Protein AF-A0A4S4F151-F1 (afdb_monomer)

Sequence (685 aa):
MSNLSEFWFQIWKTPAFVLWKECKLVSLRQLNFARTSGAERRASKWNCMIVLYRAAMARGNLKQSCLRRKNVKSRMWKLKIAEGGSPWLRTLNDHVGRQFWEFDPKLGSPEELSEIEKVRDNFRNNRFQKKHSADLLMRIQFAKENPSRLLLPQVKVKDREDITEDQVMTTLRRAISFHSTLQAHDGHWPGDYGGPMFLMPGLVITLSIVGALNAVLSKEHKREICRYIYNHQARTNIDGGWGLHIEGPSTMFGTVLNYVTLRLLGEGANDGQGAVEKGHKWILDHGGATAITSWGKMWLSVLGVFEWSGNNPLPPEIWLLPYVLPVHPGRMWCHCRMVYLPMSYLYGKRFVGPITPTVLALRKELYAVPYHEIDWNQARNQCAKGEEFKVVLLLQIWVKKLRLRGTMETKMKGKPTEPLIALFASFGCGCGDTLHYFSTVLDPRGESQAPKSTKESGLSHVVTLGYSPSLQICPAKLDGTIPIEDLYYPHPLVQDVLWASLDKVVEPIFLHWPGKKLREKALRFVMEHIHYEDENTRYICIGPVNKVLDDCPGNLDFWYRHISKGAWPFSTADHGWPISDCTAEGLKAVLLLSKQSSDIVGKPLDVMRLYDAVNVILSLQNSDGGFATYELTRSYSWLECKIEEQILVAGIVSDGDDSEEKVRFCASEEESQQNRESEERETRI

Mean predicted aligned error: 16.21 Å

Nearest PDB structures (foldseek):
  8j5z-assembly1_A  TM=8.091E-01  e=2.070E-33  Tripterygium wilfordii
  1w6j-assembly1_A  TM=7.886E-01  e=3.452E-26  Homo sapiens
  1w6k-assembly1_A  TM=7.904E-01  e=8.099E-26  Homo sapiens
  3sqc-assembly2_B  TM=6.040E-01  e=7.018E-11  Alicyclobacillus acidocaldarius
  1gsz-assembly1_A  TM=5.885E-01  e=1.898E-10  Alicyclobacillus acidocaldarius

pLDDT: mean 70.57, std 27.59, range [19.06, 98.56]

InterPro domains:
  IPR008930 Terpenoid cyclases/protein prenyltransferase alpha-alpha toroid [SSF48239] (195-387)
  IPR008930 Terpenoid cyclases/protein prenyltransferase alpha-alpha toroid [SSF48239] (521-641)
  IPR018333 Squalene cyclase [PTHR11764] (76-549)
  IPR032697 Squalene cyclase, N-terminal [PF13249] (174-383)

Structure (mmCIF, N/CA/C/O backbone):
data_AF-A0A4S4F151-F1
#
_entry.id   AF-A0A4S4F151-F1
#
loop_
_atom_site.group_PDB
_atom_site.id
_atom_site.type_symbol
_atom_site.label_atom_id
_atom_site.label_alt_id
_atom_site.label_comp_id
_atom_site.label_asym_id
_atom_site.label_entity_id
_atom_site.label_seq_id
_atom_site.pdbx_PDB_ins_code
_atom_site.Cartn_x
_atom_site.Cartn_y
_atom_site.Cartn_z
_atom_site.occupancy
_atom_site.B_iso_or_equiv
_atom_site.auth_seq_id
_atom_site.auth_comp_id
_atom_site.auth_asym_id
_atom_site.auth_atom_id
_atom_site.pdbx_PDB_model_num
ATOM 1 N N . MET A 1 1 ? 37.734 -20.596 7.135 1.00 30.27 1 MET A N 1
ATOM 2 C CA . MET A 1 1 ? 38.118 -21.968 7.538 1.00 30.27 1 MET A CA 1
ATOM 3 C C . MET A 1 1 ? 37.782 -22.082 9.016 1.00 30.27 1 MET A C 1
ATOM 5 O O . MET A 1 1 ? 38.210 -21.195 9.736 1.00 30.27 1 MET A O 1
ATOM 9 N N . SER A 1 2 ? 36.979 -23.020 9.511 1.00 25.86 2 SER A N 1
ATOM 10 C CA . SER A 1 2 ? 36.245 -24.147 8.896 1.00 25.86 2 SER A CA 1
ATOM 11 C C . SER A 1 2 ? 34.995 -24.466 9.753 1.00 25.86 2 SER A C 1
ATOM 13 O O . SER A 1 2 ? 34.868 -23.921 10.843 1.00 25.86 2 SER A O 1
ATOM 15 N N . ASN A 1 3 ? 34.103 -25.347 9.276 1.00 28.27 3 ASN A N 1
ATOM 16 C CA . ASN A 1 3 ? 32.935 -25.909 9.995 1.00 28.27 3 ASN A CA 1
ATOM 17 C C . ASN A 1 3 ? 31.634 -25.071 10.041 1.00 28.27 3 ASN A C 1
ATOM 19 O O . ASN A 1 3 ? 31.054 -24.859 11.098 1.00 28.27 3 ASN A O 1
ATOM 23 N N . LEU A 1 4 ? 31.104 -24.716 8.863 1.00 26.78 4 LEU A N 1
ATOM 24 C CA . LEU A 1 4 ? 29.660 -24.475 8.646 1.00 26.78 4 LEU A CA 1
ATOM 25 C C . LEU A 1 4 ? 29.163 -25.175 7.358 1.00 26.78 4 LEU A C 1
ATOM 27 O O . LEU A 1 4 ? 28.351 -24.649 6.603 1.00 26.78 4 LEU A O 1
ATOM 31 N N . SER A 1 5 ? 29.688 -26.372 7.076 1.00 26.27 5 SER A N 1
ATOM 32 C CA . SER A 1 5 ? 29.473 -27.108 5.817 1.00 26.27 5 SER A CA 1
ATOM 33 C C . SER A 1 5 ? 28.800 -28.477 5.988 1.00 26.27 5 SER A C 1
ATOM 35 O O . SER A 1 5 ? 28.910 -29.314 5.099 1.00 26.27 5 SER A O 1
ATOM 37 N N . GLU A 1 6 ? 28.109 -28.722 7.107 1.00 28.31 6 GLU A N 1
ATOM 38 C CA . GLU A 1 6 ? 27.608 -30.064 7.462 1.00 28.31 6 GLU A CA 1
ATOM 39 C C . GLU A 1 6 ? 26.119 -30.118 7.863 1.00 28.31 6 GLU A C 1
ATOM 41 O O . GLU A 1 6 ? 25.694 -30.983 8.621 1.00 28.31 6 GLU A O 1
ATOM 46 N N . PHE A 1 7 ? 25.291 -29.215 7.316 1.00 25.69 7 PHE A N 1
ATOM 47 C CA . PHE A 1 7 ? 23.825 -29.260 7.501 1.00 25.69 7 PHE A CA 1
ATOM 48 C C . PHE A 1 7 ? 22.995 -29.172 6.203 1.00 25.69 7 PHE A C 1
ATOM 50 O O . PHE A 1 7 ? 21.769 -29.158 6.245 1.00 25.69 7 PHE A O 1
ATOM 57 N N . TRP A 1 8 ? 23.642 -29.156 5.031 1.00 25.08 8 TRP A N 1
ATOM 58 C CA . TRP A 1 8 ? 22.984 -28.956 3.726 1.00 25.08 8 TRP A CA 1
ATOM 59 C C . TRP A 1 8 ? 22.975 -30.193 2.805 1.00 25.08 8 TRP A C 1
ATOM 61 O O . TRP A 1 8 ? 22.794 -30.065 1.598 1.00 25.08 8 TRP A O 1
ATOM 71 N N . PHE A 1 9 ? 23.141 -31.405 3.354 1.00 25.08 9 PHE A N 1
ATOM 72 C CA . PHE A 1 9 ? 23.318 -32.632 2.556 1.00 25.08 9 PHE A CA 1
ATOM 73 C C . PHE A 1 9 ? 22.391 -33.815 2.925 1.00 25.08 9 PHE A C 1
ATOM 75 O O . PHE A 1 9 ? 22.806 -34.970 2.881 1.00 25.08 9 PHE A O 1
ATOM 82 N N . GLN A 1 10 ? 21.116 -33.551 3.257 1.00 24.86 10 GLN A N 1
ATOM 83 C CA . GLN A 1 10 ? 20.109 -34.603 3.539 1.00 24.86 10 GLN A CA 1
ATOM 84 C C . GLN A 1 10 ? 18.687 -34.367 2.966 1.00 24.86 10 GLN A C 1
ATOM 86 O O . GLN A 1 10 ? 17.741 -35.022 3.389 1.00 24.86 10 GLN A O 1
ATOM 91 N N . ILE A 1 11 ? 18.495 -33.483 1.972 1.00 27.05 11 ILE A N 1
ATOM 92 C CA . ILE A 1 11 ? 17.173 -33.293 1.317 1.00 27.05 11 ILE A CA 1
ATOM 93 C C . ILE A 1 11 ? 17.274 -33.298 -0.223 1.00 27.05 11 ILE A C 1
ATOM 95 O O . ILE A 1 11 ? 16.701 -32.454 -0.897 1.00 27.05 11 ILE A O 1
ATOM 99 N N . TRP A 1 12 ? 18.001 -34.264 -0.801 1.00 24.48 12 TRP A N 1
ATOM 100 C CA . TRP A 1 12 ? 17.977 -34.553 -2.252 1.00 24.48 12 TRP A CA 1
ATOM 101 C C . TRP A 1 12 ? 18.138 -36.058 -2.548 1.00 24.48 12 TRP A C 1
ATOM 103 O O . TRP A 1 12 ? 19.093 -36.496 -3.186 1.00 24.48 12 TRP A O 1
ATOM 113 N N . LYS A 1 13 ? 17.171 -36.872 -2.102 1.00 24.44 13 LYS A N 1
ATOM 114 C CA . LYS A 1 13 ? 16.899 -38.207 -2.673 1.00 24.44 13 LYS A CA 1
ATOM 115 C C . LYS A 1 13 ? 15.397 -38.486 -2.726 1.00 24.44 13 LYS A C 1
ATOM 117 O O . LYS A 1 13 ? 14.817 -39.038 -1.796 1.00 24.44 13 LYS A O 1
ATOM 122 N N . THR A 1 14 ? 14.775 -38.149 -3.850 1.00 28.56 14 THR A N 1
ATOM 123 C CA . THR A 1 14 ? 13.467 -38.696 -4.232 1.00 28.56 14 THR A CA 1
ATOM 124 C C . THR A 1 14 ? 13.592 -40.209 -4.438 1.00 28.56 14 THR A C 1
ATOM 126 O O . THR A 1 14 ? 14.591 -40.675 -4.990 1.00 28.56 14 THR A O 1
ATOM 129 N N . PRO A 1 15 ? 12.550 -40.983 -4.104 1.00 26.42 15 PRO A N 1
ATOM 130 C CA . PRO A 1 15 ? 12.062 -41.938 -5.097 1.00 26.42 15 PRO A CA 1
ATOM 131 C C . PRO A 1 15 ? 10.639 -41.584 -5.517 1.00 26.42 15 PRO A C 1
ATOM 133 O O . PRO A 1 15 ? 9.675 -41.770 -4.773 1.00 26.42 15 PRO A O 1
ATOM 136 N N . ALA A 1 16 ? 10.492 -41.143 -6.764 1.00 28.91 16 ALA A N 1
ATOM 137 C CA . ALA A 1 16 ? 9.206 -41.131 -7.443 1.00 28.91 16 ALA A CA 1
ATOM 138 C C . ALA A 1 16 ? 8.804 -42.581 -7.784 1.00 28.91 16 ALA A C 1
ATOM 140 O O . ALA A 1 16 ? 8.902 -42.991 -8.934 1.00 28.91 16 ALA A O 1
ATOM 141 N N . PHE A 1 17 ? 8.419 -43.384 -6.779 1.00 26.52 17 PHE A N 1
ATOM 142 C CA . PHE A 1 17 ? 7.979 -44.775 -6.990 1.00 26.52 17 PHE A CA 1
ATOM 143 C C . PHE A 1 17 ? 7.044 -45.353 -5.901 1.00 26.52 17 PHE A C 1
ATOM 145 O O . PHE A 1 17 ? 7.072 -46.549 -5.622 1.00 26.52 17 PHE A O 1
ATOM 152 N N . VAL A 1 18 ? 6.178 -44.527 -5.292 1.00 28.30 18 VAL A N 1
ATOM 153 C CA . VAL A 1 18 ? 5.135 -45.003 -4.341 1.00 28.30 18 VAL A CA 1
ATOM 154 C C . VAL A 1 18 ? 3.698 -44.633 -4.765 1.00 28.30 18 VAL A C 1
ATOM 156 O O . VAL A 1 18 ? 2.743 -45.247 -4.303 1.00 28.30 18 VAL A O 1
ATOM 159 N N . LEU A 1 19 ? 3.510 -43.745 -5.751 1.00 26.77 19 LEU A N 1
ATOM 160 C CA . LEU A 1 19 ? 2.190 -43.382 -6.308 1.00 26.77 19 LEU A CA 1
ATOM 161 C C . LEU A 1 19 ? 1.801 -44.174 -7.577 1.00 26.77 19 LEU A C 1
ATOM 163 O O . LEU A 1 19 ? 1.113 -43.672 -8.462 1.00 26.77 19 LEU A O 1
ATOM 167 N N . TRP A 1 20 ? 2.211 -45.445 -7.660 1.00 25.58 20 TRP A N 1
ATOM 168 C CA . TRP A 1 20 ? 1.778 -46.370 -8.721 1.00 25.58 20 TRP A CA 1
ATOM 169 C C . TRP A 1 20 ? 1.475 -47.782 -8.191 1.00 25.58 20 TRP A C 1
ATOM 171 O O . TRP A 1 20 ? 1.896 -48.786 -8.765 1.00 25.58 20 TRP A O 1
ATOM 181 N N . LYS A 1 21 ? 0.756 -47.875 -7.058 1.00 23.38 21 LYS A N 1
ATOM 182 C CA . LYS A 1 21 ? 0.328 -49.174 -6.498 1.00 23.38 21 LYS A CA 1
ATOM 183 C C . LYS A 1 21 ? -1.084 -49.262 -5.896 1.00 23.38 21 LYS A C 1
ATOM 185 O O . LYS A 1 21 ? -1.465 -50.348 -5.479 1.00 23.38 21 LYS A O 1
ATOM 190 N N . GLU A 1 22 ? -1.904 -48.209 -5.970 1.00 27.08 22 GLU A N 1
ATOM 191 C CA . GLU A 1 22 ? -3.322 -48.232 -5.540 1.00 27.08 22 GLU A CA 1
ATOM 192 C C . GLU A 1 22 ? -4.327 -48.033 -6.696 1.00 27.08 22 GLU A C 1
ATOM 194 O O . GLU A 1 22 ? -5.291 -47.283 -6.595 1.00 27.08 22 GLU A O 1
ATOM 199 N N . CYS A 1 23 ? -4.114 -48.709 -7.832 1.00 29.30 23 CYS A N 1
ATOM 200 C CA . CYS A 1 23 ? -5.080 -48.725 -8.951 1.00 29.30 23 CYS A CA 1
ATOM 201 C C . CYS A 1 23 ? -5.272 -50.102 -9.620 1.00 29.30 23 CYS A C 1
ATOM 203 O O . CYS A 1 23 ? -5.855 -50.191 -10.699 1.00 29.30 23 CYS A O 1
ATOM 205 N N . LYS A 1 24 ? -4.814 -51.201 -9.000 1.00 25.95 24 LYS A N 1
ATOM 206 C CA . LYS A 1 24 ? -5.068 -52.572 -9.487 1.00 25.95 24 LYS A CA 1
ATOM 207 C C . LYS A 1 24 ? -5.382 -53.546 -8.352 1.00 25.95 24 LYS A C 1
ATOM 209 O O . LYS A 1 24 ? -4.537 -54.343 -7.962 1.00 25.95 24 LYS A O 1
ATOM 214 N N . LEU A 1 25 ? -6.631 -53.521 -7.885 1.00 25.94 25 LEU A N 1
ATOM 215 C CA . LEU A 1 25 ? -7.209 -54.601 -7.075 1.00 25.94 25 LEU A CA 1
ATOM 216 C C . LEU A 1 25 ? -8.707 -54.828 -7.370 1.00 25.94 25 LEU A C 1
ATOM 218 O O . LEU A 1 25 ? -9.534 -54.934 -6.473 1.00 25.94 25 LEU A O 1
ATOM 222 N N . VAL A 1 26 ? -9.054 -54.963 -8.657 1.00 27.14 26 VAL A N 1
ATOM 223 C CA . VAL A 1 26 ? -10.284 -55.656 -9.084 1.00 27.14 26 VAL A CA 1
ATOM 224 C C . VAL A 1 26 ? -9.942 -56.680 -10.169 1.00 27.14 26 VAL A C 1
ATOM 226 O O . VAL A 1 26 ? -9.850 -56.361 -11.347 1.00 27.14 26 VAL A O 1
ATOM 229 N N . SER A 1 27 ? -9.726 -57.914 -9.710 1.00 24.72 27 SER A N 1
ATOM 230 C CA . SER A 1 27 ? -9.977 -59.192 -10.395 1.00 24.72 27 SER A CA 1
ATOM 231 C C . SER A 1 27 ? -9.820 -59.272 -11.927 1.00 24.72 27 SER A C 1
ATOM 233 O O . SER A 1 27 ? -10.759 -59.024 -12.682 1.00 24.72 27 SER A O 1
ATOM 235 N N . LEU A 1 28 ? -8.691 -59.834 -12.371 1.00 24.94 28 LEU A N 1
ATOM 236 C CA . LEU A 1 28 ? -8.677 -60.718 -13.540 1.00 24.94 28 LEU A CA 1
ATOM 237 C C . LEU A 1 28 ? -8.925 -62.155 -13.065 1.00 24.94 28 LEU A C 1
ATOM 239 O O . LEU A 1 28 ? -8.056 -62.736 -12.415 1.00 24.94 28 LEU A O 1
ATOM 243 N N . ARG A 1 29 ? -10.051 -62.765 -13.452 1.00 25.64 29 ARG A N 1
ATOM 244 C CA . ARG A 1 29 ? -10.145 -64.226 -13.607 1.00 25.64 29 ARG A CA 1
ATOM 245 C C . ARG A 1 29 ? -11.262 -64.618 -14.573 1.00 25.64 29 ARG A C 1
ATOM 247 O O . ARG A 1 29 ? -12.374 -64.125 -14.469 1.00 25.64 29 ARG A O 1
ATOM 254 N N . GLN A 1 30 ? -10.913 -65.565 -15.445 1.00 27.89 30 GLN A N 1
ATOM 255 C CA . GLN A 1 30 ? -11.755 -66.268 -16.419 1.00 27.89 30 GLN A CA 1
ATOM 256 C C . GLN A 1 30 ? -12.323 -65.440 -17.584 1.00 27.89 30 GLN A C 1
ATOM 258 O O . GLN A 1 30 ? -13.374 -64.822 -17.484 1.00 27.89 30 GLN A O 1
ATOM 263 N N . LEU A 1 31 ? -11.688 -65.602 -18.749 1.00 27.25 31 LEU A N 1
ATOM 264 C CA . LEU A 1 31 ? -12.393 -65.971 -19.980 1.00 27.25 31 LEU A CA 1
ATOM 265 C C . LEU A 1 31 ? -11.423 -66.710 -20.913 1.00 27.25 31 LEU A C 1
ATOM 267 O O . LEU A 1 31 ? -10.663 -66.107 -21.659 1.00 27.25 31 LEU A O 1
ATOM 271 N N . ASN A 1 32 ? -11.454 -68.039 -20.835 1.00 28.56 32 ASN A N 1
ATOM 272 C CA . ASN A 1 32 ? -10.897 -68.952 -21.828 1.00 28.56 32 ASN A CA 1
ATOM 273 C C . ASN A 1 32 ? -11.953 -70.044 -22.019 1.00 28.56 32 ASN A C 1
ATOM 275 O O . ASN A 1 32 ? -12.163 -70.821 -21.094 1.00 28.56 32 ASN A O 1
ATOM 279 N N . PHE A 1 33 ? -12.657 -70.049 -23.153 1.00 28.14 33 PHE A N 1
ATOM 280 C CA . PHE A 1 33 ? -12.778 -71.196 -24.066 1.00 28.14 33 PHE A CA 1
ATOM 281 C C . PHE A 1 33 ? -13.689 -70.860 -25.260 1.00 28.14 33 PHE A C 1
ATOM 283 O O . PHE A 1 33 ? -14.393 -69.851 -25.276 1.00 28.14 33 PHE A O 1
ATOM 290 N N . ALA A 1 34 ? -13.583 -71.677 -26.306 1.00 29.47 34 ALA A N 1
ATOM 291 C CA . ALA A 1 34 ? -14.104 -71.402 -27.639 1.00 29.47 34 ALA A CA 1
ATOM 292 C C . ALA A 1 34 ? -15.606 -71.704 -27.834 1.00 29.47 34 ALA A C 1
ATOM 294 O O . ALA A 1 34 ? -16.239 -72.375 -27.028 1.00 29.47 34 ALA A O 1
ATOM 295 N N . ARG A 1 35 ? -16.117 -71.220 -28.979 1.00 30.16 35 ARG A N 1
ATOM 296 C CA . ARG A 1 35 ? -17.247 -71.720 -29.794 1.00 30.16 35 ARG A CA 1
ATOM 297 C C . ARG A 1 35 ? -18.192 -72.749 -29.140 1.00 30.16 35 ARG A C 1
ATOM 299 O O . ARG A 1 35 ? -17.813 -73.904 -28.984 1.00 30.16 35 ARG A O 1
ATOM 306 N N . THR A 1 36 ? -19.483 -72.417 -29.052 1.00 28.05 36 THR A N 1
ATOM 307 C CA . THR A 1 36 ? -20.547 -73.023 -29.898 1.00 28.05 36 THR A CA 1
ATOM 308 C C . THR A 1 36 ? -21.915 -72.344 -29.688 1.00 28.05 36 THR A C 1
ATOM 310 O O . THR A 1 36 ? -22.082 -71.513 -28.799 1.00 28.05 36 THR A O 1
ATOM 313 N N . SER A 1 37 ? -22.848 -72.650 -30.598 1.00 30.22 37 SER A N 1
ATOM 314 C CA . SER A 1 37 ? -24.305 -72.389 -30.630 1.00 30.22 37 SER A CA 1
ATOM 315 C C . SER A 1 37 ? -25.040 -72.175 -29.289 1.00 30.22 37 SER A C 1
ATOM 317 O O . SER A 1 37 ? -24.702 -72.782 -28.284 1.00 30.22 37 SER A O 1
ATOM 319 N N . GLY A 1 38 ? -26.144 -71.423 -29.224 1.00 31.11 38 GLY A N 1
ATOM 320 C CA . GLY A 1 38 ? -26.960 -70.854 -30.305 1.00 31.11 38 GLY A CA 1
ATOM 321 C C . GLY A 1 38 ? -27.963 -69.814 -29.782 1.00 31.11 38 GLY A C 1
ATOM 322 O O . GLY A 1 38 ? -27.996 -69.498 -28.589 1.00 31.11 38 GLY A O 1
ATOM 323 N N . ALA A 1 39 ? -28.741 -69.211 -30.679 1.00 42.81 39 ALA A N 1
ATOM 324 C CA . ALA A 1 39 ? -29.614 -68.087 -30.350 1.00 42.81 39 ALA A CA 1
ATOM 325 C C . ALA A 1 39 ? -31.006 -68.545 -29.891 1.00 42.81 39 ALA A C 1
ATOM 327 O O . ALA A 1 39 ? -31.736 -69.060 -30.718 1.00 42.81 39 ALA A O 1
ATOM 328 N N . GLU A 1 40 ? -31.382 -68.288 -28.623 1.00 39.97 40 GLU A N 1
ATOM 329 C CA . GLU A 1 40 ? -32.800 -68.083 -28.220 1.00 39.97 40 GLU A CA 1
ATOM 330 C C . GLU A 1 40 ? -33.051 -67.544 -26.784 1.00 39.97 40 GLU A C 1
ATOM 332 O O . GLU A 1 40 ? -34.146 -67.655 -26.244 1.00 39.97 40 GLU A O 1
ATOM 337 N N . ARG A 1 41 ? -32.071 -66.906 -26.114 1.00 36.03 41 ARG A N 1
ATOM 338 C CA . ARG A 1 41 ? -32.280 -66.305 -24.765 1.00 36.03 41 ARG A CA 1
ATOM 339 C C . ARG A 1 41 ? -31.729 -64.882 -24.590 1.00 36.03 41 ARG A C 1
ATOM 341 O O . ARG A 1 41 ? -31.174 -64.561 -23.538 1.00 36.03 41 ARG A O 1
ATOM 348 N N . ARG A 1 42 ? -31.858 -64.012 -25.605 1.00 36.53 42 ARG A N 1
ATOM 349 C CA . ARG A 1 42 ? -31.372 -62.610 -25.527 1.00 36.53 42 ARG A CA 1
ATOM 350 C C . ARG A 1 42 ? -32.443 -61.536 -25.294 1.00 36.53 42 ARG A C 1
ATOM 352 O O . ARG A 1 42 ? -32.101 -60.537 -24.678 1.00 36.53 42 ARG A O 1
ATOM 359 N N . ALA A 1 43 ? -33.710 -61.733 -25.664 1.00 38.38 43 ALA A N 1
ATOM 360 C CA . ALA A 1 43 ? -34.737 -60.693 -25.475 1.00 38.38 43 ALA A CA 1
ATOM 361 C C . ALA A 1 43 ? -35.109 -60.448 -23.992 1.00 38.38 43 ALA A C 1
ATOM 363 O O . ALA A 1 43 ? -35.181 -59.308 -23.545 1.00 38.38 43 ALA A O 1
ATOM 364 N N . SER A 1 44 ? -35.279 -61.510 -23.193 1.00 38.59 44 SER A N 1
ATOM 365 C CA . SER A 1 44 ? -35.723 -61.388 -21.790 1.00 38.59 44 SER A CA 1
ATOM 366 C C . SER A 1 44 ? -34.642 -60.836 -20.837 1.00 38.59 44 SER A C 1
ATOM 368 O O . SER A 1 44 ? -34.937 -60.012 -19.970 1.00 38.59 44 SER A O 1
ATOM 370 N N . LYS A 1 45 ? -33.365 -61.217 -21.017 1.00 40.06 45 LYS A N 1
ATOM 371 C CA . LYS A 1 45 ? -32.276 -60.804 -20.106 1.00 40.06 45 LYS A CA 1
ATOM 372 C C . LYS A 1 45 ? -31.943 -59.308 -20.164 1.00 40.06 45 LYS A C 1
ATOM 374 O O . LYS A 1 45 ? -31.560 -58.749 -19.137 1.00 40.06 45 LYS A O 1
ATOM 379 N N . TRP A 1 46 ? -32.101 -58.651 -21.316 1.00 39.62 46 TRP A N 1
ATOM 380 C CA . TRP A 1 46 ? -31.804 -57.218 -21.447 1.00 39.62 46 TRP A CA 1
ATOM 381 C C . TRP A 1 46 ? -32.790 -56.338 -20.670 1.00 39.62 46 TRP A C 1
ATOM 383 O O . TRP A 1 46 ? -32.355 -55.432 -19.960 1.00 39.62 46 TRP A O 1
ATOM 393 N N . ASN A 1 47 ? -34.089 -56.655 -20.693 1.00 41.47 47 ASN A N 1
ATOM 394 C CA . ASN A 1 47 ? -35.084 -55.903 -19.922 1.00 41.47 47 ASN A CA 1
ATOM 395 C C . ASN A 1 47 ? -34.873 -56.050 -18.405 1.00 41.47 47 ASN A C 1
ATOM 397 O O . ASN A 1 47 ? -34.901 -55.047 -17.691 1.00 41.47 47 ASN A O 1
ATOM 401 N N . CYS A 1 48 ? -34.554 -57.252 -17.905 1.00 42.34 48 CYS A N 1
ATOM 402 C CA . CYS A 1 48 ? -34.199 -57.427 -16.492 1.00 42.34 48 CYS A CA 1
ATOM 403 C C . CYS A 1 48 ? -32.934 -56.646 -16.097 1.00 42.34 48 CYS A C 1
ATOM 405 O O . CYS A 1 48 ? -32.922 -56.032 -15.030 1.00 42.34 48 CYS A O 1
ATOM 407 N N . MET A 1 49 ? -31.892 -56.608 -16.941 1.00 42.94 49 MET A N 1
ATOM 408 C CA . MET A 1 49 ? -30.701 -55.800 -16.645 1.00 42.94 49 MET A CA 1
ATOM 409 C C . MET A 1 49 ? -30.993 -54.297 -16.647 1.00 42.94 49 MET A C 1
ATOM 411 O O . MET A 1 49 ? -30.521 -53.607 -15.750 1.00 42.94 49 MET A O 1
ATOM 415 N N . ILE A 1 50 ? -31.801 -53.779 -17.577 1.00 48.09 50 ILE A N 1
ATOM 416 C CA . ILE A 1 50 ? -32.158 -52.349 -17.610 1.00 48.09 50 ILE A CA 1
ATOM 417 C C . ILE A 1 50 ? -32.985 -51.955 -16.375 1.00 48.09 50 ILE A C 1
ATOM 419 O O . ILE A 1 50 ? -32.734 -50.904 -15.782 1.00 48.09 50 ILE A O 1
ATOM 423 N N . VAL A 1 51 ? -33.925 -52.801 -15.938 1.00 52.59 51 VAL A N 1
ATOM 424 C CA . VAL A 1 51 ? -34.713 -52.563 -14.714 1.00 52.59 51 VAL A CA 1
ATOM 425 C C . VAL A 1 51 ? -33.829 -52.617 -13.463 1.00 52.59 51 VAL A C 1
ATOM 427 O O . VAL A 1 51 ? -33.909 -51.717 -12.627 1.00 52.59 51 VAL A O 1
ATOM 430 N N . LEU A 1 52 ? -32.932 -53.603 -13.349 1.00 45.81 52 LEU A N 1
ATOM 431 C CA . LEU A 1 52 ? -31.992 -53.699 -12.224 1.00 45.81 52 LEU A CA 1
ATOM 432 C C . LEU A 1 52 ? -30.976 -52.548 -12.209 1.00 45.81 52 LEU A C 1
ATOM 434 O O . LEU A 1 52 ? -30.679 -52.025 -11.138 1.00 45.81 52 LEU A O 1
ATOM 438 N N . TYR A 1 53 ? -30.497 -52.097 -13.371 1.00 43.00 53 TYR A N 1
ATOM 439 C CA . TYR A 1 53 ? -29.582 -50.958 -13.481 1.00 43.00 53 TYR A CA 1
ATOM 440 C C . TYR A 1 53 ? -30.277 -49.642 -13.105 1.00 43.00 53 TYR A C 1
ATOM 442 O O . TYR A 1 53 ? -29.740 -48.864 -12.319 1.00 43.00 53 TYR A O 1
ATOM 450 N N . ARG A 1 54 ? -31.520 -49.416 -13.560 1.00 48.34 54 ARG A N 1
ATOM 451 C CA . ARG A 1 54 ? -32.334 -48.260 -13.133 1.00 48.34 54 ARG A CA 1
ATOM 452 C C . ARG A 1 54 ? -32.654 -48.302 -11.634 1.00 48.34 54 ARG A C 1
ATOM 454 O O . ARG A 1 54 ? -32.551 -47.273 -10.971 1.00 48.34 54 ARG A O 1
ATOM 461 N N . ALA A 1 55 ? -32.956 -49.474 -11.072 1.00 46.66 55 ALA A N 1
ATOM 462 C CA . ALA A 1 55 ? -33.166 -49.640 -9.633 1.00 46.66 55 ALA A CA 1
ATOM 463 C C . ALA A 1 55 ? -31.877 -49.422 -8.813 1.00 46.66 55 ALA A C 1
ATOM 465 O O . ALA A 1 55 ? -31.930 -48.829 -7.734 1.00 46.66 55 ALA A O 1
ATOM 466 N N . ALA A 1 56 ? -30.717 -49.849 -9.320 1.00 44.94 56 ALA A N 1
ATOM 467 C CA . ALA A 1 56 ? -29.417 -49.598 -8.701 1.00 44.94 56 ALA A CA 1
ATOM 468 C C . ALA A 1 56 ? -29.047 -48.106 -8.736 1.00 44.94 56 ALA A C 1
ATOM 470 O O . ALA A 1 56 ? -28.642 -47.565 -7.710 1.00 44.94 56 ALA A O 1
ATOM 471 N N . MET A 1 57 ? -29.273 -47.420 -9.862 1.00 42.69 57 MET A N 1
ATOM 472 C CA . MET A 1 57 ? -29.075 -45.969 -9.992 1.00 42.69 57 MET A CA 1
ATOM 473 C C . MET A 1 57 ? -30.022 -45.174 -9.076 1.00 42.69 57 MET A C 1
ATOM 475 O O . MET A 1 57 ? -29.588 -44.240 -8.405 1.00 42.69 57 MET A O 1
ATOM 479 N N . ALA A 1 58 ? -31.291 -45.583 -8.954 1.00 48.91 58 ALA A N 1
ATOM 480 C CA . ALA A 1 58 ? -32.243 -44.964 -8.027 1.00 48.91 58 ALA A CA 1
ATOM 481 C C . ALA A 1 58 ? -31.839 -45.152 -6.549 1.00 48.91 58 ALA A C 1
ATOM 483 O O . ALA A 1 58 ? -31.870 -44.198 -5.771 1.00 48.91 58 ALA A O 1
ATOM 484 N N . ARG A 1 59 ? -31.393 -46.356 -6.157 1.00 45.00 59 ARG A N 1
ATOM 485 C CA . ARG A 1 59 ? -30.860 -46.623 -4.803 1.00 45.00 59 ARG A CA 1
ATOM 486 C C . ARG A 1 59 ? -29.523 -45.916 -4.548 1.00 45.00 59 ARG A C 1
ATOM 488 O O . ARG A 1 59 ? -29.266 -45.516 -3.413 1.00 45.00 59 ARG A O 1
ATOM 495 N N . GLY A 1 60 ? -28.704 -45.731 -5.584 1.00 40.56 60 GLY A N 1
ATOM 496 C CA . GLY A 1 60 ? -27.492 -44.911 -5.557 1.00 40.56 60 GLY A CA 1
ATOM 497 C C . GLY A 1 60 ? -27.816 -43.456 -5.227 1.00 40.56 60 GLY A C 1
ATOM 498 O O . GLY A 1 60 ? -27.330 -42.942 -4.222 1.00 40.56 60 GLY A O 1
ATOM 499 N N . ASN A 1 61 ? -28.731 -42.842 -5.983 1.00 37.41 61 ASN A N 1
ATOM 500 C CA . ASN A 1 61 ? -29.187 -41.468 -5.753 1.00 37.41 61 ASN A CA 1
ATOM 501 C C . ASN A 1 61 ? -29.824 -41.274 -4.364 1.00 37.41 61 ASN A C 1
ATOM 503 O O . ASN A 1 61 ? -29.532 -40.280 -3.703 1.00 37.41 61 ASN A O 1
ATOM 507 N N . LEU A 1 62 ? -30.615 -42.237 -3.870 1.00 37.34 62 LEU A N 1
ATOM 508 C CA . LEU A 1 62 ? -31.189 -42.194 -2.514 1.00 37.34 62 LEU A CA 1
ATOM 509 C C . LEU A 1 62 ? -30.133 -42.320 -1.401 1.00 37.34 62 LEU A C 1
ATOM 511 O O . LEU A 1 62 ? -30.224 -41.636 -0.379 1.00 37.34 62 LEU A O 1
ATOM 515 N N . LYS A 1 63 ? -29.083 -43.133 -1.584 1.00 35.78 63 LYS A N 1
ATOM 516 C CA . LYS A 1 63 ? -27.940 -43.120 -0.654 1.00 35.78 63 LYS A CA 1
ATOM 517 C C . LYS A 1 63 ? -27.147 -41.816 -0.750 1.00 35.78 63 LYS A C 1
ATOM 519 O O . LYS A 1 63 ? -26.688 -41.333 0.280 1.00 35.78 63 LYS A O 1
ATOM 524 N N . GLN A 1 64 ? -27.031 -41.211 -1.930 1.00 36.00 64 GLN A N 1
ATOM 525 C CA . GLN A 1 64 ? -26.314 -39.949 -2.127 1.00 36.00 64 GLN A CA 1
ATOM 526 C C . GLN A 1 64 ? -27.077 -38.734 -1.559 1.00 36.00 64 GLN A C 1
ATOM 528 O O . GLN A 1 64 ? -26.445 -37.818 -1.029 1.00 36.00 64 GLN A O 1
ATOM 533 N N . SER A 1 65 ? -28.417 -38.747 -1.558 1.00 33.09 65 SER A N 1
ATOM 534 C CA . SER A 1 65 ? -29.233 -37.738 -0.863 1.00 33.09 65 SER A CA 1
ATOM 535 C C . SER A 1 65 ? -29.195 -37.900 0.661 1.00 33.09 65 SER A C 1
ATOM 537 O O . SER A 1 65 ? -29.103 -36.902 1.372 1.00 33.09 65 SER A O 1
ATOM 539 N N . CYS A 1 66 ? -29.193 -39.132 1.182 1.00 33.16 66 CYS A N 1
ATOM 540 C CA . CYS A 1 66 ? -29.099 -39.377 2.627 1.00 33.16 66 CYS A CA 1
ATOM 541 C C . CYS A 1 66 ? -27.681 -39.163 3.196 1.00 33.16 66 CYS A C 1
ATOM 543 O O . CYS A 1 66 ? -27.543 -38.659 4.311 1.00 33.16 66 CYS A O 1
ATOM 545 N N . LEU A 1 67 ? -26.617 -39.464 2.440 1.00 31.19 67 LEU A N 1
ATOM 546 C CA . LEU A 1 67 ? -25.231 -39.185 2.854 1.00 31.19 67 LEU A CA 1
ATOM 547 C C . LEU A 1 67 ? -24.860 -37.695 2.768 1.00 31.19 67 LEU A C 1
ATOM 549 O O . LEU A 1 67 ? -23.953 -37.259 3.475 1.00 31.19 67 LEU A O 1
ATOM 553 N N . ARG A 1 68 ? -25.611 -36.874 2.017 1.00 34.25 68 ARG A N 1
ATOM 554 C CA . ARG A 1 68 ? -25.475 -35.403 2.039 1.00 34.25 68 ARG A CA 1
ATOM 555 C C . ARG A 1 68 ? -25.855 -34.746 3.377 1.00 34.25 68 ARG A C 1
ATOM 557 O O . ARG A 1 68 ? -25.605 -33.557 3.535 1.00 34.25 68 ARG A O 1
ATOM 564 N N . ARG A 1 69 ? -26.412 -35.488 4.347 1.00 38.81 69 ARG A N 1
ATOM 565 C CA . ARG A 1 69 ? -26.774 -34.987 5.692 1.00 38.81 69 ARG A CA 1
ATOM 566 C C . ARG A 1 69 ? -25.838 -35.422 6.833 1.00 38.81 69 ARG A C 1
ATOM 568 O O . ARG A 1 69 ? -26.135 -35.124 7.983 1.00 38.81 69 ARG A O 1
ATOM 575 N N . LYS A 1 70 ? -24.706 -36.087 6.559 1.00 42.75 70 LYS A N 1
ATOM 576 C CA . LYS A 1 70 ? -23.718 -36.473 7.595 1.00 42.75 70 LYS A CA 1
ATOM 577 C C . LYS A 1 70 ? -22.274 -36.138 7.210 1.00 42.75 70 LYS A C 1
ATOM 579 O O . LYS A 1 70 ? -21.462 -37.031 6.996 1.00 42.75 70 LYS A O 1
ATOM 584 N N . ASN A 1 71 ? -21.994 -34.838 7.104 1.00 38.44 71 ASN A N 1
ATOM 585 C CA . ASN A 1 71 ? -20.719 -34.173 7.429 1.00 38.44 71 ASN A CA 1
ATOM 586 C C . ASN A 1 71 ? -20.786 -32.717 6.942 1.00 38.44 71 ASN A C 1
ATOM 588 O O . ASN A 1 71 ? -20.147 -32.339 5.955 1.00 38.44 71 ASN A O 1
ATOM 592 N N . VAL A 1 72 ? -21.562 -31.881 7.642 1.00 43.28 72 VAL A N 1
ATOM 593 C CA . VAL A 1 72 ? -21.368 -30.430 7.551 1.00 43.28 72 VAL A CA 1
ATOM 594 C C . VAL A 1 72 ? -20.059 -30.140 8.276 1.00 43.28 72 VAL A C 1
ATOM 596 O O . VAL A 1 72 ? -20.037 -29.959 9.487 1.00 43.28 72 VAL A O 1
ATOM 599 N N . LYS A 1 73 ? -18.945 -30.172 7.536 1.00 46.03 73 LYS A N 1
ATOM 600 C CA . LYS A 1 73 ? -17.721 -29.515 7.993 1.00 46.03 73 LYS A CA 1
ATOM 601 C C . LYS A 1 73 ? -18.056 -28.031 8.066 1.00 46.03 73 LYS A C 1
ATOM 603 O O . LYS A 1 73 ? -18.286 -27.432 7.013 1.00 46.03 73 LYS A O 1
ATOM 608 N N . SER A 1 74 ? -18.137 -27.514 9.281 1.00 52.25 74 SER A N 1
ATOM 609 C CA . SER A 1 74 ? -18.228 -26.099 9.618 1.00 52.25 74 SER A CA 1
ATOM 610 C C . SER A 1 74 ? -17.033 -25.343 9.007 1.00 52.25 74 SER A C 1
ATOM 612 O O . SER A 1 74 ? -15.968 -25.927 8.808 1.00 52.25 74 SER A O 1
ATOM 614 N N . ARG A 1 75 ? -17.236 -24.113 8.520 1.00 75.19 75 ARG A N 1
ATOM 615 C CA . ARG A 1 75 ? -16.285 -23.395 7.642 1.00 75.19 75 ARG A CA 1
ATOM 616 C C . ARG A 1 75 ? -16.490 -21.888 7.733 1.00 75.19 75 ARG A C 1
ATOM 618 O O . ARG A 1 75 ? -17.230 -21.333 6.920 1.00 75.19 75 ARG A O 1
ATOM 625 N N . MET A 1 76 ? -15.820 -21.216 8.656 1.00 85.00 76 MET A N 1
ATOM 626 C CA . MET A 1 76 ? -16.040 -19.786 8.862 1.00 85.00 76 MET A CA 1
ATOM 627 C C . MET A 1 76 ? -14.730 -19.010 8.908 1.00 85.00 76 MET A C 1
ATOM 629 O O . MET A 1 76 ? -13.740 -19.465 9.470 1.00 85.00 76 MET A O 1
ATOM 633 N N . TRP A 1 77 ? -14.744 -17.821 8.313 1.00 91.62 77 TRP A N 1
ATOM 634 C CA . TRP A 1 77 ? -13.730 -16.808 8.576 1.00 91.62 77 TRP A CA 1
ATOM 635 C C . TRP A 1 77 ? -14.092 -16.112 9.882 1.00 91.62 77 TRP A C 1
ATOM 637 O O . TRP A 1 77 ? -15.181 -15.541 9.970 1.00 91.62 77 TRP A O 1
ATOM 647 N N . LYS A 1 78 ? -13.212 -16.168 10.879 1.00 91.69 78 LYS A N 1
ATOM 648 C CA . LYS A 1 78 ? -13.353 -15.434 12.136 1.00 91.69 78 LYS A CA 1
ATOM 649 C C . LYS A 1 78 ? -12.454 -14.199 12.101 1.00 91.69 78 LYS A C 1
ATOM 651 O O . LYS A 1 78 ? -11.302 -14.306 11.679 1.00 91.69 78 LYS A O 1
ATOM 656 N N . LEU A 1 79 ? -12.962 -13.054 12.552 1.00 93.12 79 LEU A N 1
ATOM 657 C CA . LEU A 1 79 ? -12.108 -11.901 12.826 1.00 93.12 79 LEU A CA 1
ATOM 658 C C . LEU A 1 79 ? -11.371 -12.134 14.154 1.00 93.12 79 LEU A C 1
ATOM 660 O O . LEU A 1 79 ? -11.987 -12.452 15.172 1.00 93.12 79 LEU A O 1
ATOM 664 N N . LYS A 1 80 ? -10.047 -12.018 14.128 1.00 93.00 80 LYS A N 1
ATOM 665 C CA . LYS A 1 80 ? -9.168 -12.079 15.295 1.00 93.00 80 LYS A CA 1
ATOM 666 C C . LYS A 1 80 ? -8.711 -10.667 15.637 1.00 93.00 80 LYS A C 1
ATOM 668 O O . LYS A 1 80 ? -8.336 -9.919 14.736 1.00 93.00 80 LYS A O 1
ATOM 673 N N . ILE A 1 81 ? -8.752 -10.328 16.922 1.00 92.75 81 ILE A N 1
ATOM 674 C CA . ILE A 1 81 ? -8.467 -9.000 17.479 1.00 92.75 81 ILE A CA 1
ATOM 675 C C . ILE A 1 81 ? -7.427 -9.158 18.585 1.00 92.75 81 ILE A C 1
ATOM 677 O O . ILE A 1 81 ? -7.556 -10.096 19.366 1.00 92.75 81 ILE A O 1
ATOM 681 N N . ALA A 1 82 ? -6.424 -8.276 18.636 1.00 91.19 82 ALA A N 1
ATOM 682 C CA . ALA A 1 82 ? -5.337 -8.289 19.627 1.00 91.19 82 ALA A CA 1
ATOM 683 C C . ALA A 1 82 ? -4.594 -9.642 19.747 1.00 91.19 82 ALA A C 1
ATOM 685 O O . ALA A 1 82 ? -3.929 -9.933 20.735 1.00 91.19 82 ALA A O 1
ATOM 686 N N . GLU A 1 83 ? -4.689 -10.487 18.715 1.00 89.44 83 GLU A N 1
ATOM 687 C CA . GLU A 1 83 ? -4.061 -11.805 18.673 1.00 89.44 83 GLU A CA 1
ATOM 688 C C . GLU A 1 83 ? -2.773 -11.789 17.832 1.00 89.44 83 GLU A C 1
ATOM 690 O O . GLU A 1 83 ? -2.680 -11.159 16.768 1.00 89.44 83 GLU A O 1
ATOM 695 N N . GLY A 1 84 ? -1.797 -12.572 18.289 1.00 79.62 84 GLY A N 1
ATOM 696 C CA . GLY A 1 84 ? -0.545 -12.889 17.607 1.00 79.62 84 GLY A CA 1
ATOM 697 C C . GLY A 1 84 ? -0.125 -14.337 17.871 1.00 79.62 84 GLY A C 1
ATOM 698 O O . GLY A 1 84 ? -0.916 -15.138 18.364 1.00 79.62 84 GLY A O 1
ATOM 699 N N . GLY A 1 85 ? 1.115 -14.694 17.527 1.00 67.25 85 GLY A N 1
ATOM 700 C CA . GLY A 1 85 ? 1.626 -16.060 17.737 1.00 67.25 85 GLY A CA 1
ATOM 701 C C . GLY A 1 85 ? 2.663 -16.550 16.723 1.00 67.25 85 GLY A C 1
ATOM 702 O O . GLY A 1 85 ? 3.242 -17.618 16.904 1.00 67.25 85 GLY A O 1
ATOM 703 N N . SER A 1 86 ? 2.937 -15.781 15.665 1.00 74.81 86 SER A N 1
ATOM 704 C CA . SER A 1 86 ? 4.122 -16.006 14.829 1.00 74.81 86 SER A CA 1
ATOM 705 C C . SER A 1 86 ? 5.361 -15.450 15.540 1.00 74.81 86 SER A C 1
ATOM 707 O O . SER A 1 86 ? 5.331 -14.274 15.900 1.00 74.81 86 SER A O 1
ATOM 709 N N . PRO A 1 87 ? 6.476 -16.200 15.661 1.00 73.38 87 PRO A N 1
ATOM 710 C CA . PRO A 1 87 ? 7.748 -15.671 16.175 1.00 73.38 87 PRO A CA 1
ATOM 711 C C . PRO A 1 87 ? 8.296 -14.467 15.390 1.00 73.38 87 PRO A C 1
ATOM 713 O O . PRO A 1 87 ? 9.161 -13.749 15.880 1.00 73.38 87 PRO A O 1
ATOM 716 N N . TRP A 1 88 ? 7.800 -14.253 14.168 1.00 73.44 88 TRP A N 1
ATOM 717 C CA . TRP A 1 88 ? 8.177 -13.143 13.291 1.00 73.44 88 TRP A CA 1
ATOM 718 C C . TRP A 1 88 ? 7.301 -11.894 13.471 1.00 73.44 88 TRP A C 1
ATOM 720 O O . TRP A 1 88 ? 7.656 -10.830 12.973 1.00 73.44 88 TRP A O 1
ATOM 730 N N . LEU A 1 89 ? 6.166 -12.003 14.173 1.00 80.00 89 LEU A N 1
ATOM 731 C CA . LEU A 1 89 ? 5.269 -10.881 14.444 1.00 80.00 89 LEU A CA 1
ATOM 732 C C . LEU A 1 89 ? 5.668 -10.231 15.776 1.00 80.00 89 LEU A C 1
ATOM 734 O O . LEU A 1 89 ? 5.298 -10.706 16.846 1.00 80.00 89 LEU A O 1
ATOM 738 N N . ARG A 1 90 ? 6.449 -9.152 15.699 1.00 84.81 90 ARG A N 1
ATOM 739 C CA . ARG A 1 90 ? 6.929 -8.382 16.859 1.00 84.81 90 ARG A CA 1
ATOM 740 C C . ARG A 1 90 ? 5.942 -7.266 17.204 1.00 84.81 90 ARG A C 1
ATOM 742 O O . ARG A 1 90 ? 5.326 -6.715 16.298 1.00 84.81 90 ARG A O 1
ATOM 749 N N . THR A 1 91 ? 5.826 -6.916 18.484 1.00 86.94 91 THR A N 1
ATOM 750 C CA . THR A 1 91 ? 4.927 -5.853 18.961 1.00 86.94 91 THR A CA 1
ATOM 751 C C . THR A 1 91 ? 5.505 -5.086 20.149 1.00 86.94 91 THR A C 1
ATOM 753 O O . THR A 1 91 ? 6.331 -5.619 20.888 1.00 86.94 91 THR A O 1
ATOM 756 N N . LEU A 1 92 ? 5.084 -3.831 20.295 1.00 85.75 92 LEU A N 1
ATOM 757 C CA . LEU A 1 92 ? 5.369 -2.914 21.398 1.00 85.75 92 LEU A CA 1
ATOM 758 C C . LEU A 1 92 ? 4.218 -2.841 22.417 1.00 85.75 92 LEU A C 1
ATOM 760 O O . LEU A 1 92 ? 4.388 -2.263 23.488 1.00 85.75 92 LEU A O 1
ATOM 764 N N . ASN A 1 93 ? 3.036 -3.354 22.065 1.00 85.88 93 ASN A N 1
ATOM 765 C CA . ASN A 1 93 ? 1.783 -3.118 22.786 1.00 85.88 93 ASN A CA 1
ATOM 766 C C . ASN A 1 93 ? 0.871 -4.359 22.824 1.00 85.88 93 ASN A C 1
ATOM 768 O O . ASN A 1 93 ? -0.351 -4.221 22.760 1.00 85.88 93 ASN A O 1
ATOM 772 N N . ASP A 1 94 ? 1.456 -5.559 22.862 1.00 88.31 94 ASP A N 1
ATOM 773 C CA . ASP A 1 94 ? 0.744 -6.848 22.883 1.00 88.31 94 ASP A CA 1
ATOM 774 C C . ASP A 1 94 ? -0.331 -6.978 21.782 1.00 88.31 94 ASP A C 1
ATOM 776 O O . ASP A 1 94 ? -1.407 -7.535 21.983 1.00 88.31 94 ASP A O 1
ATOM 780 N N . HIS A 1 95 ? -0.029 -6.451 20.589 1.00 88.81 95 HIS A N 1
ATOM 781 C CA . HIS A 1 95 ? -0.897 -6.421 19.407 1.00 88.81 95 HIS A CA 1
ATOM 782 C C . HIS A 1 95 ? -2.222 -5.641 19.550 1.00 88.81 95 HIS A C 1
ATOM 784 O O . HIS A 1 95 ? -3.082 -5.771 18.676 1.00 88.81 95 HIS A O 1
ATOM 790 N N . VAL A 1 96 ? -2.414 -4.804 20.576 1.00 89.50 96 VAL A N 1
ATOM 791 C CA . VAL A 1 96 ? -3.646 -3.997 20.726 1.00 89.50 96 VAL A CA 1
ATOM 792 C C . VAL A 1 96 ? -3.877 -3.113 19.490 1.00 89.50 96 VAL A C 1
ATOM 794 O O . VAL A 1 96 ? -2.970 -2.414 19.020 1.00 89.50 96 VAL A O 1
ATOM 797 N N . GLY A 1 97 ? -5.102 -3.139 18.960 1.00 87.69 97 GLY A N 1
ATOM 798 C CA . GLY A 1 97 ? -5.506 -2.496 17.707 1.00 87.69 97 GLY A CA 1
ATOM 799 C C . GLY A 1 97 ? -5.315 -3.353 16.453 1.00 87.69 97 GLY A C 1
ATOM 800 O O . GLY A 1 97 ? -5.794 -3.003 15.375 1.00 87.69 97 GLY A O 1
ATOM 801 N N . ARG A 1 98 ? -4.628 -4.497 16.555 1.00 87.81 98 ARG A N 1
ATOM 802 C CA . ARG A 1 98 ? -4.409 -5.391 15.416 1.00 87.81 98 ARG A CA 1
ATOM 803 C C . ARG A 1 98 ? -5.648 -6.245 15.155 1.00 87.81 98 ARG A C 1
ATOM 805 O O . ARG A 1 98 ? -6.110 -6.972 16.034 1.00 87.81 98 ARG A O 1
ATOM 812 N N . GLN A 1 99 ? -6.104 -6.245 13.905 1.00 89.56 99 GLN A N 1
ATOM 813 C CA . GLN A 1 99 ? -7.180 -7.105 13.409 1.00 89.56 99 GLN A CA 1
ATOM 814 C C . GLN A 1 99 ? -6.735 -7.941 12.195 1.00 89.56 99 GLN A C 1
ATOM 816 O O . GLN A 1 99 ? -5.973 -7.466 11.353 1.00 89.56 99 GLN A O 1
ATOM 821 N N . PHE A 1 100 ? -7.192 -9.195 12.089 1.00 90.12 100 PHE A N 1
ATOM 822 C CA . PHE A 1 100 ? -6.974 -10.043 10.905 1.00 90.12 100 PHE A CA 1
ATOM 823 C C . PHE A 1 100 ? -8.013 -11.164 10.778 1.00 90.12 100 PHE A C 1
ATOM 825 O O . PHE A 1 100 ? -8.593 -11.613 11.763 1.00 90.12 100 PHE A O 1
ATOM 832 N N . TRP A 1 101 ? -8.231 -11.653 9.557 1.00 92.06 101 TRP A N 1
ATOM 833 C CA . TRP A 1 101 ? -9.150 -12.761 9.286 1.00 92.06 101 TRP A CA 1
ATOM 834 C C . TRP A 1 101 ? -8.431 -14.113 9.320 1.00 92.06 101 TRP A C 1
ATOM 836 O O . TRP A 1 101 ? -7.469 -14.328 8.587 1.00 92.06 101 TRP A O 1
ATOM 846 N N . GLU A 1 102 ? -8.942 -15.053 10.115 1.00 91.69 102 GLU A N 1
ATOM 847 C CA . GLU A 1 102 ? -8.478 -16.444 10.168 1.00 91.69 102 GLU A CA 1
ATOM 848 C C . GLU A 1 102 ? -9.580 -17.392 9.676 1.00 91.69 102 GLU A C 1
ATOM 850 O O . GLU A 1 102 ? -10.753 -17.222 10.013 1.00 91.69 102 GLU A O 1
ATOM 855 N N . PHE A 1 103 ? -9.231 -18.402 8.874 1.00 91.50 103 PHE A N 1
ATOM 856 C CA . PHE A 1 103 ? -10.190 -19.416 8.431 1.00 91.50 103 PHE A CA 1
ATOM 857 C C . PHE A 1 103 ? -10.186 -20.635 9.359 1.00 91.50 103 PHE A C 1
ATOM 859 O O . PHE A 1 103 ? -9.211 -21.387 9.387 1.00 91.50 103 PHE A O 1
ATOM 866 N N . ASP A 1 104 ? -11.309 -20.894 10.033 1.00 89.88 104 ASP A N 1
ATOM 867 C CA . ASP A 1 104 ? -11.488 -22.071 10.883 1.00 89.88 104 ASP A CA 1
ATOM 868 C C . ASP A 1 104 ? -12.421 -23.120 10.218 1.00 89.88 104 ASP A C 1
ATOM 870 O O . ASP A 1 104 ? -13.615 -22.863 10.001 1.00 89.88 104 ASP A O 1
ATOM 874 N N . PRO A 1 105 ? -11.920 -24.340 9.916 1.00 86.19 105 PRO A N 1
ATOM 875 C CA . PRO A 1 105 ? -12.693 -25.461 9.371 1.00 86.19 105 PRO A CA 1
ATOM 876 C C . PRO A 1 105 ? -13.513 -26.240 10.425 1.00 86.19 105 PRO A C 1
ATOM 878 O O . PRO A 1 105 ? -13.892 -27.392 10.179 1.00 86.19 105 PRO A O 1
ATOM 881 N N . LYS A 1 106 ? -13.736 -25.660 11.611 1.00 85.50 106 LYS A N 1
ATOM 882 C CA . LYS A 1 106 ? -14.565 -26.189 12.704 1.00 85.50 106 LYS A CA 1
ATOM 883 C C . LYS A 1 106 ? -15.633 -25.197 13.191 1.00 85.50 106 LYS A C 1
ATOM 885 O O . LYS A 1 106 ? -16.559 -25.641 13.872 1.00 85.50 106 LYS A O 1
ATOM 890 N N . LEU A 1 107 ? -15.573 -23.911 12.824 1.00 83.56 107 LEU A N 1
ATOM 891 C CA . LEU A 1 107 ? -16.532 -22.880 13.265 1.00 83.56 107 LEU A CA 1
ATOM 892 C C . LEU A 1 107 ? -17.683 -22.619 12.277 1.00 83.56 107 LEU A C 1
ATOM 894 O O . LEU A 1 107 ? -17.541 -22.771 11.063 1.00 83.56 107 LEU A O 1
ATOM 898 N N . GLY A 1 108 ? -18.823 -22.192 12.825 1.00 81.38 108 GLY A N 1
ATOM 899 C CA . GLY A 1 108 ? -20.055 -21.864 12.100 1.00 81.38 108 GLY A CA 1
ATOM 900 C C . GLY A 1 108 ? -21.085 -22.998 12.113 1.00 81.38 108 GLY A C 1
ATOM 901 O O . GLY A 1 108 ? -20.846 -24.083 11.577 1.00 81.38 108 GLY A O 1
ATOM 902 N N . SER A 1 109 ? -22.246 -22.731 12.707 1.00 85.25 109 SER A N 1
ATOM 903 C CA . SER A 1 109 ? -23.457 -23.555 12.604 1.00 85.25 109 SER A CA 1
ATOM 904 C C . SER A 1 109 ? -24.019 -23.562 11.170 1.00 85.25 109 SER A C 1
ATOM 906 O O . SER A 1 109 ? -23.730 -22.651 10.390 1.00 85.25 109 SER A O 1
ATOM 908 N N . PRO A 1 110 ? -24.833 -24.563 10.779 1.00 86.25 110 PRO A N 1
ATOM 909 C CA . PRO A 1 110 ? -25.497 -24.574 9.472 1.00 86.25 110 PRO A CA 1
ATOM 910 C C . PRO A 1 110 ? -26.297 -23.294 9.173 1.00 86.25 110 PRO A C 1
ATOM 912 O O . PRO A 1 110 ? -26.348 -22.852 8.025 1.00 86.25 110 PRO A O 1
ATOM 915 N N . GLU A 1 111 ? -26.886 -22.696 10.206 1.00 86.12 111 GLU A N 1
ATOM 916 C CA . GLU A 1 111 ? -27.683 -21.474 10.158 1.00 86.12 111 GLU A CA 1
ATOM 917 C C . GLU A 1 111 ? -26.803 -20.246 9.874 1.00 86.12 111 GLU A C 1
ATOM 919 O O . GLU A 1 111 ? -27.049 -19.548 8.888 1.00 86.12 111 GLU A O 1
ATOM 924 N N . GLU A 1 112 ? -25.730 -20.040 10.649 1.00 84.88 112 GLU A N 1
ATOM 925 C CA . GLU A 1 112 ? -24.746 -18.960 10.434 1.00 84.88 112 GLU A CA 1
ATOM 926 C C . GLU A 1 112 ? -24.093 -19.065 9.047 1.00 84.88 112 GLU A C 1
ATOM 928 O O . GLU A 1 112 ? -23.959 -18.077 8.328 1.00 84.88 112 GLU A O 1
ATOM 933 N N . LEU A 1 113 ? -23.735 -20.279 8.615 1.00 87.19 113 LEU A N 1
ATOM 934 C CA . LEU A 1 113 ? -23.170 -20.506 7.282 1.00 87.19 113 LEU A CA 1
ATOM 935 C C . LEU A 1 113 ? -24.184 -20.194 6.170 1.00 87.19 113 LEU A C 1
ATOM 937 O O . LEU A 1 113 ? -23.805 -19.662 5.125 1.00 87.19 113 LEU A O 1
ATOM 941 N N . SER A 1 114 ? -25.473 -20.480 6.385 1.00 89.81 114 SER A N 1
ATOM 942 C CA . SER A 1 114 ? -26.531 -20.086 5.449 1.00 89.81 114 SER A CA 1
ATOM 943 C C . SER A 1 114 ? -26.720 -18.570 5.395 1.00 89.81 114 SER A C 1
ATOM 945 O O . SER A 1 114 ? -26.983 -18.043 4.316 1.00 89.81 114 SER A O 1
ATOM 947 N N . GLU A 1 115 ? -26.590 -17.864 6.517 1.00 90.31 115 GLU A N 1
ATOM 948 C CA . GLU A 1 115 ? -26.641 -16.400 6.562 1.00 90.31 115 GLU A CA 1
ATOM 949 C C . GLU A 1 115 ? -25.454 -15.764 5.828 1.00 90.31 115 GLU A C 1
ATOM 951 O O . GLU A 1 115 ? -25.649 -14.896 4.974 1.00 90.31 115 GLU A O 1
ATOM 956 N N . ILE A 1 116 ? -24.240 -16.266 6.063 1.00 90.25 116 ILE A N 1
ATOM 957 C CA . ILE A 1 116 ? -23.021 -15.803 5.390 1.00 90.25 116 ILE A CA 1
ATOM 958 C C . ILE A 1 116 ? -23.122 -15.981 3.869 1.00 90.25 116 ILE A C 1
ATOM 960 O O . ILE A 1 116 ? -22.803 -15.051 3.125 1.00 90.25 116 ILE A O 1
ATOM 964 N N . GLU A 1 117 ? -23.593 -17.132 3.373 1.00 91.31 117 GLU A N 1
ATOM 965 C CA . GLU A 1 117 ? -23.777 -17.316 1.926 1.00 91.31 117 GLU A CA 1
ATOM 966 C C . GLU A 1 117 ? -24.925 -16.453 1.365 1.00 91.31 117 GLU A C 1
ATOM 968 O O . GLU A 1 117 ? -24.748 -15.862 0.303 1.00 91.31 117 GLU A O 1
ATOM 973 N N . LYS A 1 118 ? -26.038 -16.245 2.093 1.00 93.44 118 LYS A N 1
ATOM 974 C CA . LYS A 1 118 ? -27.083 -15.276 1.685 1.00 93.44 118 LYS A CA 1
ATOM 975 C C . LYS A 1 118 ? -26.518 -13.862 1.531 1.00 93.44 118 LYS A C 1
ATOM 977 O O . LYS A 1 118 ? -26.842 -13.181 0.561 1.00 93.44 118 LYS A O 1
ATOM 982 N N . VAL A 1 119 ? -25.673 -13.416 2.461 1.00 92.88 119 VAL A N 1
ATOM 983 C CA . VAL A 1 119 ? -25.017 -12.101 2.395 1.00 92.88 119 VAL A CA 1
ATOM 984 C C . VAL A 1 119 ? -24.034 -12.026 1.226 1.00 92.88 119 VAL A C 1
ATOM 986 O O . VAL A 1 119 ? -24.023 -11.024 0.512 1.00 92.88 119 VAL A O 1
ATOM 989 N N . ARG A 1 120 ? -23.262 -13.090 0.971 1.00 92.00 120 ARG A N 1
ATOM 990 C CA . ARG A 1 120 ? -22.343 -13.188 -0.177 1.00 92.00 120 ARG A CA 1
ATOM 991 C C . ARG A 1 120 ? -23.079 -13.132 -1.513 1.00 92.00 120 ARG A C 1
ATOM 993 O O . ARG A 1 120 ? -22.670 -12.368 -2.385 1.00 92.00 120 ARG A O 1
ATOM 1000 N N . ASP A 1 121 ? -24.165 -13.884 -1.661 1.00 92.12 121 ASP A N 1
ATOM 1001 C CA . ASP A 1 121 ? -25.000 -13.872 -2.865 1.00 92.12 121 ASP A CA 1
ATOM 1002 C C . ASP A 1 121 ? -25.712 -12.524 -3.034 1.00 92.12 121 ASP A C 1
ATOM 1004 O O . ASP A 1 121 ? -25.753 -11.980 -4.136 1.00 92.12 121 ASP A O 1
ATOM 1008 N N . ASN A 1 122 ? -26.204 -11.924 -1.946 1.00 93.75 122 ASN A N 1
ATOM 1009 C CA . ASN A 1 122 ? -26.800 -10.591 -1.974 1.00 93.75 122 ASN A CA 1
ATOM 1010 C C . ASN A 1 122 ? -25.789 -9.512 -2.391 1.00 93.75 122 ASN A C 1
ATOM 1012 O O . ASN A 1 122 ? -26.108 -8.689 -3.251 1.00 93.75 122 ASN A O 1
ATOM 1016 N N . PHE A 1 123 ? -24.567 -9.526 -1.845 1.00 92.31 123 PHE A N 1
ATOM 1017 C CA . PHE A 1 123 ? -23.500 -8.631 -2.296 1.00 92.31 123 PHE A CA 1
ATOM 1018 C C . PHE A 1 123 ? -23.181 -8.888 -3.768 1.00 92.31 123 PHE A C 1
ATOM 1020 O O . PHE A 1 123 ? -23.250 -7.965 -4.568 1.00 92.31 123 PHE A O 1
ATOM 1027 N N . ARG A 1 124 ? -22.957 -10.144 -4.173 1.00 89.62 124 ARG A N 1
ATOM 1028 C CA . ARG A 1 124 ? -22.665 -10.498 -5.569 1.00 89.62 124 ARG A CA 1
ATOM 1029 C C . ARG A 1 124 ? -23.755 -10.029 -6.535 1.00 89.62 124 ARG A C 1
ATOM 1031 O O . ARG A 1 124 ? -23.435 -9.501 -7.597 1.00 89.62 124 ARG A O 1
ATOM 1038 N N . ASN A 1 125 ? -25.029 -10.174 -6.191 1.00 90.81 125 ASN A N 1
ATOM 1039 C CA . ASN A 1 125 ? -26.136 -9.736 -7.043 1.00 90.81 125 ASN A CA 1
ATOM 1040 C C . ASN A 1 125 ? -26.235 -8.201 -7.132 1.00 90.81 125 ASN A C 1
ATOM 1042 O O . ASN A 1 125 ? -26.578 -7.677 -8.189 1.00 90.81 125 ASN A O 1
ATOM 1046 N N . ASN A 1 126 ? -25.863 -7.481 -6.067 1.00 90.12 126 ASN A N 1
ATOM 1047 C CA . ASN A 1 126 ? -25.958 -6.019 -5.977 1.00 90.12 126 ASN A CA 1
ATOM 1048 C C . ASN A 1 126 ? -24.618 -5.271 -6.143 1.00 90.12 126 ASN A C 1
ATOM 1050 O O . ASN A 1 126 ? -24.611 -4.044 -6.072 1.00 90.12 126 ASN A O 1
ATOM 1054 N N . ARG A 1 127 ? -23.505 -5.968 -6.414 1.00 87.00 127 ARG A N 1
ATOM 1055 C CA . ARG A 1 127 ? -22.112 -5.456 -6.451 1.00 87.00 127 ARG A CA 1
ATOM 1056 C C . ARG A 1 127 ? -21.855 -4.243 -7.350 1.00 87.00 127 ARG A C 1
ATOM 1058 O O . ARG A 1 127 ? -20.857 -3.546 -7.227 1.00 87.00 127 ARG A O 1
ATOM 1065 N N . PHE A 1 128 ? -22.763 -3.993 -8.288 1.00 82.50 128 PHE A N 1
ATOM 1066 C CA . PHE A 1 128 ? -22.698 -2.849 -9.193 1.00 82.50 128 PHE A CA 1
ATOM 1067 C C . PHE A 1 128 ? -23.376 -1.593 -8.632 1.00 82.50 128 PHE A C 1
ATOM 1069 O O . PHE A 1 128 ? -23.010 -0.494 -9.030 1.00 82.50 128 PHE A O 1
ATOM 1076 N N . GLN A 1 129 ? -24.330 -1.759 -7.711 1.00 86.31 129 GLN A N 1
ATOM 1077 C CA . GLN A 1 129 ? -24.995 -0.684 -6.965 1.00 86.31 129 GLN A CA 1
ATOM 1078 C C . GLN A 1 129 ? -24.313 -0.430 -5.612 1.00 86.31 129 GLN A C 1
ATOM 1080 O O . GLN A 1 129 ? -24.300 0.695 -5.128 1.00 86.31 129 GLN A O 1
ATOM 1085 N N . LYS A 1 130 ? -23.757 -1.479 -4.994 1.00 86.38 130 LYS A N 1
ATOM 1086 C CA . LYS A 1 130 ? -23.040 -1.431 -3.717 1.00 86.38 130 LYS A CA 1
ATOM 1087 C C . LYS A 1 130 ? -21.609 -1.896 -3.943 1.00 86.38 130 LYS A C 1
ATOM 1089 O O . LYS A 1 130 ? -21.389 -3.084 -4.154 1.00 86.38 130 LYS A O 1
ATOM 1094 N N . LYS A 1 131 ? -20.672 -0.948 -3.937 1.00 84.44 131 LYS A N 1
ATOM 1095 C CA . LYS A 1 131 ? -19.250 -1.183 -4.228 1.00 84.44 131 LYS A CA 1
ATOM 1096 C C . LYS A 1 131 ? -18.490 -1.792 -3.051 1.00 84.44 131 LYS A C 1
ATOM 1098 O O . LYS A 1 131 ? -17.613 -2.613 -3.267 1.00 84.44 131 LYS A O 1
ATOM 1103 N N . HIS A 1 132 ? -18.877 -1.440 -1.827 1.00 87.00 132 HIS A N 1
ATOM 1104 C CA . HIS A 1 132 ? -18.217 -1.874 -0.592 1.00 87.00 132 HIS A CA 1
ATOM 1105 C C . HIS A 1 132 ? -18.914 -3.067 0.061 1.00 87.00 132 HIS A C 1
ATOM 1107 O O . HIS A 1 132 ? -20.135 -3.224 -0.037 1.00 87.00 132 HIS A O 1
ATOM 1113 N N . SER A 1 133 ? -18.136 -3.867 0.793 1.00 85.75 133 SER A N 1
ATOM 1114 C CA . SER A 1 133 ? -18.606 -5.042 1.542 1.00 85.75 133 SER A CA 1
ATOM 1115 C C . SER A 1 133 ? -19.545 -4.693 2.711 1.00 85.75 133 SER A C 1
ATOM 1117 O O . SER A 1 133 ? -20.318 -5.547 3.158 1.00 85.75 133 SER A O 1
ATOM 1119 N N . ALA A 1 134 ? -19.472 -3.444 3.193 1.00 88.75 134 ALA A N 1
ATOM 1120 C CA . ALA A 1 134 ? -20.149 -2.916 4.381 1.00 88.75 134 ALA A CA 1
ATOM 1121 C C . ALA A 1 134 ? -19.917 -3.758 5.654 1.00 88.75 134 ALA A C 1
ATOM 1123 O O . ALA A 1 134 ? -20.807 -3.859 6.501 1.00 88.75 134 ALA A O 1
ATOM 1124 N N . ASP A 1 135 ? -18.749 -4.405 5.755 1.00 91.75 135 ASP A N 1
ATOM 1125 C CA . ASP A 1 135 ? -18.297 -5.243 6.877 1.00 91.75 135 ASP A CA 1
ATOM 1126 C C . ASP A 1 135 ? -19.291 -6.329 7.308 1.00 91.75 135 ASP A C 1
ATOM 1128 O O . ASP A 1 135 ? -19.262 -6.786 8.450 1.00 91.75 135 ASP A O 1
ATOM 1132 N N . LEU A 1 136 ? -20.213 -6.752 6.436 1.00 91.50 136 LEU A N 1
ATOM 1133 C CA . LEU A 1 136 ? -21.385 -7.524 6.869 1.00 91.50 136 LEU A CA 1
ATOM 1134 C C . LEU A 1 136 ? -21.011 -8.832 7.588 1.00 91.50 136 LEU A C 1
ATOM 1136 O O . LEU A 1 136 ? -21.693 -9.230 8.527 1.00 91.50 136 LEU A O 1
ATOM 1140 N N . LEU A 1 137 ? -19.893 -9.462 7.210 1.00 91.00 137 LEU A N 1
ATOM 1141 C CA . LEU A 1 137 ? -19.373 -10.657 7.880 1.00 91.00 137 LEU A CA 1
ATOM 1142 C C . LEU A 1 137 ? -18.838 -10.381 9.298 1.00 91.00 137 LEU A C 1
ATOM 1144 O O . LEU A 1 137 ? -19.019 -11.215 10.184 1.00 91.00 137 LEU A O 1
ATOM 1148 N N . MET A 1 138 ? -18.209 -9.222 9.517 1.00 92.50 138 MET A N 1
ATOM 1149 C CA . MET A 1 138 ? -17.779 -8.759 10.841 1.00 92.50 138 MET A CA 1
ATOM 1150 C C . MET A 1 138 ? -18.997 -8.399 11.691 1.00 92.50 138 MET A C 1
ATOM 1152 O O . MET A 1 138 ? -19.115 -8.860 12.821 1.00 92.50 138 MET A O 1
ATOM 1156 N N . ARG A 1 139 ? -19.948 -7.645 11.124 1.00 91.81 139 ARG A N 1
ATOM 1157 C CA . ARG A 1 139 ? -21.167 -7.206 11.821 1.00 91.81 139 ARG A CA 1
ATOM 1158 C C . ARG A 1 139 ? -22.028 -8.381 12.289 1.00 91.81 139 ARG A C 1
ATOM 1160 O O . ARG A 1 139 ? -22.576 -8.303 13.379 1.00 91.81 139 ARG A O 1
ATOM 1167 N N . ILE A 1 140 ? -22.095 -9.482 11.530 1.00 89.81 140 ILE A N 1
ATOM 1168 C CA . ILE A 1 140 ? -22.752 -10.731 11.970 1.00 89.81 140 ILE A CA 1
ATOM 1169 C C . ILE A 1 140 ? -22.071 -11.318 13.220 1.00 89.81 140 ILE A C 1
ATOM 1171 O O . ILE A 1 140 ? -22.755 -11.761 14.139 1.00 89.81 140 ILE A O 1
ATOM 1175 N N . GLN A 1 141 ? -20.735 -11.307 13.284 1.00 90.25 141 GLN A N 1
ATOM 1176 C CA . GLN A 1 141 ? -19.990 -11.826 14.440 1.00 90.25 141 GLN A CA 1
ATOM 1177 C C . GLN A 1 141 ? -20.141 -10.901 15.654 1.00 90.25 141 GLN A C 1
ATOM 1179 O O . GLN A 1 141 ? -20.488 -11.357 16.742 1.00 90.25 141 GLN A O 1
ATOM 1184 N N . PHE A 1 142 ? -20.000 -9.591 15.452 1.00 91.38 142 PHE A N 1
ATOM 1185 C CA . PHE A 1 142 ? -20.106 -8.590 16.515 1.00 91.38 142 PHE A CA 1
ATOM 1186 C C . PHE A 1 142 ? -21.531 -8.476 17.071 1.00 91.38 142 PHE A C 1
ATOM 1188 O O . PHE A 1 142 ? -21.698 -8.363 18.279 1.00 91.38 142 PHE A O 1
ATOM 1195 N N . ALA A 1 143 ? -22.574 -8.635 16.248 1.00 87.12 143 ALA A N 1
ATOM 1196 C CA . ALA A 1 143 ? -23.961 -8.684 16.725 1.00 87.12 143 ALA A CA 1
ATOM 1197 C C . ALA A 1 143 ? -24.238 -9.856 17.691 1.00 87.12 143 ALA A C 1
ATOM 1199 O O . ALA A 1 143 ? -25.174 -9.784 18.489 1.00 87.12 143 ALA A O 1
ATOM 1200 N N . LYS A 1 144 ? -23.432 -10.926 17.626 1.00 84.38 144 LYS A N 1
ATOM 1201 C CA . LYS A 1 144 ? -23.491 -12.080 18.532 1.00 84.38 144 LYS A CA 1
ATOM 1202 C C . LYS A 1 144 ? -22.637 -11.882 19.787 1.00 84.38 144 LYS A C 1
ATOM 1204 O O . LYS A 1 144 ? -23.054 -12.294 20.866 1.00 84.38 144 LYS A O 1
ATOM 1209 N N . GLU A 1 145 ? -21.452 -11.288 19.646 1.00 87.00 145 GLU A N 1
ATOM 1210 C CA . GLU A 1 145 ? -20.499 -11.083 20.749 1.00 87.00 145 GLU A CA 1
ATOM 1211 C C . GLU A 1 145 ? -20.855 -9.859 21.621 1.00 87.00 145 GLU A C 1
ATOM 1213 O O . GLU A 1 145 ? -20.690 -9.905 22.839 1.00 87.00 145 GLU A O 1
ATOM 1218 N N . ASN A 1 146 ? -21.417 -8.801 21.028 1.00 87.75 146 ASN A N 1
ATOM 1219 C CA . ASN A 1 146 ? -21.774 -7.538 21.678 1.00 87.75 146 ASN A CA 1
ATOM 1220 C C . ASN A 1 146 ? -23.186 -7.061 21.245 1.00 87.75 146 ASN A C 1
ATOM 1222 O O . ASN A 1 146 ? -23.325 -6.108 20.475 1.00 87.75 146 ASN A O 1
ATOM 1226 N N . PRO A 1 147 ? -24.269 -7.733 21.686 1.00 84.25 147 PRO A N 1
ATOM 1227 C CA . PRO A 1 147 ? -25.629 -7.419 21.247 1.00 84.25 147 PRO A CA 1
ATOM 1228 C C . PRO A 1 147 ? -26.106 -6.042 21.734 1.00 84.25 147 PRO A C 1
ATOM 1230 O O . PRO A 1 147 ? -25.922 -5.670 22.896 1.00 84.25 147 PRO A O 1
ATOM 1233 N N . SER A 1 148 ? -26.793 -5.298 20.857 1.00 79.31 148 SER A N 1
ATOM 1234 C CA . SER A 1 148 ? -27.320 -3.968 21.192 1.00 79.31 148 SER A CA 1
ATOM 1235 C C . SER A 1 148 ? -28.353 -4.031 22.319 1.00 79.31 148 SER A C 1
ATOM 1237 O O . SER A 1 148 ? -29.336 -4.768 22.241 1.00 79.31 148 SER A O 1
ATOM 1239 N N . ARG A 1 149 ? -28.143 -3.221 23.363 1.00 73.56 149 ARG A N 1
ATOM 1240 C CA . ARG A 1 149 ? -28.995 -3.184 24.564 1.00 73.56 149 ARG A CA 1
ATOM 1241 C C . ARG A 1 149 ? -30.152 -2.178 24.474 1.00 73.56 149 ARG A C 1
ATOM 1243 O O . ARG A 1 149 ? -31.052 -2.230 25.307 1.00 73.56 149 ARG A O 1
ATOM 1250 N N . LEU A 1 150 ? -30.149 -1.272 23.489 1.00 74.81 150 LEU A N 1
ATOM 1251 C CA . LEU A 1 150 ? -31.142 -0.198 23.334 1.00 74.81 150 LEU A CA 1
ATOM 1252 C C . LEU A 1 150 ? -31.925 -0.331 22.022 1.00 74.81 150 LEU A C 1
ATOM 1254 O O . LEU A 1 150 ? -31.472 0.066 20.950 1.00 74.81 150 LEU A O 1
ATOM 1258 N N . LEU A 1 151 ? -33.162 -0.817 22.126 1.00 73.25 151 LEU A N 1
ATOM 1259 C CA . LEU A 1 151 ? -34.122 -0.869 21.021 1.00 73.25 151 LEU A CA 1
ATOM 1260 C C . LEU A 1 151 ? -34.925 0.438 20.929 1.00 73.25 151 LEU A C 1
ATOM 1262 O O . LEU A 1 151 ? -36.114 0.487 21.235 1.00 73.25 151 LEU A O 1
ATOM 1266 N N . LEU A 1 152 ? -34.260 1.517 20.513 1.00 77.81 152 LEU A N 1
ATOM 1267 C CA . LEU A 1 152 ? -34.909 2.810 20.273 1.00 77.81 152 LEU A CA 1
ATOM 1268 C C . LEU A 1 152 ? -35.586 2.846 18.880 1.00 77.81 152 LEU A C 1
ATOM 1270 O O . LEU A 1 152 ? -34.975 2.424 17.886 1.00 77.81 152 LEU A O 1
ATOM 1274 N N . PRO A 1 153 ? -36.826 3.366 18.770 1.00 79.00 153 PRO A N 1
ATOM 1275 C CA . PRO A 1 153 ? -37.616 3.322 17.539 1.00 79.00 153 PRO A CA 1
ATOM 1276 C C . PRO A 1 153 ? -36.980 4.138 16.409 1.00 79.00 153 PRO A C 1
ATOM 1278 O O . PRO A 1 153 ? -36.330 5.158 16.640 1.00 79.00 153 PRO A O 1
ATOM 1281 N N . GLN A 1 154 ? -37.177 3.708 15.159 1.00 81.25 154 GLN A N 1
ATOM 1282 C CA . GLN A 1 154 ? -36.707 4.479 14.010 1.00 81.25 154 GLN A CA 1
ATOM 1283 C C . GLN A 1 154 ? -37.530 5.758 13.845 1.00 81.25 154 GLN A C 1
ATOM 1285 O O . GLN A 1 154 ? -38.681 5.715 13.413 1.00 81.25 154 GLN A O 1
ATOM 1290 N N . VAL A 1 155 ? -36.890 6.894 14.106 1.00 81.38 155 VAL A N 1
ATOM 1291 C CA . VAL A 1 155 ? -37.397 8.206 13.710 1.00 81.38 155 VAL A CA 1
ATOM 1292 C C . VAL A 1 155 ? -37.384 8.297 12.181 1.00 81.38 155 VAL A C 1
ATOM 1294 O O . VAL A 1 155 ? -36.370 8.010 11.540 1.00 81.38 155 VAL A O 1
ATOM 1297 N N . LYS A 1 156 ? -38.520 8.681 11.595 1.00 78.56 156 LYS A N 1
ATOM 1298 C CA . LYS A 1 156 ? -38.632 9.086 10.191 1.00 78.56 156 LYS A CA 1
ATOM 1299 C C . LYS A 1 156 ? -38.906 10.582 10.168 1.00 78.56 156 LYS A C 1
ATOM 1301 O O . LYS A 1 156 ? -39.981 11.005 10.581 1.00 78.56 156 LYS A O 1
ATOM 1306 N N . VAL A 1 157 ? -37.929 11.343 9.703 1.00 67.31 157 VAL A N 1
ATOM 1307 C CA . VAL A 1 157 ? -38.013 12.796 9.540 1.00 67.31 157 VAL A CA 1
ATOM 1308 C C . VAL A 1 157 ? -38.535 13.095 8.128 1.00 67.31 157 VAL A C 1
ATOM 1310 O O . VAL A 1 157 ? -38.255 12.324 7.204 1.00 67.31 157 VAL A O 1
ATOM 1313 N N . LYS A 1 158 ? -39.333 14.158 7.969 1.00 71.25 158 LYS A N 1
ATOM 1314 C CA . LYS A 1 158 ? -39.746 14.690 6.658 1.00 71.25 158 LYS A CA 1
ATOM 1315 C C . LYS A 1 158 ? -38.818 15.849 6.260 1.00 71.25 158 LYS A C 1
ATOM 1317 O O . LYS A 1 158 ? -37.607 15.717 6.420 1.00 71.25 158 LYS A O 1
ATOM 1322 N N . ASP A 1 159 ? -39.355 16.930 5.702 1.00 64.88 159 ASP A N 1
ATOM 1323 C CA . ASP A 1 159 ? -38.588 18.094 5.269 1.00 64.88 159 ASP A CA 1
ATOM 1324 C C . ASP A 1 159 ? -37.849 18.774 6.436 1.00 64.88 159 ASP A C 1
ATOM 1326 O O . ASP A 1 159 ? -38.168 18.575 7.610 1.00 64.88 159 ASP A O 1
ATOM 1330 N N . ARG A 1 160 ? -36.829 19.579 6.107 1.00 63.75 160 ARG A N 1
ATOM 1331 C CA . ARG A 1 160 ? -35.863 20.147 7.073 1.00 63.75 160 ARG A CA 1
ATOM 1332 C C . ARG A 1 160 ? -36.478 21.051 8.155 1.00 63.75 160 ARG A C 1
ATOM 1334 O O . ARG A 1 160 ? -35.787 21.366 9.117 1.00 63.75 160 ARG A O 1
ATOM 1341 N N . GLU A 1 161 ? -37.731 21.467 8.005 1.00 64.69 161 GLU A N 1
ATOM 1342 C CA . GLU A 1 161 ? -38.436 22.353 8.942 1.00 64.69 161 GLU A CA 1
ATOM 1343 C C . GLU A 1 161 ? -39.087 21.594 10.122 1.00 64.69 161 GLU A C 1
ATOM 1345 O O . GLU A 1 161 ? -39.340 22.196 11.161 1.00 64.69 161 GLU A O 1
ATOM 1350 N N . ASP A 1 162 ? -39.284 20.271 10.012 1.00 71.38 162 ASP A N 1
ATOM 1351 C CA . ASP A 1 162 ? -39.967 19.430 11.020 1.00 71.38 162 ASP A CA 1
ATOM 1352 C C . ASP A 1 162 ? -39.012 18.763 12.047 1.00 71.38 162 ASP A C 1
ATOM 1354 O O . ASP A 1 162 ? -39.426 17.887 12.819 1.00 71.38 162 ASP A O 1
ATOM 1358 N N . ILE A 1 163 ? -37.717 19.110 12.048 1.00 83.00 163 ILE A N 1
ATOM 1359 C CA . ILE A 1 163 ? -36.695 18.418 12.857 1.00 83.00 163 ILE A CA 1
ATOM 1360 C C . ILE A 1 163 ? -36.697 18.927 14.303 1.00 83.00 163 ILE A C 1
ATOM 1362 O O . ILE A 1 163 ? -36.273 20.048 14.575 1.00 83.00 163 ILE A O 1
ATOM 1366 N N . THR A 1 164 ? -37.108 18.081 15.253 1.00 87.50 164 THR A N 1
ATOM 1367 C CA . THR A 1 164 ? -37.081 18.422 16.688 1.00 87.50 164 THR A CA 1
ATOM 1368 C C . THR A 1 164 ? -35.814 17.930 17.391 1.00 87.50 164 THR A C 1
ATOM 1370 O O . THR A 1 164 ? -35.194 16.945 16.983 1.00 87.50 164 THR A O 1
ATOM 1373 N N . GLU A 1 165 ? -35.450 18.569 18.506 1.00 88.69 165 GLU A N 1
ATOM 1374 C CA . GLU A 1 165 ? -34.320 18.145 19.346 1.00 88.69 165 GLU A CA 1
ATOM 1375 C C . GLU A 1 165 ? -34.464 16.683 19.807 1.00 88.69 165 GLU A C 1
ATOM 1377 O O . GLU A 1 165 ? -33.527 15.899 19.670 1.00 88.69 165 G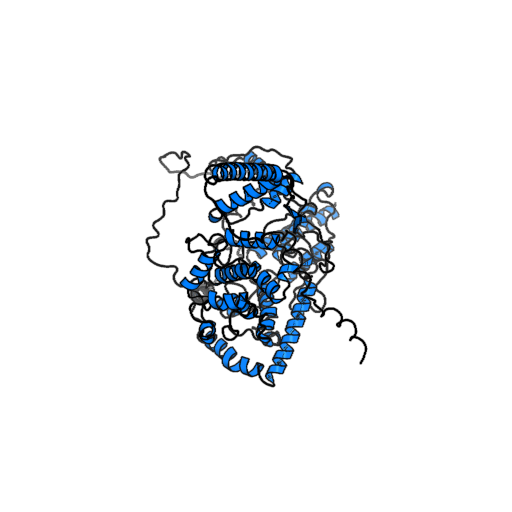LU A O 1
ATOM 1382 N N . ASP A 1 166 ? -35.660 16.262 20.233 1.00 88.06 166 ASP A N 1
ATOM 1383 C CA . ASP A 1 166 ? -35.945 14.868 20.606 1.00 88.06 166 ASP A CA 1
ATOM 1384 C C . ASP A 1 166 ? -35.692 13.870 19.464 1.00 88.06 166 ASP A C 1
ATOM 1386 O O . ASP A 1 166 ? -35.210 12.754 19.696 1.00 88.06 166 ASP A O 1
ATOM 1390 N N . GLN A 1 167 ? -36.000 14.250 18.219 1.00 87.31 167 GLN A N 1
ATOM 1391 C CA . GLN A 1 167 ? -35.739 13.423 17.039 1.00 87.31 167 GLN A CA 1
ATOM 1392 C C . GLN A 1 167 ? -34.235 13.285 16.779 1.00 87.31 167 GLN A C 1
ATOM 1394 O O . GLN A 1 167 ? -33.764 12.175 16.500 1.00 87.31 167 GLN A O 1
ATOM 1399 N N . VAL A 1 168 ? -33.478 14.380 16.916 1.00 89.31 168 VAL A N 1
ATOM 1400 C CA . VAL A 1 168 ? -32.011 14.386 16.815 1.00 89.31 168 VAL A CA 1
ATOM 1401 C C . VAL A 1 168 ? -31.405 13.538 17.932 1.00 89.31 168 VAL A C 1
ATOM 1403 O O . VAL A 1 168 ? -30.663 12.602 17.644 1.00 89.31 168 VAL A O 1
ATOM 1406 N N . MET A 1 169 ? -31.791 13.764 19.188 1.00 90.56 169 MET A N 1
ATOM 1407 C CA . MET A 1 169 ? -31.285 13.037 20.355 1.00 90.56 169 MET A CA 1
ATOM 1408 C C . MET A 1 169 ? -31.616 11.543 20.313 1.00 90.56 169 MET A C 1
ATOM 1410 O O . MET A 1 169 ? -30.767 10.707 20.634 1.00 90.56 169 MET A O 1
ATOM 1414 N N . THR A 1 170 ? -32.814 11.170 19.858 1.00 89.31 170 THR A N 1
ATOM 1415 C CA . THR A 1 170 ? -33.185 9.760 19.648 1.00 89.31 170 THR A CA 1
ATOM 1416 C C . THR A 1 170 ? -32.361 9.135 18.524 1.00 89.31 170 THR A C 1
ATOM 1418 O O . THR A 1 170 ? -31.907 7.996 18.648 1.00 89.31 170 THR A O 1
ATOM 1421 N N . THR A 1 171 ? -32.118 9.870 17.437 1.00 89.81 171 THR A N 1
ATOM 1422 C CA . THR A 1 171 ? -31.299 9.397 16.310 1.00 89.81 171 THR A CA 1
ATOM 1423 C C . THR A 1 171 ? -29.827 9.252 16.699 1.00 89.81 171 THR A C 1
ATOM 1425 O O . THR A 1 171 ? -29.220 8.228 16.387 1.00 89.81 171 THR A O 1
ATOM 1428 N N . LEU A 1 172 ? -29.277 10.201 17.458 1.00 91.25 172 LEU A N 1
ATOM 1429 C CA . LEU A 1 172 ? -27.910 10.173 17.972 1.00 91.25 172 LEU A CA 1
ATOM 1430 C C . LEU A 1 172 ? -27.706 9.018 18.960 1.00 91.25 172 LEU A C 1
ATOM 1432 O O . LEU A 1 172 ? -26.784 8.226 18.789 1.00 91.25 172 LEU A O 1
ATOM 1436 N N . ARG A 1 173 ? -28.613 8.835 19.932 1.00 91.06 173 ARG A N 1
ATOM 1437 C CA . ARG A 1 173 ? -28.579 7.686 20.859 1.00 91.06 173 ARG A CA 1
ATOM 1438 C C . ARG A 1 173 ? -28.651 6.346 20.122 1.00 91.06 173 ARG A C 1
ATOM 1440 O O . ARG A 1 173 ? -27.967 5.403 20.513 1.00 91.06 173 ARG A O 1
ATOM 1447 N N . ARG A 1 174 ? -29.427 6.259 19.033 1.00 89.75 174 ARG A N 1
ATOM 1448 C CA . ARG A 1 174 ? -29.471 5.078 18.148 1.00 89.75 174 ARG A CA 1
ATOM 1449 C C . ARG A 1 174 ? -28.156 4.851 17.411 1.00 89.75 174 ARG A C 1
ATOM 1451 O O . ARG A 1 174 ? -27.693 3.717 17.369 1.00 89.75 174 ARG A O 1
ATOM 1458 N N . ALA A 1 175 ? -27.561 5.902 16.851 1.00 90.50 175 ALA A N 1
ATOM 1459 C CA . ALA A 1 175 ? -26.287 5.817 16.145 1.00 90.50 175 ALA A CA 1
ATOM 1460 C C . ALA A 1 175 ? -25.155 5.383 17.090 1.00 90.50 175 ALA A C 1
ATOM 1462 O O . ALA A 1 175 ? -24.475 4.402 16.802 1.00 90.50 175 ALA A O 1
ATOM 1463 N N . ILE A 1 176 ? -25.028 6.030 18.254 1.00 91.38 176 ILE A N 1
ATOM 1464 C CA . ILE A 1 176 ? -24.032 5.693 19.282 1.00 91.38 176 ILE A CA 1
ATOM 1465 C C . ILE A 1 176 ? -24.245 4.261 19.786 1.00 91.38 176 ILE A C 1
ATOM 1467 O O . ILE A 1 176 ? -23.308 3.470 19.765 1.00 91.38 176 ILE A O 1
ATOM 1471 N N . SER A 1 177 ? -25.474 3.878 20.159 1.00 89.88 177 SER A N 1
ATOM 1472 C CA . SER A 1 177 ? -25.747 2.527 20.677 1.00 89.88 177 SER A CA 1
ATOM 1473 C C . SER A 1 177 ? -25.661 1.413 19.624 1.00 89.88 177 SER A C 1
ATOM 1475 O O . SER A 1 177 ? -25.628 0.235 19.990 1.00 89.88 177 SER A O 1
ATOM 1477 N N . PHE A 1 178 ? -25.670 1.747 18.332 1.00 89.56 178 PHE A N 1
ATOM 1478 C CA . PHE A 1 178 ? -25.314 0.816 17.265 1.00 89.56 178 PHE A CA 1
ATOM 1479 C C . PHE A 1 178 ? -23.794 0.753 17.097 1.00 89.56 178 PHE A C 1
ATOM 1481 O O . PHE A 1 178 ? -23.225 -0.335 17.088 1.00 89.56 178 PHE A O 1
ATOM 1488 N N . HIS A 1 179 ? -23.118 1.898 17.021 1.00 91.25 179 HIS A N 1
ATOM 1489 C CA . HIS A 1 179 ? -21.678 1.954 16.788 1.00 91.25 179 HIS A CA 1
ATOM 1490 C C . HIS A 1 179 ? -20.871 1.354 17.952 1.00 91.25 179 HIS A C 1
ATOM 1492 O O . HIS A 1 179 ? -19.864 0.691 17.720 1.00 91.25 179 HIS A O 1
ATOM 1498 N N . SER A 1 180 ? -21.359 1.459 19.193 1.00 90.75 180 SER A N 1
ATOM 1499 C CA . SER A 1 180 ? -20.753 0.802 20.359 1.00 90.75 180 SER A CA 1
ATOM 1500 C C . SER A 1 180 ? -20.813 -0.733 20.304 1.00 90.75 180 SER A C 1
ATOM 1502 O O . SER A 1 180 ? -20.003 -1.389 20.949 1.00 90.75 180 SER A O 1
ATOM 1504 N N . THR A 1 181 ? -21.733 -1.331 19.529 1.00 91.75 181 THR A N 1
ATOM 1505 C CA . THR A 1 181 ? -21.735 -2.794 19.286 1.00 91.75 181 THR A CA 1
ATOM 1506 C C . THR A 1 181 ? -20.630 -3.243 18.337 1.00 91.75 181 THR A C 1
ATOM 1508 O O . THR A 1 181 ? -20.321 -4.428 18.276 1.00 91.75 181 THR A O 1
ATOM 1511 N N . LEU A 1 182 ? -20.026 -2.301 17.606 1.00 93.19 182 LEU A N 1
ATOM 1512 C CA . LEU A 1 182 ? -18.928 -2.550 16.674 1.00 93.19 182 LEU A CA 1
ATOM 1513 C C . LEU A 1 182 ? -17.549 -2.341 17.320 1.00 93.19 182 LEU A C 1
ATOM 1515 O O . LEU A 1 182 ? -16.541 -2.569 16.660 1.00 93.19 182 LEU A O 1
ATOM 1519 N N . GLN A 1 183 ? -17.498 -1.927 18.591 1.00 92.50 183 GLN A N 1
ATOM 1520 C CA . GLN A 1 183 ? -16.251 -1.827 19.342 1.00 92.50 183 GLN A CA 1
ATOM 1521 C C . GLN A 1 183 ? -15.752 -3.230 19.707 1.00 92.50 183 GLN A C 1
ATOM 1523 O O . GLN A 1 183 ? -16.519 -4.067 20.193 1.00 92.50 183 GLN A O 1
ATOM 1528 N N . ALA A 1 184 ? -14.471 -3.484 19.468 1.00 92.62 184 ALA A N 1
ATOM 1529 C CA . ALA A 1 184 ? -13.802 -4.719 19.832 1.00 92.62 184 ALA A CA 1
ATOM 1530 C C . ALA A 1 184 ? -13.319 -4.701 21.293 1.00 92.62 184 ALA A C 1
ATOM 1532 O O . ALA A 1 184 ? -13.283 -3.666 21.958 1.00 92.62 184 ALA A O 1
ATOM 1533 N N . HIS A 1 185 ? -12.958 -5.877 21.810 1.00 92.12 185 HIS A N 1
ATOM 1534 C CA . HIS A 1 185 ? -12.682 -6.086 23.237 1.00 92.12 185 HIS A CA 1
ATOM 1535 C C . HIS A 1 185 ? -11.419 -5.376 23.759 1.00 92.12 185 HIS A C 1
ATOM 1537 O O . HIS A 1 185 ? -11.277 -5.201 24.965 1.00 92.12 185 HIS A O 1
ATOM 1543 N N . ASP A 1 186 ? -10.515 -4.981 22.864 1.00 91.25 186 ASP A N 1
ATOM 1544 C CA . ASP A 1 186 ? -9.302 -4.207 23.140 1.00 91.25 186 ASP A CA 1
ATOM 1545 C C . ASP A 1 186 ? -9.523 -2.684 22.982 1.00 91.25 186 ASP A C 1
ATOM 1547 O O . ASP A 1 186 ? -8.587 -1.897 23.099 1.00 91.25 186 ASP A O 1
ATOM 1551 N N . GLY A 1 187 ? -10.771 -2.269 22.731 1.00 90.12 187 GLY A N 1
ATOM 1552 C CA . GLY A 1 187 ? -11.217 -0.878 22.701 1.00 90.12 187 GLY A CA 1
ATOM 1553 C C . GLY A 1 187 ? -11.308 -0.242 21.313 1.00 90.12 187 GLY A C 1
ATOM 1554 O O . GLY A 1 187 ? -11.888 0.840 21.210 1.00 90.12 187 GLY A O 1
ATOM 1555 N N . HIS A 1 188 ? -10.798 -0.877 20.252 1.00 91.94 188 HIS A N 1
ATOM 1556 C CA . HIS A 1 188 ? -10.811 -0.282 18.910 1.00 91.94 188 HIS A CA 1
ATOM 1557 C C . HIS A 1 188 ? -12.042 -0.627 18.066 1.00 91.94 188 HIS A C 1
ATOM 1559 O O . HIS A 1 188 ? -12.810 -1.527 18.394 1.00 91.94 188 HIS A O 1
ATOM 1565 N N . TRP A 1 189 ? -12.205 0.069 16.938 1.00 92.88 189 TRP A N 1
ATOM 1566 C CA . TRP A 1 189 ? -13.207 -0.253 15.921 1.00 92.88 189 TRP A CA 1
ATOM 1567 C C . TRP A 1 189 ? -12.548 -0.896 14.694 1.00 92.88 189 TRP A C 1
ATOM 1569 O O . TRP A 1 189 ? -11.888 -0.192 13.927 1.00 92.88 189 TRP A O 1
ATOM 1579 N N . PRO A 1 190 ? -12.696 -2.217 14.493 1.00 92.00 190 PRO A N 1
ATOM 1580 C CA . PRO A 1 190 ? -12.278 -2.874 13.262 1.00 92.00 190 PRO A CA 1
ATOM 1581 C C . PRO A 1 190 ? -13.158 -2.468 12.070 1.00 92.00 190 PRO A C 1
ATOM 1583 O O . PRO A 1 190 ? -14.313 -2.067 12.227 1.00 92.00 190 PRO A O 1
ATOM 1586 N N . GLY A 1 191 ? -12.614 -2.612 10.862 1.00 90.06 191 GLY A N 1
ATOM 1587 C CA . GLY A 1 191 ? -13.301 -2.284 9.611 1.00 90.06 191 GLY A CA 1
ATOM 1588 C C . GLY A 1 191 ? -12.484 -2.597 8.354 1.00 90.06 191 GLY A C 1
ATOM 1589 O O . GLY A 1 191 ? -11.260 -2.752 8.414 1.00 90.06 191 GLY A O 1
ATOM 1590 N N . ASP A 1 192 ? -13.183 -2.710 7.224 1.00 89.50 192 ASP A N 1
ATOM 1591 C CA . ASP A 1 192 ? -12.641 -2.838 5.868 1.00 89.50 192 ASP A CA 1
ATOM 1592 C C . ASP A 1 192 ? -12.020 -1.505 5.407 1.00 89.50 192 ASP A C 1
ATOM 1594 O O . ASP A 1 192 ? -12.711 -0.498 5.262 1.00 89.50 192 ASP A O 1
ATOM 1598 N N . TYR A 1 193 ? -10.704 -1.508 5.173 1.00 89.19 193 TYR A N 1
ATOM 1599 C CA . TYR A 1 193 ? -9.938 -0.382 4.617 1.00 89.19 193 TYR A CA 1
ATOM 1600 C C . TYR A 1 193 ? -9.423 -0.707 3.199 1.00 89.19 193 TYR A C 1
ATOM 1602 O O . TYR A 1 193 ? -8.322 -0.332 2.794 1.00 89.19 193 TYR A O 1
ATOM 1610 N N . GLY A 1 194 ? -10.198 -1.502 2.453 1.00 87.31 194 GLY A N 1
ATOM 1611 C CA . GLY A 1 194 ? -9.953 -1.814 1.051 1.00 87.31 194 GLY A CA 1
ATOM 1612 C C . GLY A 1 194 ? -10.320 -0.674 0.093 1.00 87.31 194 GLY A C 1
ATOM 1613 O O . GLY A 1 194 ? -10.780 0.396 0.479 1.00 87.31 194 GLY A O 1
ATOM 1614 N N . GLY A 1 195 ? -10.122 -0.920 -1.203 1.00 88.88 195 GLY A N 1
ATOM 1615 C CA . GLY A 1 195 ? -10.454 0.036 -2.262 1.00 88.88 195 GLY A CA 1
ATOM 1616 C C . GLY A 1 195 ? -9.476 -0.012 -3.436 1.00 88.88 195 GLY A C 1
ATOM 1617 O O . GLY A 1 195 ? -9.913 -0.286 -4.556 1.00 88.88 195 GLY A O 1
ATOM 1618 N N . PRO A 1 196 ? -8.165 0.198 -3.212 1.00 90.00 196 PRO A N 1
ATOM 1619 C CA . PRO A 1 196 ? -7.139 0.091 -4.248 1.00 90.00 196 PRO A CA 1
ATOM 1620 C C . PRO A 1 196 ? -7.038 -1.323 -4.840 1.00 90.00 196 PRO A C 1
ATOM 1622 O O . PRO A 1 196 ? -6.884 -2.313 -4.124 1.00 90.00 196 PRO A O 1
ATOM 1625 N N . MET A 1 197 ? -7.074 -1.428 -6.168 1.00 91.44 197 MET A N 1
ATOM 1626 C CA . MET A 1 197 ? -7.116 -2.708 -6.895 1.00 91.44 197 MET A CA 1
ATOM 1627 C C . MET A 1 197 ? -5.735 -3.217 -7.344 1.00 91.44 197 MET A C 1
ATOM 1629 O O . MET A 1 197 ? -5.650 -4.209 -8.065 1.00 91.44 197 MET A O 1
ATOM 1633 N N . PHE A 1 198 ? -4.650 -2.573 -6.903 1.00 90.38 198 PHE A N 1
ATOM 1634 C CA . PHE A 1 198 ? -3.262 -2.904 -7.265 1.00 90.38 198 PHE A CA 1
ATOM 1635 C C . PHE A 1 198 ? -2.415 -3.481 -6.113 1.00 90.38 198 PHE A C 1
ATOM 1637 O O . PHE A 1 198 ? -1.347 -4.036 -6.365 1.00 90.38 198 PHE A O 1
ATOM 1644 N N . LEU A 1 199 ? -2.906 -3.437 -4.868 1.00 91.38 199 LEU A N 1
ATOM 1645 C CA . LEU A 1 199 ? -2.199 -3.973 -3.693 1.00 91.38 199 LEU A CA 1
ATOM 1646 C C . LEU A 1 199 ? -2.167 -5.512 -3.684 1.00 91.38 199 LEU A C 1
ATOM 1648 O O . LEU A 1 199 ? -1.106 -6.127 -3.576 1.00 91.38 199 LEU A O 1
ATOM 1652 N N . MET A 1 200 ? -3.334 -6.143 -3.860 1.00 94.81 200 MET A N 1
ATOM 1653 C CA . MET A 1 200 ? -3.471 -7.605 -3.898 1.00 94.81 200 MET A CA 1
ATOM 1654 C C . MET A 1 200 ? -2.648 -8.253 -5.036 1.00 94.81 200 MET A C 1
ATOM 1656 O O . MET A 1 200 ? -1.986 -9.262 -4.773 1.00 94.81 200 MET A O 1
ATOM 1660 N N . PRO A 1 201 ? -2.592 -7.681 -6.261 1.00 97.31 201 PRO A N 1
ATOM 1661 C CA . PRO A 1 201 ? -1.655 -8.127 -7.287 1.00 97.31 201 PRO A CA 1
ATOM 1662 C C . PRO A 1 201 ? -0.184 -8.121 -6.875 1.00 97.31 201 PRO A C 1
ATOM 1664 O O . PRO A 1 201 ? 0.491 -9.124 -7.096 1.00 97.31 201 PRO A O 1
ATOM 1667 N N . GLY A 1 202 ? 0.315 -7.053 -6.242 1.00 95.31 202 GLY A N 1
ATOM 1668 C CA . GLY A 1 202 ? 1.711 -6.984 -5.794 1.00 95.31 202 GLY A CA 1
ATOM 1669 C C . GLY A 1 202 ? 2.070 -8.110 -4.817 1.00 95.31 202 GLY A C 1
ATOM 1670 O O . GLY A 1 202 ? 3.098 -8.776 -4.974 1.00 95.31 202 GLY A O 1
ATOM 1671 N N . LEU A 1 203 ? 1.173 -8.403 -3.868 1.00 95.62 203 LEU A N 1
ATOM 1672 C CA . LEU A 1 203 ? 1.315 -9.526 -2.936 1.00 95.62 203 LEU A CA 1
ATOM 1673 C C . LEU A 1 203 ? 1.351 -10.879 -3.666 1.00 95.62 203 LEU A C 1
ATOM 1675 O O . LEU A 1 203 ? 2.258 -11.679 -3.436 1.00 95.62 203 LEU A O 1
ATOM 1679 N N . VAL A 1 204 ? 0.387 -11.148 -4.554 1.00 98.19 204 VAL A N 1
ATOM 1680 C CA . VAL A 1 204 ? 0.305 -12.434 -5.270 1.00 98.19 204 VAL A CA 1
ATOM 1681 C C . VAL A 1 204 ? 1.492 -12.628 -6.216 1.00 98.19 204 VAL A C 1
ATOM 1683 O O . VAL A 1 204 ? 2.068 -13.713 -6.232 1.00 98.19 204 VAL A O 1
ATOM 1686 N N . ILE A 1 205 ? 1.913 -11.587 -6.942 1.00 98.38 205 ILE A N 1
ATOM 1687 C CA . ILE A 1 205 ? 3.107 -11.616 -7.800 1.00 98.38 205 ILE A CA 1
ATOM 1688 C C . ILE A 1 205 ? 4.352 -11.941 -6.964 1.00 98.38 205 ILE A C 1
ATOM 1690 O O . ILE A 1 205 ? 5.076 -12.882 -7.291 1.00 98.38 205 ILE A O 1
ATOM 1694 N N . THR A 1 206 ? 4.560 -11.236 -5.848 1.00 97.19 206 THR A N 1
ATOM 1695 C CA . THR A 1 206 ? 5.702 -11.466 -4.946 1.00 97.19 206 THR A CA 1
ATOM 1696 C C . THR A 1 206 ? 5.716 -12.900 -4.414 1.00 97.19 206 THR A C 1
ATOM 1698 O O . THR A 1 206 ? 6.718 -13.604 -4.552 1.00 97.19 206 THR A O 1
ATOM 1701 N N . LEU A 1 207 ? 4.589 -13.378 -3.876 1.00 97.62 207 LEU A N 1
ATOM 1702 C CA . LEU A 1 207 ? 4.456 -14.735 -3.339 1.00 97.62 207 LEU A CA 1
ATOM 1703 C C . LEU A 1 207 ? 4.642 -15.830 -4.402 1.00 97.62 207 LEU A C 1
ATOM 1705 O O . LEU A 1 207 ? 5.150 -16.909 -4.084 1.00 97.62 207 LEU A O 1
ATOM 1709 N N . SER A 1 208 ? 4.250 -15.573 -5.651 1.00 97.31 208 SER A N 1
ATOM 1710 C CA . SER A 1 208 ? 4.509 -16.471 -6.780 1.00 97.31 208 SER A CA 1
ATOM 1711 C C . SER A 1 208 ? 5.992 -16.532 -7.141 1.00 97.31 208 SER A C 1
ATOM 1713 O O . SER A 1 208 ? 6.516 -17.624 -7.353 1.00 97.31 208 SER A O 1
ATOM 1715 N N . ILE A 1 209 ? 6.677 -15.385 -7.168 1.00 97.50 209 ILE A N 1
ATOM 1716 C CA . ILE A 1 209 ? 8.105 -15.279 -7.501 1.00 97.50 209 ILE A CA 1
ATOM 1717 C C . ILE A 1 209 ? 8.979 -16.000 -6.472 1.00 97.50 209 ILE A C 1
ATOM 1719 O O . ILE A 1 209 ? 9.866 -16.762 -6.854 1.00 97.50 209 ILE A O 1
ATOM 1723 N N . VAL A 1 210 ? 8.716 -15.802 -5.176 1.00 96.75 210 VAL A N 1
ATOM 1724 C CA . VAL A 1 210 ? 9.490 -16.442 -4.093 1.00 96.75 210 VAL A CA 1
ATOM 1725 C C . VAL A 1 210 ? 9.055 -17.889 -3.807 1.00 96.75 210 VAL A C 1
ATOM 1727 O O . VAL A 1 210 ? 9.574 -18.525 -2.896 1.00 96.75 210 VAL A O 1
ATOM 1730 N N . GLY A 1 211 ? 8.079 -18.423 -4.553 1.00 95.88 211 GLY A N 1
ATOM 1731 C CA . GLY A 1 211 ? 7.566 -19.789 -4.388 1.00 95.88 211 GLY A CA 1
ATOM 1732 C C . GLY A 1 211 ? 6.701 -20.023 -3.139 1.00 95.88 211 GLY A C 1
ATOM 1733 O O . GLY A 1 211 ? 6.276 -21.153 -2.893 1.00 95.88 211 GLY A O 1
ATOM 1734 N N . ALA A 1 212 ? 6.393 -18.979 -2.363 1.00 96.06 212 ALA A N 1
ATOM 1735 C CA . ALA A 1 212 ? 5.665 -19.070 -1.096 1.00 96.06 212 ALA A CA 1
ATOM 1736 C C . ALA A 1 212 ? 4.128 -19.022 -1.233 1.00 96.06 212 ALA A C 1
ATOM 1738 O O . ALA A 1 212 ? 3.425 -19.195 -0.239 1.00 96.06 212 ALA A O 1
ATOM 1739 N N . LEU A 1 213 ? 3.578 -18.839 -2.442 1.00 94.81 213 LEU A N 1
ATOM 1740 C CA . LEU A 1 213 ? 2.133 -18.678 -2.684 1.00 94.81 213 LEU A CA 1
ATOM 1741 C C . LEU A 1 213 ? 1.251 -19.751 -2.018 1.00 94.81 213 LEU A C 1
ATOM 1743 O O . LEU A 1 213 ? 0.186 -19.428 -1.505 1.00 94.81 213 LEU A O 1
ATOM 1747 N N . ASN A 1 214 ? 1.675 -21.019 -2.017 1.00 93.88 214 ASN A N 1
ATOM 1748 C CA . ASN A 1 214 ? 0.927 -22.117 -1.383 1.00 93.88 214 ASN A CA 1
ATOM 1749 C C . ASN A 1 214 ? 1.206 -22.275 0.121 1.00 93.88 214 ASN A C 1
ATOM 1751 O O . ASN A 1 214 ? 0.438 -22.951 0.799 1.00 93.88 214 ASN A O 1
ATOM 1755 N N . ALA A 1 215 ? 2.301 -21.700 0.623 1.00 93.00 215 ALA A N 1
ATOM 1756 C CA . ALA A 1 215 ? 2.656 -21.720 2.039 1.00 93.00 215 ALA A CA 1
ATOM 1757 C C . ALA A 1 215 ? 1.946 -20.597 2.813 1.00 93.00 215 ALA A C 1
ATOM 1759 O O . ALA A 1 215 ? 1.530 -20.808 3.946 1.00 93.00 215 ALA A O 1
ATOM 1760 N N . VAL A 1 216 ? 1.778 -19.429 2.181 1.00 91.19 216 VAL A N 1
ATOM 1761 C CA . VAL A 1 216 ? 1.135 -18.247 2.777 1.00 91.19 216 VAL A CA 1
ATOM 1762 C C . VAL A 1 216 ? -0.372 -18.216 2.504 1.00 91.19 216 VAL A C 1
ATOM 1764 O O . VAL A 1 216 ? -1.155 -18.006 3.425 1.00 91.19 216 VAL A O 1
ATOM 1767 N N . LEU A 1 217 ? -0.813 -18.452 1.260 1.00 94.50 217 LEU A N 1
ATOM 1768 C CA . LEU A 1 217 ? -2.236 -18.384 0.904 1.00 94.50 217 LEU A CA 1
ATOM 1769 C C . LEU A 1 217 ? -2.858 -19.782 0.847 1.00 94.50 217 LEU A C 1
ATOM 1771 O O . LEU A 1 217 ? -2.677 -20.529 -0.122 1.00 94.50 217 LEU A O 1
ATOM 1775 N N . SER A 1 218 ? -3.662 -20.109 1.864 1.00 94.25 218 SER A N 1
ATOM 1776 C CA . SER A 1 218 ? -4.484 -21.325 1.855 1.00 94.25 218 SER A CA 1
ATOM 1777 C C . SER A 1 218 ? -5.466 -21.333 0.674 1.00 94.25 218 SER A C 1
ATOM 1779 O O . SER A 1 218 ? -5.774 -20.300 0.072 1.00 94.25 218 SER A O 1
ATOM 1781 N N . LYS A 1 219 ? -6.029 -22.505 0.359 1.00 94.44 219 LYS A N 1
ATOM 1782 C CA . LYS A 1 219 ? -7.047 -22.649 -0.696 1.00 94.44 219 LYS A CA 1
ATOM 1783 C C . LYS A 1 219 ? -8.233 -21.695 -0.501 1.00 94.44 219 LYS A C 1
ATOM 1785 O O . LYS A 1 219 ? -8.816 -21.212 -1.470 1.00 94.44 219 LYS A O 1
ATOM 1790 N N . GLU A 1 220 ? -8.589 -21.433 0.747 1.00 94.06 220 GLU A N 1
ATOM 1791 C CA . GLU A 1 220 ? -9.672 -20.547 1.142 1.00 94.06 220 GLU A CA 1
ATOM 1792 C C . GLU A 1 220 ? -9.301 -19.088 0.894 1.00 94.06 220 GLU A C 1
ATOM 1794 O O . GLU A 1 220 ? -10.097 -18.403 0.260 1.00 94.06 220 GLU A O 1
ATOM 1799 N N . HIS A 1 221 ? -8.093 -18.647 1.275 1.00 95.19 221 HIS A N 1
ATOM 1800 C CA . HIS A 1 221 ? -7.585 -17.310 0.937 1.00 95.19 221 HIS A CA 1
ATOM 1801 C C . HIS A 1 221 ? -7.677 -17.060 -0.570 1.00 95.19 221 HIS A C 1
ATOM 1803 O O . HIS A 1 221 ? -8.307 -16.099 -1.000 1.00 95.19 221 HIS A O 1
ATOM 1809 N N . LYS A 1 222 ? -7.140 -17.977 -1.387 1.00 96.25 222 LYS A N 1
ATOM 1810 C CA . LYS A 1 222 ? -7.182 -17.856 -2.854 1.00 96.25 222 LYS A CA 1
ATOM 1811 C C . LYS A 1 222 ? -8.610 -17.743 -3.389 1.00 96.25 222 LYS A C 1
ATOM 1813 O O . LYS A 1 222 ? -8.877 -16.901 -4.238 1.00 96.25 222 LYS A O 1
ATOM 1818 N N . ARG A 1 223 ? -9.547 -18.537 -2.856 1.00 94.19 223 ARG A N 1
ATOM 1819 C CA . ARG A 1 223 ? -10.968 -18.477 -3.238 1.00 94.19 223 ARG A CA 1
ATOM 1820 C C . ARG A 1 223 ? -11.611 -17.134 -2.884 1.00 94.19 223 ARG A C 1
ATOM 1822 O O . ARG A 1 223 ? -12.409 -16.635 -3.674 1.00 94.19 223 ARG A O 1
ATOM 1829 N N . GLU A 1 224 ? -11.313 -16.566 -1.715 1.00 94.31 224 GLU A N 1
ATOM 1830 C CA . GLU A 1 224 ? -11.829 -15.241 -1.345 1.00 94.31 224 GLU A CA 1
ATOM 1831 C C . GLU A 1 224 ? -11.183 -14.124 -2.183 1.00 94.31 224 GLU A C 1
ATOM 1833 O O . GLU A 1 224 ? -11.895 -13.214 -2.596 1.00 94.31 224 GLU A O 1
ATOM 1838 N N . ILE A 1 225 ? -9.894 -14.230 -2.533 1.00 96.25 225 ILE A N 1
ATOM 1839 C CA . ILE A 1 225 ? -9.217 -13.285 -3.441 1.00 96.25 225 ILE A CA 1
ATOM 1840 C C . ILE A 1 225 ? -9.847 -13.332 -4.841 1.00 96.25 225 ILE A C 1
ATOM 1842 O O . ILE A 1 225 ? -10.257 -12.291 -5.352 1.00 96.25 225 ILE A O 1
ATOM 1846 N N . CYS A 1 226 ? -10.024 -14.518 -5.441 1.00 96.50 226 CYS A N 1
ATOM 1847 C CA . CYS A 1 226 ? -10.731 -14.646 -6.721 1.00 96.50 226 CYS A CA 1
ATOM 1848 C C . CYS A 1 226 ? -12.155 -14.066 -6.630 1.00 96.50 226 CYS A C 1
ATOM 1850 O O . CYS A 1 226 ? -12.569 -13.299 -7.495 1.00 96.50 226 CYS A O 1
ATOM 1852 N N . ARG A 1 227 ? -12.899 -14.360 -5.550 1.00 93.25 227 ARG A N 1
ATOM 1853 C CA . ARG A 1 227 ? -14.242 -13.799 -5.305 1.00 93.25 227 ARG A CA 1
ATOM 1854 C C . ARG A 1 227 ? -14.227 -12.269 -5.208 1.00 93.25 227 ARG A C 1
ATOM 1856 O O . ARG A 1 227 ? -15.119 -11.641 -5.773 1.00 93.25 227 ARG A O 1
ATOM 1863 N N . TYR A 1 228 ? -13.253 -11.678 -4.517 1.00 94.06 228 TYR A N 1
ATOM 1864 C CA . TYR A 1 228 ? -13.081 -10.228 -4.423 1.00 94.06 228 TYR A CA 1
ATOM 1865 C C . TYR A 1 228 ? -12.847 -9.622 -5.810 1.00 94.06 228 TYR A C 1
ATOM 1867 O O . TYR A 1 228 ? -13.582 -8.721 -6.210 1.00 94.06 228 TYR A O 1
ATOM 1875 N N . ILE A 1 229 ? -11.910 -10.172 -6.587 1.00 94.75 229 ILE A N 1
ATOM 1876 C CA . ILE A 1 229 ? -11.610 -9.696 -7.944 1.00 94.75 229 ILE A CA 1
ATOM 1877 C C . ILE A 1 229 ? -12.851 -9.816 -8.847 1.00 94.75 229 ILE A C 1
ATOM 1879 O O . ILE A 1 229 ? -13.240 -8.842 -9.486 1.00 94.75 229 ILE A O 1
ATOM 1883 N N . TYR A 1 230 ? -13.554 -10.953 -8.852 1.00 92.81 230 TYR A N 1
ATOM 1884 C CA . TYR A 1 230 ? -14.779 -11.124 -9.651 1.00 92.81 230 TYR A CA 1
ATOM 1885 C C . TYR A 1 230 ? -15.943 -10.229 -9.218 1.00 92.81 230 TYR A C 1
ATOM 1887 O O . TYR A 1 230 ? -16.797 -9.891 -10.044 1.00 92.81 230 TYR A O 1
ATOM 1895 N N . ASN A 1 231 ? -16.009 -9.850 -7.940 1.00 91.56 231 ASN A N 1
ATOM 1896 C CA . ASN A 1 231 ? -17.042 -8.937 -7.477 1.00 91.56 231 ASN A CA 1
ATOM 1897 C C . ASN A 1 231 ? -16.785 -7.491 -7.932 1.00 91.56 231 ASN A C 1
ATOM 1899 O O . ASN A 1 231 ? -17.743 -6.781 -8.230 1.00 91.56 231 ASN A O 1
ATOM 1903 N N . HIS A 1 232 ? -15.516 -7.095 -8.060 1.00 91.06 232 HIS A N 1
ATOM 1904 C CA . HIS A 1 232 ? -15.103 -5.749 -8.469 1.00 91.06 232 HIS A CA 1
ATOM 1905 C C . HIS A 1 232 ? -14.705 -5.635 -9.951 1.00 91.06 232 HIS A C 1
ATOM 1907 O O . HIS A 1 232 ? -14.180 -4.602 -10.364 1.00 91.06 232 HIS A O 1
ATOM 1913 N N . GLN A 1 233 ? -14.978 -6.657 -10.774 1.00 90.56 233 GLN A N 1
ATOM 1914 C CA . GLN A 1 233 ? -14.896 -6.523 -12.233 1.00 90.56 233 GLN A CA 1
ATOM 1915 C C . GLN A 1 233 ? -15.897 -5.462 -12.693 1.00 90.56 233 GLN A C 1
ATOM 1917 O O . GLN A 1 233 ? -17.078 -5.509 -12.329 1.00 90.56 233 GLN A O 1
ATOM 1922 N N . ALA A 1 234 ? -15.414 -4.477 -13.445 1.00 70.31 234 ALA A N 1
ATOM 1923 C CA . ALA A 1 234 ? -16.160 -3.262 -13.709 1.00 70.31 234 ALA A CA 1
ATOM 1924 C C . ALA A 1 234 ? -17.428 -3.533 -14.533 1.00 70.31 234 ALA A C 1
ATOM 1926 O O . ALA A 1 234 ? -17.504 -4.426 -15.379 1.00 70.31 234 ALA A O 1
ATOM 1927 N N . ARG A 1 235 ? -18.454 -2.720 -14.272 1.00 58.59 235 ARG A N 1
ATOM 1928 C CA . ARG A 1 235 ? -19.701 -2.689 -15.051 1.00 58.59 235 ARG A CA 1
ATOM 1929 C C . ARG A 1 235 ? -20.204 -1.266 -15.275 1.00 58.59 235 ARG A C 1
ATOM 1931 O O . ARG A 1 235 ? -21.366 -1.082 -15.617 1.00 58.59 235 ARG A O 1
ATOM 1938 N N . THR A 1 236 ? -19.334 -0.272 -15.115 1.00 47.22 236 THR A N 1
ATOM 1939 C CA . THR A 1 236 ? -19.592 1.084 -15.608 1.00 47.22 236 THR A CA 1
ATOM 1940 C C . THR A 1 236 ? -19.827 1.059 -17.126 1.00 47.22 236 THR A C 1
ATOM 1942 O O . THR A 1 236 ? -20.693 1.792 -17.582 1.00 47.22 236 THR A O 1
ATOM 1945 N N . ASN A 1 237 ? -19.204 0.117 -17.866 1.00 47.94 237 ASN A N 1
ATOM 1946 C CA . ASN A 1 237 ? -19.384 -0.051 -19.322 1.00 47.94 237 ASN A CA 1
ATOM 1947 C C . ASN A 1 237 ? -19.781 -1.467 -19.827 1.00 47.94 237 ASN A C 1
ATOM 1949 O O . ASN A 1 237 ? -19.977 -1.635 -21.025 1.00 47.94 237 ASN A O 1
ATOM 1953 N N . ILE A 1 238 ? -19.919 -2.499 -18.972 1.00 64.12 238 ILE A N 1
ATOM 1954 C CA . ILE A 1 238 ? -20.078 -3.931 -19.390 1.00 64.12 238 ILE A CA 1
ATOM 1955 C C . ILE A 1 238 ? -18.841 -4.463 -20.168 1.00 64.12 238 ILE A C 1
ATOM 1957 O O . ILE A 1 238 ? -18.859 -5.532 -20.772 1.00 64.12 238 ILE A O 1
ATOM 1961 N N . ASP A 1 239 ? -17.733 -3.738 -20.099 1.00 79.00 239 ASP A N 1
ATOM 1962 C CA . ASP A 1 239 ? -16.495 -3.943 -20.846 1.00 79.00 239 ASP A CA 1
ATOM 1963 C C . ASP A 1 239 ? -15.631 -5.089 -20.291 1.00 79.00 239 ASP A C 1
ATOM 1965 O O . ASP A 1 239 ? -15.022 -5.830 -21.059 1.00 79.00 239 ASP A O 1
ATOM 1969 N N . GLY A 1 240 ? -15.638 -5.298 -18.971 1.00 86.69 240 GLY A N 1
ATOM 1970 C CA . GLY A 1 240 ? -15.033 -6.470 -18.330 1.00 86.69 240 GLY A CA 1
ATOM 1971 C C . GLY A 1 240 ? -13.600 -6.288 -17.826 1.00 86.69 240 GLY A C 1
ATOM 1972 O O . GLY A 1 240 ? -12.960 -7.282 -17.478 1.00 86.69 240 GLY A O 1
ATOM 1973 N N . GLY A 1 241 ? -13.103 -5.056 -17.742 1.00 91.38 241 GLY A N 1
ATOM 1974 C CA . GLY A 1 241 ? -11.831 -4.762 -17.087 1.00 91.38 241 GLY A CA 1
ATOM 1975 C C . GLY A 1 241 ? -11.949 -4.569 -15.566 1.00 91.38 241 GLY A C 1
ATOM 1976 O O . GLY A 1 241 ? -12.992 -4.804 -14.949 1.00 91.38 241 GLY A O 1
ATOM 1977 N N . TRP A 1 242 ? -10.877 -4.064 -14.960 1.00 92.56 242 TRP A N 1
ATOM 1978 C CA . TRP A 1 242 ? -10.796 -3.620 -13.563 1.00 92.56 242 TRP A CA 1
ATOM 1979 C C . TRP A 1 242 ? -10.143 -2.238 -13.497 1.00 92.56 242 TRP A C 1
ATOM 1981 O O . TRP A 1 242 ? -9.262 -1.939 -14.298 1.00 92.56 242 TRP A O 1
ATOM 1991 N N . GLY A 1 243 ? -10.591 -1.389 -12.572 1.00 88.00 243 GLY A N 1
ATOM 1992 C CA . GLY A 1 243 ? -10.055 -0.036 -12.406 1.00 88.00 243 GLY A CA 1
ATOM 1993 C C . GLY A 1 243 ? -8.868 0.059 -11.453 1.00 88.00 243 GLY A C 1
ATOM 1994 O O . GLY A 1 243 ? -8.427 -0.938 -10.885 1.00 88.00 243 GLY A O 1
ATOM 1995 N N . LEU A 1 244 ? -8.385 1.287 -11.237 1.00 85.50 244 LEU A N 1
ATOM 1996 C CA . LEU A 1 244 ? -7.363 1.604 -10.226 1.00 85.50 244 LEU A CA 1
ATOM 1997 C C . LEU A 1 244 ? -7.857 1.313 -8.792 1.00 85.50 244 LEU A C 1
ATOM 1999 O O . LEU A 1 244 ? -7.092 0.872 -7.933 1.00 85.50 244 LEU A O 1
ATOM 2003 N N . HIS A 1 245 ? -9.153 1.513 -8.555 1.00 86.81 245 HIS A N 1
ATOM 2004 C CA . HIS A 1 245 ? -9.873 1.226 -7.313 1.00 86.81 245 HIS A CA 1
ATOM 2005 C C . HIS A 1 245 ? -11.274 0.669 -7.633 1.00 86.81 245 HIS A C 1
ATOM 2007 O O . HIS A 1 245 ? -11.743 0.790 -8.765 1.00 86.81 245 HIS A O 1
ATOM 2013 N N . ILE A 1 246 ? -11.957 0.072 -6.650 1.00 88.19 246 ILE A N 1
ATOM 2014 C CA . ILE A 1 246 ? -13.256 -0.628 -6.812 1.00 88.19 246 ILE A CA 1
ATOM 2015 C C . ILE A 1 246 ? -14.419 0.224 -7.366 1.00 88.19 246 ILE A C 1
ATOM 2017 O O . ILE A 1 246 ? -15.426 -0.318 -7.836 1.00 88.19 246 ILE A O 1
ATOM 2021 N N . GLU A 1 247 ? -14.295 1.551 -7.331 1.00 86.50 247 GLU A N 1
ATOM 2022 C CA . GLU A 1 247 ? -15.290 2.482 -7.882 1.00 86.50 247 GLU A CA 1
ATOM 2023 C C . GLU A 1 247 ? -14.902 3.053 -9.253 1.00 86.50 247 GLU A C 1
ATOM 2025 O O . GLU A 1 247 ? -15.774 3.542 -9.970 1.00 86.50 247 GLU A O 1
ATOM 2030 N N . GLY A 1 248 ? -13.626 2.953 -9.636 1.00 82.31 248 GLY A N 1
ATOM 2031 C CA . GLY A 1 248 ? -13.093 3.549 -10.858 1.00 82.31 248 GLY A CA 1
ATOM 2032 C C . GLY A 1 248 ? -13.528 2.834 -12.149 1.00 82.31 248 GLY A C 1
ATOM 2033 O O . GLY A 1 248 ? -13.958 1.673 -12.117 1.00 82.31 248 GLY A O 1
ATOM 2034 N N . PRO A 1 249 ? -13.408 3.506 -13.311 1.00 85.38 249 PRO A N 1
ATOM 2035 C CA . PRO A 1 249 ? -13.538 2.867 -14.620 1.00 85.38 249 PRO A CA 1
ATOM 2036 C C . PRO A 1 249 ? -12.403 1.857 -14.844 1.00 85.38 249 PRO A C 1
ATOM 2038 O O . PRO A 1 249 ? -11.384 1.908 -14.157 1.00 85.38 249 PRO A O 1
ATOM 2041 N N . SER A 1 250 ? -12.564 0.943 -15.803 1.00 88.50 250 SER A N 1
ATOM 2042 C CA . SER A 1 250 ? -11.502 -0.001 -16.163 1.00 88.50 250 SER A CA 1
ATOM 2043 C C . SER A 1 250 ? -10.259 0.697 -16.706 1.00 88.50 250 SER A C 1
ATOM 2045 O O . SER A 1 250 ? -10.358 1.645 -17.479 1.00 88.50 250 SER A O 1
ATOM 2047 N N . THR A 1 251 ? -9.099 0.189 -16.302 1.00 89.19 251 THR A N 1
ATOM 2048 C CA . THR A 1 251 ? -7.772 0.685 -16.674 1.00 89.19 251 THR A CA 1
ATOM 2049 C C . THR A 1 251 ? -6.888 -0.489 -17.095 1.00 89.19 251 THR A C 1
ATOM 2051 O O . THR A 1 251 ? -7.065 -1.602 -16.604 1.00 89.19 251 THR A O 1
ATOM 2054 N N . MET A 1 252 ? -5.924 -0.286 -17.985 1.00 91.50 252 MET A N 1
ATOM 2055 C CA . MET A 1 252 ? -4.873 -1.236 -18.340 1.00 91.50 252 MET A CA 1
ATOM 2056 C C . MET A 1 252 ? -4.081 -1.650 -17.100 1.00 91.50 252 MET A C 1
ATOM 2058 O O . MET A 1 252 ? -3.864 -2.842 -16.886 1.00 91.50 252 MET A O 1
ATOM 2062 N N . PHE A 1 253 ? -3.733 -0.705 -16.222 1.00 91.25 253 PHE A N 1
ATOM 2063 C CA . PHE A 1 253 ? -3.082 -1.004 -14.946 1.00 91.25 253 PHE A CA 1
ATOM 2064 C C . PHE A 1 253 ? -3.921 -1.926 -14.052 1.00 91.25 253 PHE A C 1
ATOM 2066 O O . PHE A 1 253 ? -3.446 -2.987 -13.640 1.00 91.25 253 PHE A O 1
ATOM 2073 N N . GLY A 1 254 ? -5.182 -1.570 -13.790 1.00 91.75 254 GLY A N 1
ATOM 2074 C CA . GLY A 1 254 ? -6.082 -2.376 -12.966 1.00 91.75 254 GLY A CA 1
ATOM 2075 C C . GLY A 1 254 ? -6.384 -3.731 -13.603 1.00 91.75 254 GLY A C 1
ATOM 2076 O O . GLY A 1 254 ? -6.296 -4.768 -12.941 1.00 91.75 254 GLY A O 1
ATOM 2077 N N . THR A 1 255 ? -6.685 -3.742 -14.901 1.00 95.38 255 THR A N 1
ATOM 2078 C CA . THR A 1 255 ? -7.100 -4.937 -15.642 1.00 95.38 255 THR A CA 1
ATOM 2079 C C . THR A 1 255 ? -5.967 -5.938 -15.792 1.00 95.38 255 THR A C 1
ATOM 2081 O O . THR A 1 255 ? -6.161 -7.104 -15.454 1.00 95.38 255 THR A O 1
ATOM 2084 N N . VAL A 1 256 ? -4.779 -5.513 -16.234 1.00 97.69 256 VAL A N 1
ATOM 2085 C CA . VAL A 1 256 ? -3.640 -6.424 -16.417 1.00 97.69 256 VAL A CA 1
ATOM 2086 C C . VAL A 1 256 ? -3.188 -7.003 -15.081 1.00 97.69 256 VAL A C 1
ATOM 2088 O O . VAL A 1 256 ? -3.005 -8.216 -14.987 1.00 97.69 256 VAL A O 1
ATOM 2091 N N . LEU A 1 257 ? -3.060 -6.188 -14.028 1.00 97.94 257 LEU A N 1
ATOM 2092 C CA . LEU A 1 257 ? -2.621 -6.691 -12.725 1.00 97.94 257 LEU A CA 1
ATOM 2093 C C . LEU A 1 257 ? -3.627 -7.677 -12.107 1.00 97.94 257 LEU A C 1
ATOM 2095 O O . LEU A 1 257 ? -3.220 -8.724 -11.597 1.00 97.94 257 LEU A O 1
ATOM 2099 N N . ASN A 1 258 ? -4.934 -7.411 -12.194 1.00 97.75 258 ASN A N 1
ATOM 2100 C CA . ASN A 1 258 ? -5.950 -8.341 -11.688 1.00 97.75 258 ASN A CA 1
ATOM 2101 C C . ASN A 1 258 ? -6.083 -9.597 -12.563 1.00 97.75 258 ASN A C 1
ATOM 2103 O O . ASN A 1 258 ? -6.227 -10.695 -12.024 1.00 97.75 258 ASN A O 1
ATOM 2107 N N . TYR A 1 259 ? -5.934 -9.480 -13.886 1.00 98.12 259 TYR A N 1
ATOM 2108 C CA . TYR A 1 259 ? -5.857 -10.632 -14.784 1.00 98.12 259 TYR A CA 1
ATOM 2109 C C . TYR A 1 259 ? -4.668 -11.538 -14.434 1.00 98.12 259 TYR A C 1
ATOM 2111 O O . TYR A 1 259 ? -4.856 -12.721 -14.150 1.00 98.12 259 TYR A O 1
ATOM 2119 N N . VAL A 1 260 ? -3.455 -10.978 -14.357 1.00 98.50 260 VAL A N 1
ATOM 2120 C CA . VAL A 1 260 ? -2.231 -11.694 -13.951 1.00 98.50 260 VAL A CA 1
ATOM 2121 C C . VAL A 1 260 ? -2.419 -12.378 -12.596 1.00 98.50 260 VAL A C 1
ATOM 2123 O O . VAL A 1 260 ? -2.058 -13.544 -12.443 1.00 98.50 260 VAL A O 1
ATOM 2126 N N . THR A 1 261 ? -3.051 -11.698 -11.637 1.00 98.44 261 THR A N 1
ATOM 2127 C CA . THR A 1 261 ? -3.365 -12.253 -10.311 1.00 98.44 261 THR A CA 1
ATOM 2128 C C . THR A 1 261 ? -4.222 -13.514 -10.408 1.00 98.44 261 THR A C 1
ATOM 2130 O O . THR A 1 261 ? -3.861 -14.539 -9.830 1.00 98.44 261 THR A O 1
ATOM 2133 N N . LEU A 1 262 ? -5.312 -13.490 -11.181 1.00 98.25 262 LEU A N 1
ATOM 2134 C CA . LEU A 1 262 ? -6.175 -14.660 -11.387 1.00 98.25 262 LEU A CA 1
ATOM 2135 C C . LEU A 1 262 ? -5.402 -15.832 -12.022 1.00 98.25 262 LEU A C 1
ATOM 2137 O O . LEU A 1 262 ? -5.490 -16.965 -11.541 1.00 98.25 262 LEU A O 1
ATOM 2141 N N . ARG A 1 263 ? -4.574 -15.560 -13.042 1.00 98.06 263 ARG A N 1
ATOM 2142 C CA . ARG A 1 263 ? -3.743 -16.581 -13.711 1.00 98.06 263 ARG A CA 1
ATOM 2143 C C . ARG A 1 263 ? -2.699 -17.191 -12.763 1.00 98.06 263 ARG A C 1
ATOM 2145 O O . ARG A 1 263 ? -2.486 -18.403 -12.795 1.00 98.06 263 ARG A O 1
ATOM 2152 N N . LEU A 1 264 ? -2.086 -16.392 -11.883 1.00 97.88 264 LEU A N 1
ATOM 2153 C CA . LEU A 1 264 ? -1.139 -16.859 -10.856 1.00 97.88 264 LEU A CA 1
ATOM 2154 C C . LEU A 1 264 ? -1.812 -17.650 -9.722 1.00 97.88 264 LEU A C 1
ATOM 2156 O O . LEU A 1 264 ? -1.203 -18.571 -9.174 1.00 97.88 264 LEU A O 1
ATOM 2160 N N . LEU A 1 265 ? -3.069 -17.340 -9.386 1.00 97.31 265 LEU A N 1
ATOM 2161 C CA . LEU A 1 265 ? -3.866 -18.111 -8.422 1.00 97.31 265 LEU A CA 1
ATOM 2162 C C . LEU A 1 265 ? -4.341 -19.466 -8.975 1.00 97.31 265 LEU A C 1
ATOM 2164 O O . LEU A 1 265 ? -4.677 -20.351 -8.183 1.00 97.31 265 LEU A O 1
ATOM 2168 N N . GLY A 1 266 ? -4.283 -19.652 -10.298 1.00 95.06 266 GLY A N 1
ATOM 2169 C CA . GLY A 1 266 ? -4.557 -20.910 -10.993 1.00 95.06 266 GLY A CA 1
ATOM 2170 C C . GLY A 1 266 ? -5.844 -20.925 -11.820 1.00 95.06 266 GLY A C 1
ATOM 2171 O O . GLY A 1 266 ? -6.186 -21.980 -12.347 1.00 95.06 266 GLY A O 1
ATOM 2172 N N . GLU A 1 267 ? -6.541 -19.793 -11.953 1.00 96.00 267 GLU A N 1
ATOM 2173 C CA . GLU A 1 267 ? -7.732 -19.675 -12.805 1.00 96.00 267 GLU A CA 1
ATOM 2174 C C . GLU A 1 267 ? -7.330 -19.784 -14.285 1.00 96.00 267 GLU A C 1
ATOM 2176 O O . GLU A 1 267 ? -6.429 -19.084 -14.764 1.00 96.00 267 GLU A O 1
ATOM 2181 N N . GLY A 1 268 ? -7.990 -20.675 -15.022 1.00 92.56 268 GLY A N 1
ATOM 2182 C CA . GLY A 1 268 ? -7.855 -20.857 -16.463 1.00 92.56 268 GLY A CA 1
ATOM 2183 C C . GLY A 1 268 ? -8.460 -19.707 -17.272 1.00 92.56 268 GLY A C 1
ATOM 2184 O O . GLY A 1 268 ? -9.259 -18.920 -16.772 1.00 92.56 268 GLY A O 1
ATOM 2185 N N . ALA A 1 269 ? -8.116 -19.629 -18.562 1.00 82.62 269 ALA A N 1
ATOM 2186 C CA . ALA A 1 269 ? -8.567 -18.552 -19.454 1.00 82.62 269 ALA A CA 1
ATOM 2187 C C . ALA A 1 269 ? -10.104 -18.406 -19.546 1.00 82.62 269 ALA A C 1
ATOM 2189 O O . ALA A 1 269 ? -10.599 -17.303 -19.761 1.00 82.62 269 ALA A O 1
ATOM 2190 N N . ASN A 1 270 ? -10.845 -19.499 -19.327 1.00 85.06 270 ASN A N 1
ATOM 2191 C CA . ASN A 1 270 ? -12.310 -19.555 -19.416 1.00 85.06 270 ASN A CA 1
ATOM 2192 C C . ASN A 1 270 ? -13.002 -19.586 -18.035 1.00 85.06 270 ASN A C 1
ATOM 2194 O O . ASN A 1 270 ? -14.226 -19.728 -17.958 1.00 85.06 270 ASN A O 1
ATOM 2198 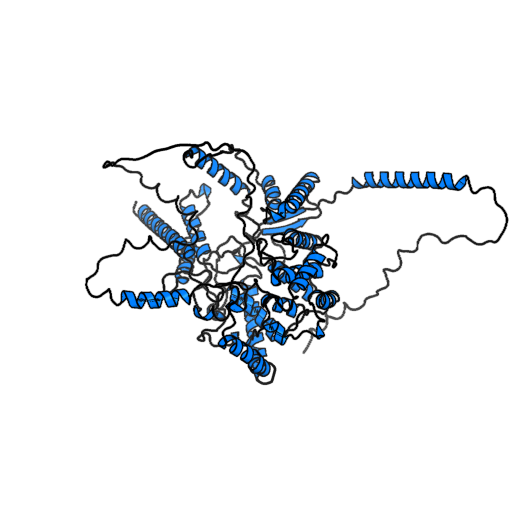N N . ASP A 1 271 ? -12.240 -19.489 -16.940 1.00 88.38 271 ASP A N 1
ATOM 2199 C CA . ASP A 1 271 ? -12.776 -19.592 -15.582 1.00 88.38 271 ASP A CA 1
ATOM 2200 C C . ASP A 1 271 ? -13.413 -18.263 -15.115 1.00 88.38 271 ASP A C 1
ATOM 2202 O O . ASP A 1 271 ? -13.658 -17.331 -15.892 1.00 88.38 271 ASP A O 1
ATOM 2206 N N . GLY A 1 272 ? -13.816 -18.190 -13.842 1.00 81.62 272 GLY A N 1
ATOM 2207 C CA . GLY A 1 272 ? -14.553 -17.038 -13.311 1.00 81.62 272 GLY A CA 1
ATOM 2208 C C . GLY A 1 272 ? -15.922 -16.791 -13.961 1.00 81.62 272 GLY A C 1
ATOM 2209 O O . GLY A 1 272 ? -16.429 -15.675 -13.899 1.00 81.62 272 GLY A O 1
ATOM 2210 N N . GLN A 1 273 ? -16.530 -17.801 -14.600 1.00 84.00 273 GLN A N 1
ATOM 2211 C CA . GLN A 1 273 ? -17.767 -17.667 -15.394 1.00 84.00 273 GLN A CA 1
ATOM 2212 C C . GLN A 1 273 ? -17.612 -16.685 -16.579 1.00 84.00 273 GLN A C 1
ATOM 2214 O O . GLN A 1 273 ? -18.491 -15.860 -16.836 1.00 84.00 273 GLN A O 1
ATOM 2219 N N . GLY A 1 274 ? -16.472 -16.753 -17.278 1.00 86.75 274 GLY A N 1
ATOM 2220 C CA . GLY A 1 274 ? -16.129 -15.859 -18.391 1.00 86.75 274 GLY A CA 1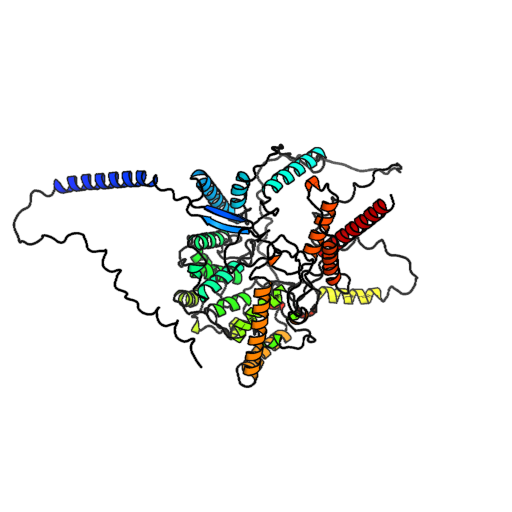
ATOM 2221 C C . GLY A 1 274 ? -15.579 -14.496 -17.953 1.00 86.75 274 GLY A C 1
ATOM 2222 O O . GLY A 1 274 ? -15.336 -13.634 -18.793 1.00 86.75 274 GLY A O 1
ATOM 2223 N N . ALA A 1 275 ? -15.365 -14.272 -16.651 1.00 89.88 275 ALA A N 1
ATOM 2224 C CA . ALA A 1 275 ? -14.708 -13.063 -16.155 1.00 89.88 275 ALA A CA 1
ATOM 2225 C C . ALA A 1 275 ? -13.254 -12.959 -16.647 1.00 89.88 275 ALA A C 1
ATOM 2227 O O . ALA A 1 275 ? -12.826 -11.878 -17.046 1.00 89.88 275 ALA A O 1
ATOM 2228 N N . VAL A 1 276 ? -12.516 -14.077 -16.654 1.00 94.31 276 VAL A N 1
ATOM 2229 C CA . VAL A 1 276 ? -11.112 -14.124 -17.102 1.00 94.31 276 VAL A CA 1
ATOM 2230 C C . VAL A 1 276 ? -11.014 -13.823 -18.602 1.00 94.31 276 VAL A C 1
ATOM 2232 O O . VAL A 1 276 ? -10.238 -12.960 -19.006 1.00 94.31 276 VAL A O 1
ATOM 2235 N N . GLU A 1 277 ? -11.863 -14.462 -19.409 1.00 93.50 277 GLU A N 1
ATOM 2236 C CA . GLU A 1 277 ? -11.970 -14.253 -20.859 1.00 93.50 277 GLU A CA 1
ATOM 2237 C C . GLU A 1 277 ? -12.280 -12.790 -21.214 1.00 93.50 277 GLU A C 1
ATOM 2239 O O . GLU A 1 277 ? -11.623 -12.208 -22.076 1.00 93.50 277 GLU A O 1
ATOM 2244 N N . LYS A 1 278 ? -13.234 -12.163 -20.513 1.00 92.81 278 LYS A N 1
ATOM 2245 C CA . LYS A 1 278 ? -13.578 -10.745 -20.714 1.00 92.81 278 LYS A CA 1
ATOM 2246 C C . LYS A 1 278 ? -12.431 -9.808 -20.360 1.00 92.81 278 LYS A C 1
ATOM 2248 O O . LYS A 1 278 ? -12.164 -8.890 -21.123 1.00 92.81 278 LYS A O 1
ATOM 2253 N N . GLY A 1 279 ? -11.726 -10.066 -19.257 1.00 94.44 279 GLY A N 1
ATOM 2254 C CA . GLY A 1 279 ? -10.539 -9.297 -18.879 1.00 94.44 279 GLY A CA 1
ATOM 2255 C C . GLY A 1 279 ? -9.423 -9.397 -19.921 1.00 94.44 279 GLY A C 1
ATOM 2256 O O . GLY A 1 279 ? -8.862 -8.383 -20.321 1.00 94.44 279 GLY A O 1
ATOM 2257 N N . HIS A 1 280 ? -9.156 -10.606 -20.422 1.00 95.62 280 HIS A N 1
ATOM 2258 C CA . HIS A 1 280 ? -8.206 -10.843 -21.513 1.00 95.62 280 HIS A CA 1
ATOM 2259 C C . HIS A 1 280 ? -8.604 -10.098 -22.794 1.00 95.62 280 HIS A C 1
ATOM 2261 O O . HIS A 1 280 ? -7.785 -9.388 -23.376 1.00 95.62 280 HIS A O 1
ATOM 2267 N N . LYS A 1 281 ? -9.876 -10.200 -23.202 1.00 94.50 281 LYS A N 1
ATOM 2268 C CA . LYS A 1 281 ? -10.398 -9.467 -24.358 1.00 94.50 281 LYS A CA 1
ATOM 2269 C C . LYS A 1 281 ? -10.259 -7.953 -24.176 1.00 94.50 281 LYS A C 1
ATOM 2271 O O . LYS A 1 281 ? -9.791 -7.293 -25.095 1.00 94.50 281 LYS A O 1
ATOM 2276 N N . TRP A 1 282 ? -10.599 -7.422 -23.001 1.00 93.94 282 TRP A N 1
ATOM 2277 C CA . TRP A 1 282 ? -10.452 -6.000 -22.688 1.00 93.94 282 TRP A CA 1
ATOM 2278 C C . TRP A 1 282 ? -9.001 -5.537 -22.858 1.00 93.94 282 TRP A C 1
ATOM 2280 O O . TRP A 1 282 ? -8.769 -4.530 -23.517 1.00 93.94 282 TRP A O 1
ATOM 2290 N N . ILE A 1 283 ? -8.023 -6.293 -22.337 1.00 94.94 283 ILE A N 1
ATOM 2291 C CA . ILE A 1 283 ? -6.588 -5.980 -22.475 1.00 94.94 283 ILE A CA 1
ATOM 2292 C C . ILE A 1 283 ? -6.198 -5.857 -23.952 1.00 94.94 283 ILE A C 1
ATOM 2294 O O . ILE A 1 283 ? -5.583 -4.866 -24.340 1.00 94.94 283 ILE A O 1
ATOM 2298 N N . LEU A 1 284 ? -6.572 -6.832 -24.785 1.00 94.94 284 LEU A N 1
ATOM 2299 C CA . LEU A 1 284 ? -6.208 -6.836 -26.205 1.00 94.94 284 LEU A CA 1
ATOM 2300 C C . LEU A 1 284 ? -6.943 -5.752 -27.011 1.00 94.94 284 LEU A C 1
ATOM 2302 O O . LEU A 1 284 ? -6.312 -5.072 -27.818 1.00 94.94 284 LEU A O 1
ATOM 2306 N N . ASP A 1 285 ? -8.238 -5.540 -26.755 1.00 92.12 285 ASP A N 1
ATOM 2307 C CA . ASP A 1 285 ? -9.046 -4.501 -27.413 1.00 92.12 285 ASP A CA 1
ATOM 2308 C C . ASP A 1 285 ? -8.519 -3.075 -27.125 1.00 92.12 285 ASP A C 1
ATOM 2310 O O . ASP A 1 285 ? -8.723 -2.174 -27.938 1.00 92.12 285 ASP A O 1
ATOM 2314 N N . HIS A 1 286 ? -7.811 -2.872 -26.005 1.00 89.44 286 HIS A N 1
ATOM 2315 C CA . HIS A 1 286 ? -7.219 -1.588 -25.595 1.00 89.44 286 HIS A CA 1
ATOM 2316 C C . HIS A 1 286 ? -5.697 -1.496 -25.844 1.00 89.44 286 HIS A C 1
ATOM 2318 O O . HIS A 1 286 ? -5.022 -0.642 -25.271 1.00 89.44 286 HIS A O 1
ATOM 2324 N N . GLY A 1 287 ? -5.143 -2.348 -26.717 1.00 87.81 287 GLY A N 1
ATOM 2325 C CA . GLY A 1 287 ? -3.751 -2.261 -27.192 1.00 87.81 287 GLY A CA 1
ATOM 2326 C C . GLY A 1 287 ? -2.733 -3.145 -26.460 1.00 87.81 287 GLY A C 1
ATOM 2327 O O . GLY A 1 287 ? -1.576 -3.208 -26.869 1.00 87.81 287 GLY A O 1
ATOM 2328 N N . GLY A 1 288 ? -3.153 -3.886 -25.434 1.00 93.88 288 GLY A N 1
ATOM 2329 C CA . GLY A 1 288 ? -2.300 -4.809 -24.687 1.00 93.88 288 GLY A CA 1
ATOM 2330 C C . GLY A 1 288 ? -1.405 -4.148 -23.635 1.00 93.88 288 GLY A C 1
ATOM 2331 O O . GLY A 1 288 ? -1.325 -2.928 -23.488 1.00 93.88 288 GLY A O 1
ATOM 2332 N N . ALA A 1 289 ? -0.691 -4.985 -22.885 1.00 96.12 289 ALA A N 1
ATOM 2333 C CA . ALA A 1 289 ? 0.059 -4.573 -21.702 1.00 96.12 289 ALA A CA 1
ATOM 2334 C C . ALA A 1 289 ? 1.320 -3.728 -21.981 1.00 96.12 289 ALA A C 1
ATOM 2336 O O . ALA A 1 289 ? 1.988 -3.339 -21.026 1.00 96.12 289 ALA A O 1
ATOM 2337 N N . THR A 1 290 ? 1.662 -3.392 -23.234 1.00 93.88 290 THR A N 1
ATOM 2338 C CA . THR A 1 290 ? 2.736 -2.411 -23.512 1.00 93.88 290 THR A CA 1
ATOM 2339 C C . THR A 1 290 ? 2.349 -1.001 -23.059 1.00 93.88 290 THR A C 1
ATOM 2341 O O . THR A 1 290 ? 3.214 -0.234 -22.642 1.00 93.88 290 THR A O 1
ATOM 2344 N N . ALA A 1 291 ? 1.047 -0.692 -23.072 1.00 88.19 291 ALA A N 1
ATOM 2345 C CA . ALA A 1 291 ? 0.467 0.580 -22.648 1.00 88.19 291 ALA A CA 1
ATOM 2346 C C . ALA A 1 291 ? 0.146 0.653 -21.139 1.00 88.19 291 ALA A C 1
ATOM 2348 O O . ALA A 1 291 ? -0.479 1.609 -20.688 1.00 88.19 291 ALA A O 1
ATOM 2349 N N . ILE A 1 292 ? 0.546 -0.344 -20.341 1.00 89.94 292 ILE A N 1
ATOM 2350 C CA . ILE A 1 292 ? 0.366 -0.307 -18.882 1.00 89.94 292 ILE A CA 1
ATOM 2351 C C . ILE A 1 292 ? 1.208 0.819 -18.254 1.00 89.94 292 ILE A C 1
ATOM 2353 O O . ILE A 1 292 ? 2.267 1.165 -18.766 1.00 89.94 292 ILE A O 1
ATOM 2357 N N . THR A 1 293 ? 0.786 1.381 -17.124 1.00 85.81 293 THR A N 1
ATOM 2358 C CA . THR A 1 293 ? 1.517 2.460 -16.430 1.00 85.81 293 THR A CA 1
ATOM 2359 C C . THR A 1 293 ? 2.849 1.996 -15.819 1.00 85.81 293 THR A C 1
ATOM 2361 O O . THR A 1 293 ? 3.099 0.797 -15.687 1.00 85.81 293 THR A O 1
ATOM 2364 N N . SER A 1 294 ? 3.722 2.933 -15.421 1.00 83.94 294 SER A N 1
ATOM 2365 C CA . SER A 1 294 ? 5.099 2.651 -14.956 1.00 83.94 294 SER A CA 1
ATOM 2366 C C . SER A 1 294 ? 5.188 1.597 -13.839 1.00 83.94 294 SER A C 1
ATOM 2368 O O . SER A 1 294 ? 5.967 0.650 -13.945 1.00 83.94 294 SER A O 1
ATOM 2370 N N . TRP A 1 295 ? 4.339 1.692 -12.810 1.00 87.38 295 TRP A N 1
ATOM 2371 C CA . TRP A 1 295 ? 4.254 0.708 -11.723 1.00 87.38 295 TRP A CA 1
ATOM 2372 C C . TRP A 1 295 ? 3.796 -0.667 -12.229 1.00 87.38 295 TRP A C 1
ATOM 2374 O O . TRP A 1 295 ? 4.215 -1.700 -11.711 1.00 87.38 295 TRP A O 1
ATOM 2384 N N . GLY A 1 296 ? 2.961 -0.696 -13.269 1.00 91.19 296 GLY A N 1
ATOM 2385 C CA . GLY A 1 296 ? 2.572 -1.921 -13.956 1.00 91.19 296 GLY A CA 1
ATOM 2386 C C . GLY A 1 296 ? 3.754 -2.552 -14.686 1.00 91.19 296 GLY A C 1
ATOM 2387 O O . GLY A 1 296 ? 4.045 -3.726 -14.462 1.00 91.19 296 GLY A O 1
ATOM 2388 N N . LYS A 1 297 ? 4.493 -1.767 -15.485 1.00 93.88 297 LYS A N 1
ATOM 2389 C CA . LYS A 1 297 ? 5.711 -2.221 -16.187 1.00 93.88 297 LYS A CA 1
ATOM 2390 C C . LYS A 1 297 ? 6.716 -2.804 -15.196 1.00 93.88 297 LYS A C 1
ATOM 2392 O O . LYS A 1 297 ? 7.229 -3.898 -15.427 1.00 93.88 297 LYS A O 1
ATOM 2397 N N . MET A 1 298 ? 6.900 -2.143 -14.053 1.00 93.88 298 MET A N 1
ATOM 2398 C CA . MET A 1 298 ? 7.746 -2.592 -12.948 1.00 93.88 298 MET A CA 1
ATOM 2399 C C . MET A 1 298 ? 7.334 -3.982 -12.427 1.00 93.88 298 MET A C 1
ATOM 2401 O O . MET A 1 298 ? 8.145 -4.911 -12.437 1.00 93.88 298 MET A O 1
ATOM 2405 N N . TRP A 1 299 ? 6.068 -4.161 -12.028 1.00 97.69 299 TRP A N 1
ATOM 2406 C CA . TRP A 1 299 ? 5.555 -5.448 -11.530 1.00 97.69 299 TRP A CA 1
ATOM 2407 C C . TRP A 1 299 ? 5.642 -6.570 -12.570 1.00 97.69 299 TRP A C 1
ATOM 2409 O O . TRP A 1 299 ? 6.042 -7.691 -12.244 1.00 97.69 299 TRP A O 1
ATOM 2419 N N . LEU A 1 300 ? 5.312 -6.278 -13.830 1.00 98.44 300 LEU A N 1
ATOM 2420 C CA . LEU A 1 300 ? 5.397 -7.248 -14.920 1.00 98.44 300 LEU A CA 1
ATOM 2421 C C . LEU A 1 300 ? 6.850 -7.605 -15.278 1.00 98.44 300 LEU A C 1
ATOM 2423 O O . LEU A 1 300 ? 7.115 -8.752 -15.643 1.00 98.44 300 LEU A O 1
ATOM 2427 N N . SER A 1 301 ? 7.795 -6.672 -15.127 1.00 98.31 301 SER A N 1
ATOM 2428 C CA . SER A 1 301 ? 9.227 -6.913 -15.367 1.00 98.31 301 SER A CA 1
ATOM 2429 C C . SER A 1 301 ? 9.831 -7.804 -14.286 1.00 98.31 301 SER A C 1
ATOM 2431 O O . SER A 1 301 ? 10.507 -8.785 -14.590 1.00 98.31 301 SER A O 1
ATOM 2433 N N . VAL A 1 302 ? 9.488 -7.540 -13.023 1.00 98.06 302 VAL A N 1
ATOM 2434 C CA . VAL A 1 302 ? 9.857 -8.378 -11.872 1.00 98.06 302 VAL A CA 1
ATOM 2435 C C . VAL A 1 302 ? 9.260 -9.791 -11.983 1.00 98.06 302 VAL A C 1
ATOM 2437 O O . VAL A 1 302 ? 9.943 -10.765 -11.668 1.00 98.06 302 VAL A O 1
ATOM 2440 N N . LEU A 1 303 ? 8.038 -9.937 -12.511 1.00 98.56 303 LEU A N 1
ATOM 2441 C CA . LEU A 1 303 ? 7.430 -11.239 -12.835 1.00 98.56 303 LEU A CA 1
ATOM 2442 C C . LEU A 1 303 ? 8.060 -11.931 -14.063 1.00 98.56 303 LEU A C 1
ATOM 2444 O O . LEU A 1 303 ? 7.902 -13.140 -14.237 1.00 98.56 303 LEU A O 1
ATOM 2448 N N . GLY A 1 304 ? 8.764 -11.191 -14.920 1.00 98.19 304 GLY A N 1
ATOM 2449 C CA . GLY A 1 304 ? 9.340 -11.705 -16.161 1.00 98.19 304 GLY A CA 1
ATOM 2450 C C . GLY A 1 304 ? 8.347 -11.841 -17.315 1.00 98.19 304 GLY A C 1
ATOM 2451 O O . GLY A 1 304 ? 8.552 -12.682 -18.189 1.00 98.19 304 GLY A O 1
ATOM 2452 N N . VAL A 1 305 ? 7.281 -11.037 -17.347 1.00 98.31 305 VAL A N 1
ATOM 2453 C CA . VAL A 1 305 ? 6.333 -10.945 -18.479 1.00 98.31 305 VAL A CA 1
ATOM 2454 C C . VAL A 1 305 ? 6.394 -9.597 -19.207 1.00 98.31 305 VAL A C 1
ATOM 2456 O O . VAL A 1 305 ? 5.526 -9.327 -20.028 1.00 98.31 305 VAL A O 1
ATOM 2459 N N . PHE A 1 306 ? 7.396 -8.765 -18.923 1.00 98.19 306 PHE A N 1
ATOM 2460 C CA . PHE A 1 306 ? 7.699 -7.485 -19.578 1.00 98.19 306 PHE A CA 1
ATOM 2461 C C . PHE A 1 306 ? 9.229 -7.293 -19.529 1.00 98.19 306 PHE A C 1
ATOM 2463 O O . PHE A 1 306 ? 9.853 -7.738 -18.564 1.00 98.19 306 PHE A O 1
ATOM 2470 N N . GLU A 1 307 ? 9.867 -6.689 -20.537 1.00 97.06 307 GLU A N 1
ATOM 2471 C CA . GLU A 1 307 ? 11.330 -6.507 -20.516 1.00 97.06 307 GLU A CA 1
ATOM 2472 C C . GLU A 1 307 ? 11.755 -5.185 -19.860 1.00 97.06 307 GLU A C 1
ATOM 2474 O O . GLU A 1 307 ? 11.196 -4.114 -20.112 1.00 97.06 307 GLU A O 1
ATOM 2479 N N . TRP A 1 308 ? 12.822 -5.237 -19.057 1.00 95.31 308 TRP A N 1
ATOM 2480 C CA . TRP A 1 308 ? 13.330 -4.084 -18.303 1.00 95.31 308 TRP A CA 1
ATOM 2481 C C . TRP A 1 308 ? 13.694 -2.864 -19.163 1.00 95.31 308 TRP A C 1
ATOM 2483 O O . TRP A 1 308 ? 13.618 -1.739 -18.672 1.00 95.31 308 TRP A O 1
ATOM 2493 N N . SER A 1 309 ? 14.065 -3.059 -20.431 1.00 92.62 309 SER A N 1
ATOM 2494 C CA . SER A 1 309 ? 14.341 -1.980 -21.393 1.00 92.62 309 SER A CA 1
ATOM 2495 C C . SER A 1 309 ? 13.127 -1.083 -21.662 1.00 92.62 309 SER A C 1
ATOM 2497 O O . SER A 1 309 ? 13.309 0.098 -21.960 1.00 92.62 309 SER A O 1
ATOM 2499 N N . GLY A 1 310 ? 11.907 -1.601 -21.494 1.00 92.00 310 GLY A N 1
AT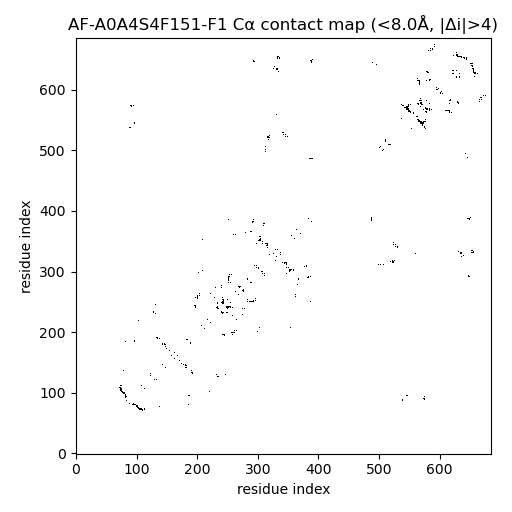OM 2500 C CA . GLY A 1 310 ? 10.665 -0.835 -21.601 1.00 92.00 310 GLY A CA 1
ATOM 2501 C C . GLY A 1 310 ? 10.211 -0.161 -20.309 1.00 92.00 310 GLY A C 1
ATOM 2502 O O . GLY A 1 310 ? 9.058 0.241 -20.213 1.00 92.00 310 GLY A O 1
ATOM 2503 N N . ASN A 1 311 ? 11.083 -0.025 -19.310 1.00 89.81 311 ASN A N 1
ATOM 2504 C CA . ASN A 1 311 ? 10.831 0.817 -18.139 1.00 89.81 311 ASN A CA 1
ATOM 2505 C C . ASN A 1 311 ? 11.626 2.119 -18.271 1.00 89.81 311 ASN A C 1
ATOM 2507 O O . ASN A 1 311 ? 12.723 2.125 -18.837 1.00 89.81 311 ASN A O 1
ATOM 2511 N N . ASN A 1 312 ? 11.098 3.217 -17.727 1.00 85.75 312 ASN A N 1
ATOM 2512 C CA . ASN A 1 312 ? 11.913 4.413 -17.531 1.00 85.75 312 ASN A CA 1
ATOM 2513 C C . ASN A 1 312 ? 12.948 4.161 -16.416 1.00 85.75 312 ASN A C 1
ATOM 2515 O O . ASN A 1 312 ? 12.651 3.414 -15.480 1.00 85.75 312 ASN A O 1
ATOM 2519 N N . PRO A 1 313 ? 14.173 4.715 -16.511 1.00 87.06 313 PRO A N 1
ATOM 2520 C CA . PRO A 1 313 ? 15.216 4.435 -15.532 1.00 87.06 313 PRO A CA 1
ATOM 2521 C C . PRO A 1 313 ? 14.870 4.817 -14.088 1.00 87.06 313 PRO A C 1
ATOM 2523 O O . PRO A 1 313 ? 14.558 5.969 -13.805 1.00 87.06 313 PRO A O 1
ATOM 2526 N N . LEU A 1 314 ? 15.037 3.864 -13.163 1.00 89.12 314 LEU A N 1
ATOM 2527 C CA . LEU A 1 314 ? 14.938 4.064 -11.710 1.00 89.12 314 LEU A CA 1
ATOM 2528 C C . LEU A 1 314 ? 16.316 3.832 -11.047 1.00 89.12 314 LEU A C 1
ATOM 2530 O O . LEU A 1 314 ? 16.489 2.852 -10.316 1.00 89.12 314 LEU A O 1
ATOM 2534 N N . PRO A 1 315 ? 17.338 4.657 -11.350 1.00 90.56 315 PRO A N 1
ATOM 2535 C CA . PRO A 1 315 ? 18.722 4.392 -10.960 1.00 90.56 315 PRO A CA 1
ATOM 2536 C C . PRO A 1 315 ? 18.894 4.422 -9.431 1.00 90.56 315 PRO A C 1
ATOM 2538 O O . PRO A 1 315 ? 18.644 5.465 -8.824 1.00 90.56 315 PRO A O 1
ATOM 2541 N N . PRO A 1 316 ? 19.373 3.345 -8.774 1.00 94.62 316 PRO A N 1
ATOM 2542 C CA . PRO A 1 316 ? 19.613 3.359 -7.328 1.00 94.62 316 PRO A CA 1
ATOM 2543 C C . PRO A 1 316 ? 20.701 4.367 -6.922 1.00 94.62 316 PRO A C 1
ATOM 2545 O O . PRO A 1 316 ? 20.782 4.755 -5.761 1.00 94.62 316 PRO A O 1
ATOM 2548 N N . GLU A 1 317 ? 21.541 4.823 -7.857 1.00 94.69 317 GLU A N 1
ATOM 2549 C CA . GLU A 1 317 ? 22.605 5.799 -7.600 1.00 94.69 317 GLU A CA 1
ATOM 2550 C C . GLU A 1 317 ? 22.088 7.156 -7.096 1.00 94.69 317 GLU A C 1
ATOM 2552 O O . GLU A 1 317 ? 22.839 7.874 -6.435 1.00 94.69 317 GLU A O 1
ATOM 2557 N N . ILE A 1 318 ? 20.815 7.490 -7.343 1.00 92.44 318 ILE A N 1
ATOM 2558 C CA . ILE A 1 318 ? 20.183 8.725 -6.852 1.00 92.44 318 ILE A CA 1
ATOM 2559 C C . ILE A 1 318 ? 20.144 8.803 -5.311 1.00 92.44 318 ILE A C 1
ATOM 2561 O O . ILE A 1 318 ? 20.186 9.894 -4.749 1.00 92.44 318 ILE A O 1
ATOM 2565 N N . TRP A 1 319 ? 20.163 7.654 -4.625 1.00 93.88 319 TRP A N 1
ATOM 2566 C CA . TRP A 1 319 ? 20.231 7.551 -3.161 1.00 93.88 319 TRP A CA 1
ATOM 2567 C C . TRP A 1 319 ? 21.625 7.836 -2.580 1.00 93.88 319 TRP A C 1
ATOM 2569 O O . TRP A 1 319 ? 21.761 8.008 -1.378 1.00 93.88 319 TRP A O 1
ATOM 2579 N N . LEU A 1 320 ? 22.673 7.894 -3.412 1.00 95.38 320 LEU A N 1
ATOM 2580 C CA . LEU A 1 320 ? 24.029 8.271 -2.984 1.00 95.38 320 LEU A CA 1
ATOM 2581 C C . LEU A 1 320 ? 24.331 9.766 -3.176 1.00 95.38 320 LEU A C 1
ATOM 2583 O O . LEU A 1 320 ? 25.473 10.193 -2.975 1.00 95.38 320 LEU A O 1
ATOM 2587 N N . LEU A 1 321 ? 23.351 10.552 -3.623 1.00 94.06 321 LEU A N 1
ATOM 2588 C CA . LEU A 1 321 ? 23.513 11.987 -3.816 1.00 94.06 321 LEU A CA 1
ATOM 2589 C C . LEU A 1 321 ? 23.676 12.717 -2.468 1.00 94.06 321 LEU A C 1
ATOM 2591 O O . LEU A 1 321 ? 23.142 12.282 -1.453 1.00 94.06 321 LEU A O 1
ATOM 2595 N N . PRO A 1 322 ? 24.365 13.869 -2.424 1.00 94.25 322 PRO A N 1
ATOM 2596 C CA . PRO A 1 322 ? 24.327 14.740 -1.253 1.00 94.25 322 PRO A CA 1
ATOM 2597 C C . PRO A 1 322 ? 22.902 15.254 -0.976 1.00 94.25 322 PRO A C 1
ATOM 2599 O O . PRO A 1 322 ? 22.252 15.771 -1.884 1.00 94.25 322 PRO A O 1
ATOM 2602 N N . TYR A 1 323 ? 22.449 15.211 0.283 1.00 92.19 323 TYR A N 1
ATOM 2603 C CA . TYR A 1 323 ? 21.104 15.656 0.707 1.00 92.19 323 TYR A CA 1
ATOM 2604 C C . TYR A 1 323 ? 20.788 17.139 0.401 1.00 92.19 323 TYR A C 1
ATOM 2606 O O . TYR A 1 323 ? 19.630 17.559 0.366 1.00 92.19 323 TYR A O 1
ATOM 2614 N N . VAL A 1 324 ? 21.810 17.961 0.139 1.00 91.38 324 VAL A N 1
ATOM 2615 C CA . VAL A 1 324 ? 21.649 19.351 -0.327 1.00 91.38 324 VAL A CA 1
ATOM 2616 C C . VAL A 1 324 ? 21.071 19.445 -1.750 1.00 91.38 324 VAL A C 1
ATOM 2618 O O . VAL A 1 324 ? 20.543 20.489 -2.124 1.00 91.38 324 VAL A O 1
ATOM 2621 N N . LEU A 1 325 ? 21.136 18.378 -2.556 1.00 89.12 325 LEU A N 1
ATOM 2622 C CA . LEU A 1 325 ? 20.584 18.389 -3.910 1.00 89.12 325 LEU A CA 1
ATOM 2623 C C . LEU A 1 325 ? 19.045 18.298 -3.883 1.00 89.12 325 LEU A C 1
ATOM 2625 O O . LEU A 1 325 ? 18.508 17.396 -3.238 1.00 89.12 325 LEU A O 1
ATOM 2629 N N . PRO A 1 326 ? 18.316 19.158 -4.627 1.00 83.94 326 PRO A N 1
ATOM 2630 C CA . PRO A 1 326 ? 16.851 19.182 -4.592 1.00 83.94 326 PRO A CA 1
ATOM 2631 C C . PRO A 1 326 ? 16.155 17.876 -4.985 1.00 83.94 326 PRO A C 1
ATOM 2633 O O . PRO A 1 326 ? 15.039 17.638 -4.549 1.00 83.94 326 PRO A O 1
ATOM 2636 N N . VAL A 1 327 ? 16.807 17.041 -5.801 1.00 84.12 327 VAL A N 1
ATOM 2637 C CA . VAL A 1 327 ? 16.280 15.758 -6.309 1.00 84.12 327 VAL A CA 1
ATOM 2638 C C . VAL A 1 327 ? 16.616 14.555 -5.419 1.00 84.12 327 VAL A C 1
ATOM 2640 O O . VAL A 1 327 ? 16.427 13.413 -5.829 1.00 84.12 327 VAL A O 1
ATOM 2643 N N . HIS A 1 328 ? 17.158 14.787 -4.221 1.00 90.56 328 HIS A N 1
ATOM 2644 C CA . HIS A 1 328 ? 17.526 13.719 -3.299 1.00 90.56 328 HIS A CA 1
ATOM 2645 C C . HIS A 1 328 ? 16.277 12.975 -2.764 1.00 90.56 328 HIS A C 1
ATOM 2647 O O . HIS A 1 328 ? 15.414 13.630 -2.178 1.00 90.56 328 HIS A O 1
ATOM 2653 N N . PRO A 1 329 ? 16.175 11.630 -2.858 1.00 89.25 329 PRO A N 1
ATOM 2654 C CA . PRO A 1 329 ? 14.954 10.891 -2.503 1.00 89.25 329 PRO A CA 1
ATOM 2655 C C . PRO A 1 329 ? 14.478 11.073 -1.057 1.00 89.25 329 PRO A C 1
ATOM 2657 O O . PRO A 1 329 ? 13.281 11.125 -0.809 1.00 89.25 329 PRO A O 1
ATOM 2660 N N . GLY A 1 330 ? 15.397 11.252 -0.102 1.00 88.94 330 GLY A N 1
ATOM 2661 C CA . GLY A 1 330 ? 15.067 11.559 1.301 1.00 88.94 330 GLY A CA 1
ATOM 2662 C C . GLY A 1 330 ? 14.314 12.884 1.531 1.00 88.94 330 GLY A C 1
ATOM 2663 O O . GLY A 1 330 ? 13.854 13.131 2.642 1.00 88.94 330 GLY A O 1
ATOM 2664 N N . ARG A 1 331 ? 14.188 13.740 0.504 1.00 89.94 331 ARG A N 1
ATOM 2665 C CA . ARG A 1 331 ? 13.330 14.940 0.519 1.00 89.94 331 ARG A CA 1
ATOM 2666 C C . ARG A 1 331 ? 11.912 14.680 0.020 1.00 89.94 331 ARG A C 1
ATOM 2668 O O . ARG A 1 331 ? 11.039 15.508 0.254 1.00 89.94 331 ARG A O 1
ATOM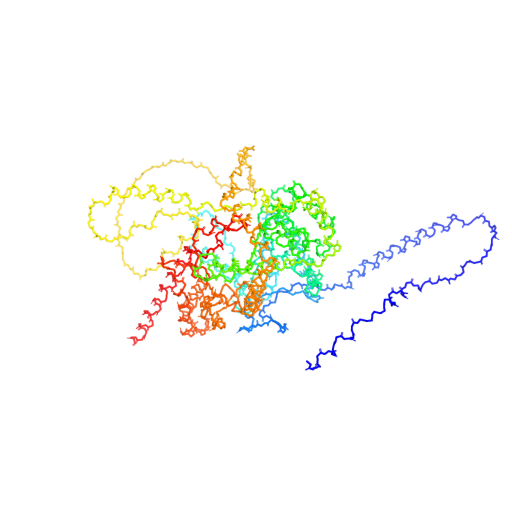 2675 N N . MET A 1 332 ? 11.704 13.577 -0.698 1.00 86.38 332 MET A N 1
ATOM 2676 C CA . MET A 1 332 ? 10.399 13.230 -1.244 1.00 86.38 332 MET A CA 1
ATOM 2677 C C . MET A 1 332 ? 9.468 12.749 -0.132 1.00 86.38 332 MET A C 1
ATOM 2679 O O . MET A 1 332 ? 9.942 12.205 0.871 1.00 86.38 332 MET A O 1
ATOM 2683 N N . TRP A 1 333 ? 8.159 12.896 -0.344 1.00 84.12 333 TRP A N 1
ATOM 2684 C CA . TRP A 1 333 ? 7.115 12.343 0.524 1.00 84.12 333 TRP A CA 1
ATOM 2685 C C . TRP A 1 333 ? 7.403 10.887 0.915 1.00 84.12 333 TRP A C 1
ATOM 2687 O O . TRP A 1 333 ? 7.904 10.101 0.099 1.00 84.12 333 TRP A O 1
ATOM 2697 N N . CYS A 1 334 ? 7.090 10.521 2.161 1.00 87.62 334 CYS A N 1
ATOM 2698 C CA . CYS A 1 334 ? 7.460 9.229 2.737 1.00 87.62 334 CYS A CA 1
ATOM 2699 C C . CYS A 1 334 ? 6.945 8.047 1.903 1.00 87.62 334 CYS A C 1
ATOM 2701 O O . CYS A 1 334 ? 7.742 7.194 1.517 1.00 87.62 334 CYS A O 1
ATOM 2703 N N . HIS A 1 335 ? 5.669 8.041 1.508 1.00 83.00 335 HIS A N 1
ATOM 2704 C CA . HIS A 1 335 ? 5.091 6.971 0.685 1.00 83.00 335 HIS A CA 1
ATOM 2705 C C . HIS A 1 335 ? 5.771 6.844 -0.674 1.00 83.00 335 HIS A C 1
ATOM 2707 O O . HIS A 1 335 ? 6.088 5.736 -1.104 1.00 83.00 335 HIS A O 1
ATOM 2713 N N . CYS A 1 336 ? 6.069 7.966 -1.329 1.00 82.75 336 CYS A N 1
ATOM 2714 C CA . CYS A 1 336 ? 6.770 7.960 -2.607 1.00 82.75 336 CYS A CA 1
ATOM 2715 C C . CYS A 1 336 ? 8.174 7.365 -2.466 1.00 82.75 336 CYS A C 1
ATOM 2717 O O . CYS A 1 336 ? 8.489 6.371 -3.127 1.00 82.75 336 CYS A O 1
ATOM 2719 N N . ARG A 1 337 ? 9.005 7.883 -1.550 1.00 88.81 337 ARG A N 1
ATOM 2720 C CA . ARG A 1 337 ? 10.369 7.358 -1.381 1.00 88.81 337 ARG A CA 1
ATOM 2721 C C . ARG A 1 337 ? 10.375 5.897 -0.918 1.00 88.81 337 ARG A C 1
ATOM 2723 O O . ARG A 1 337 ? 11.209 5.135 -1.397 1.00 88.81 337 ARG A O 1
ATOM 2730 N N . MET A 1 338 ? 9.424 5.482 -0.077 1.00 88.81 338 MET A N 1
ATOM 2731 C CA . MET A 1 338 ? 9.311 4.100 0.407 1.00 88.81 338 MET A CA 1
ATOM 2732 C C . MET A 1 338 ? 8.842 3.108 -0.662 1.00 88.81 338 MET A C 1
ATOM 2734 O O . MET A 1 338 ? 9.238 1.946 -0.616 1.00 88.81 338 MET A O 1
ATOM 2738 N N . VAL A 1 339 ? 8.082 3.547 -1.670 1.00 85.25 339 VAL A N 1
ATOM 2739 C CA . VAL A 1 339 ? 7.788 2.731 -2.860 1.00 85.25 339 VAL A CA 1
ATOM 2740 C C . VAL A 1 339 ? 8.987 2.702 -3.817 1.00 85.25 339 VAL A C 1
ATOM 2742 O O . VAL A 1 339 ? 9.389 1.633 -4.286 1.00 85.25 339 VAL A O 1
ATOM 2745 N N . TYR A 1 340 ? 9.609 3.853 -4.090 1.00 88.56 340 TYR A N 1
ATOM 2746 C CA . TYR A 1 340 ? 10.709 3.945 -5.055 1.00 88.56 340 TYR A CA 1
ATOM 2747 C C . TYR A 1 340 ? 12.040 3.356 -4.562 1.00 88.56 340 TYR A C 1
ATOM 2749 O O . TYR A 1 340 ? 12.857 2.943 -5.388 1.00 88.56 340 TYR A O 1
ATOM 2757 N N . LEU A 1 341 ? 12.255 3.236 -3.249 1.00 90.69 341 LEU A N 1
ATOM 2758 C CA . LEU A 1 341 ? 13.429 2.595 -2.646 1.00 90.69 341 LEU A CA 1
ATOM 2759 C C . LEU A 1 341 ? 13.598 1.131 -3.122 1.00 90.69 341 LEU A C 1
ATOM 2761 O O . LEU A 1 341 ? 14.552 0.868 -3.868 1.00 90.69 341 LEU A O 1
ATOM 2765 N N . PRO A 1 342 ? 12.682 0.182 -2.825 1.00 94.12 342 PRO A N 1
ATOM 2766 C CA . PRO A 1 342 ? 12.778 -1.193 -3.315 1.00 94.12 342 PRO A CA 1
ATOM 2767 C C . PRO A 1 342 ? 12.627 -1.297 -4.838 1.00 94.12 342 PRO A C 1
ATOM 2769 O O . PRO A 1 342 ? 13.275 -2.152 -5.449 1.00 94.12 342 PRO A O 1
ATOM 2772 N N . MET A 1 343 ? 11.854 -0.413 -5.488 1.00 94.25 343 MET A N 1
ATOM 2773 C CA . MET A 1 343 ? 11.777 -0.410 -6.954 1.00 94.25 343 MET A CA 1
ATOM 2774 C C . MET A 1 343 ? 13.134 -0.095 -7.600 1.00 94.25 343 MET A C 1
ATOM 2776 O O . MET A 1 343 ? 13.553 -0.808 -8.512 1.00 94.25 343 MET A O 1
ATOM 2780 N N . SER A 1 344 ? 13.868 0.900 -7.091 1.00 94.38 344 SER A N 1
ATOM 2781 C CA . SER A 1 344 ? 15.210 1.239 -7.584 1.00 94.38 344 SER A CA 1
ATOM 2782 C C . SER A 1 344 ? 16.232 0.121 -7.336 1.00 94.38 344 SER A C 1
ATOM 2784 O O . SER A 1 344 ? 17.100 -0.120 -8.179 1.00 94.38 344 SER A O 1
ATOM 2786 N N . TYR A 1 345 ? 16.091 -0.643 -6.242 1.00 96.88 345 TYR A N 1
ATOM 2787 C CA . TYR A 1 345 ? 16.903 -1.840 -6.004 1.00 96.88 345 TYR A CA 1
ATOM 2788 C C . TYR A 1 345 ? 16.662 -2.911 -7.073 1.00 96.88 345 TYR A C 1
ATOM 2790 O O . TYR A 1 345 ? 17.603 -3.392 -7.709 1.00 96.88 345 TYR A O 1
ATOM 2798 N N . LEU A 1 346 ? 15.395 -3.281 -7.281 1.00 97.00 346 LEU A N 1
ATOM 2799 C CA . LEU A 1 346 ? 14.994 -4.325 -8.224 1.00 97.00 346 LEU A CA 1
ATOM 2800 C C . LEU A 1 346 ? 15.332 -3.937 -9.672 1.00 97.00 346 LEU A C 1
ATOM 2802 O O . LEU A 1 346 ? 15.876 -4.766 -10.407 1.00 97.00 346 LEU A O 1
ATOM 2806 N N . TYR A 1 347 ? 15.121 -2.668 -10.045 1.00 95.75 347 TYR A N 1
ATOM 2807 C CA . TYR A 1 347 ? 15.563 -2.103 -11.321 1.00 95.75 347 TYR A CA 1
ATOM 2808 C C . TYR A 1 347 ? 17.089 -2.155 -11.462 1.00 95.75 347 TYR A C 1
ATOM 2810 O O . TYR A 1 347 ? 17.599 -2.679 -12.452 1.00 95.75 347 TYR A O 1
ATOM 2818 N N . GLY A 1 348 ? 17.847 -1.674 -10.471 1.00 95.00 348 GLY A N 1
ATOM 2819 C CA . GLY A 1 348 ? 19.314 -1.677 -10.499 1.00 95.00 348 GLY A CA 1
ATOM 2820 C C . GLY A 1 348 ? 19.935 -3.080 -10.524 1.00 95.00 348 GLY A C 1
ATOM 2821 O O . GLY A 1 348 ? 21.027 -3.265 -11.063 1.00 95.00 348 GLY A O 1
ATOM 2822 N N . LYS A 1 349 ? 19.225 -4.087 -9.997 1.00 95.81 349 LYS A N 1
ATOM 2823 C CA . LYS A 1 349 ? 19.552 -5.515 -10.141 1.00 95.81 349 LYS A CA 1
ATOM 2824 C C . LYS A 1 349 ? 19.085 -6.137 -11.457 1.00 95.81 349 LYS A C 1
ATOM 2826 O O . LYS A 1 349 ? 19.564 -7.222 -11.775 1.00 95.81 349 LYS A O 1
ATOM 2831 N N . ARG A 1 350 ? 18.155 -5.497 -12.179 1.00 94.88 350 ARG A N 1
ATOM 2832 C CA . ARG A 1 350 ? 17.381 -6.085 -13.289 1.00 94.88 350 ARG A CA 1
ATOM 2833 C C . ARG A 1 350 ? 16.783 -7.440 -12.895 1.00 94.88 350 ARG A C 1
ATOM 2835 O O . ARG A 1 350 ? 16.893 -8.423 -13.621 1.00 94.88 350 ARG A O 1
ATOM 2842 N N . PHE A 1 351 ? 16.207 -7.498 -11.693 1.00 97.38 351 PHE A N 1
ATOM 2843 C CA . PHE A 1 351 ? 15.690 -8.740 -11.125 1.00 97.38 351 PHE A CA 1
ATOM 2844 C C . PHE A 1 351 ? 14.521 -9.284 -11.959 1.00 97.38 351 PHE A C 1
ATOM 2846 O O . PHE A 1 351 ? 13.627 -8.536 -12.343 1.00 97.38 351 PHE A O 1
ATOM 2853 N N . VAL A 1 352 ? 14.512 -10.592 -12.211 1.00 98.12 352 VAL A N 1
ATOM 2854 C CA . VAL A 1 352 ? 13.420 -11.292 -12.898 1.00 98.12 352 VAL A CA 1
ATOM 2855 C C . VAL A 1 352 ? 13.142 -12.594 -12.151 1.00 98.12 352 VAL A C 1
ATOM 2857 O O . VAL A 1 352 ? 14.069 -13.344 -11.838 1.00 98.12 352 VAL A O 1
ATOM 2860 N N . GLY A 1 353 ? 11.871 -12.852 -11.850 1.00 97.12 353 GLY A N 1
ATOM 2861 C CA . GLY A 1 353 ? 11.426 -14.069 -11.179 1.00 97.12 353 GLY A CA 1
ATOM 2862 C C . GLY A 1 353 ? 11.511 -15.336 -12.047 1.00 97.12 353 GLY A C 1
ATOM 2863 O O . GLY A 1 353 ? 11.824 -15.277 -13.238 1.00 97.12 353 GLY A O 1
ATOM 2864 N N . PRO A 1 354 ? 11.219 -16.518 -11.473 1.00 97.31 354 PRO A N 1
ATOM 2865 C CA . PRO A 1 354 ? 11.274 -17.781 -12.204 1.00 97.31 354 PRO A CA 1
ATOM 2866 C C . PRO A 1 354 ? 10.311 -17.824 -13.402 1.00 97.31 354 PRO A C 1
ATOM 2868 O O . PRO A 1 354 ? 9.102 -17.631 -13.258 1.00 97.31 354 PRO A O 1
ATOM 2871 N N . ILE A 1 355 ? 10.829 -18.163 -14.586 1.00 97.69 355 ILE A N 1
ATOM 2872 C CA . ILE A 1 355 ? 10.031 -18.303 -15.812 1.00 97.69 355 ILE A CA 1
ATOM 2873 C C . ILE A 1 355 ? 9.247 -19.626 -15.780 1.00 97.69 355 ILE A C 1
ATOM 2875 O O . ILE A 1 355 ? 9.694 -20.670 -16.254 1.00 97.69 355 ILE A O 1
ATOM 2879 N N . THR A 1 356 ? 8.064 -19.583 -15.168 1.00 97.00 356 THR A N 1
ATOM 2880 C CA . THR A 1 356 ? 7.135 -20.720 -15.052 1.00 97.00 356 THR A CA 1
ATOM 2881 C C . THR A 1 356 ? 6.285 -20.920 -16.321 1.00 97.00 356 THR A C 1
ATOM 2883 O O . THR A 1 356 ? 6.172 -20.006 -17.142 1.00 97.00 356 THR A O 1
ATOM 2886 N N . PRO A 1 357 ? 5.593 -22.068 -16.480 1.00 97.44 357 PRO A N 1
ATOM 2887 C CA . PRO A 1 357 ? 4.604 -22.246 -17.547 1.00 97.44 357 PRO A CA 1
ATOM 2888 C C . PRO A 1 357 ? 3.511 -21.164 -17.565 1.00 97.44 357 PRO A C 1
ATOM 2890 O O . PRO A 1 357 ? 3.089 -20.755 -18.643 1.00 97.44 357 PRO A O 1
ATOM 2893 N N . THR A 1 358 ? 3.098 -20.649 -16.400 1.00 97.06 358 THR A N 1
ATOM 2894 C CA . THR A 1 358 ? 2.137 -19.536 -16.299 1.00 97.06 358 THR A CA 1
ATOM 2895 C C . THR A 1 358 ? 2.733 -18.225 -16.815 1.00 97.06 358 THR A C 1
ATOM 2897 O O . THR A 1 358 ? 2.070 -17.518 -17.562 1.00 97.06 358 THR A O 1
ATOM 2900 N N . VAL A 1 359 ? 3.999 -17.923 -16.502 1.00 98.06 359 VAL A N 1
ATOM 2901 C CA . VAL A 1 359 ? 4.721 -16.757 -17.056 1.00 98.06 359 VAL A CA 1
ATOM 2902 C C . VAL A 1 359 ? 4.833 -16.859 -18.584 1.00 98.06 359 VAL A C 1
ATOM 2904 O O . VAL A 1 359 ? 4.565 -15.891 -19.292 1.00 98.06 359 VAL A O 1
ATOM 2907 N N . LEU A 1 360 ? 5.141 -18.046 -19.119 1.00 98.12 360 LEU A N 1
ATOM 2908 C CA . LEU A 1 360 ? 5.183 -18.289 -20.569 1.00 98.12 360 LEU A CA 1
ATOM 2909 C C . LEU A 1 360 ? 3.808 -18.198 -21.253 1.00 98.12 360 LEU A C 1
ATOM 2911 O O . LEU A 1 360 ? 3.751 -17.879 -22.441 1.00 98.12 360 LEU A O 1
ATOM 2915 N N . ALA A 1 361 ? 2.719 -18.483 -20.535 1.00 97.56 361 ALA A N 1
ATOM 2916 C CA . ALA A 1 361 ? 1.355 -18.280 -21.017 1.00 97.56 361 ALA A CA 1
ATOM 2917 C C . ALA A 1 361 ? 0.986 -16.786 -21.017 1.00 97.56 361 ALA A C 1
ATOM 2919 O O . ALA A 1 361 ? 0.574 -16.261 -22.047 1.00 97.56 361 ALA A O 1
ATOM 2920 N N . LEU A 1 362 ? 1.265 -16.067 -19.923 1.00 98.31 362 LEU A N 1
ATOM 2921 C CA . LEU A 1 362 ? 1.047 -14.620 -19.809 1.00 98.31 362 LEU A CA 1
ATOM 2922 C C . LEU A 1 362 ? 1.779 -13.819 -20.898 1.00 98.31 362 LEU A C 1
ATOM 2924 O O . LEU A 1 362 ? 1.193 -12.913 -21.483 1.00 98.31 362 LEU A O 1
ATOM 2928 N N . ARG A 1 363 ? 3.014 -14.202 -21.262 1.00 98.31 363 ARG A N 1
ATOM 2929 C CA . ARG A 1 363 ? 3.748 -13.613 -22.405 1.00 98.31 363 ARG A CA 1
ATOM 2930 C C . ARG A 1 363 ? 3.021 -13.744 -23.759 1.00 98.31 363 ARG A C 1
ATOM 2932 O O . ARG A 1 363 ? 3.387 -13.044 -24.695 1.00 98.31 363 ARG A O 1
ATOM 2939 N N . LYS A 1 364 ? 2.030 -14.634 -23.886 1.00 97.31 364 LYS A N 1
ATOM 2940 C CA . LYS A 1 364 ? 1.187 -14.814 -25.085 1.00 97.31 364 LYS A CA 1
ATOM 2941 C C . LYS A 1 364 ? -0.212 -14.207 -24.940 1.00 97.31 364 LYS A C 1
ATOM 2943 O O . LYS A 1 364 ? -0.851 -13.951 -25.948 1.00 97.31 364 LYS A O 1
ATOM 2948 N N . GLU A 1 365 ? -0.686 -14.034 -23.709 1.00 97.25 365 GLU A N 1
ATOM 2949 C CA . GLU A 1 365 ? -2.032 -13.537 -23.380 1.00 97.25 365 GLU A CA 1
ATOM 2950 C C . GLU A 1 365 ? -2.070 -12.003 -23.254 1.00 97.25 365 GLU A C 1
ATOM 2952 O O . GLU A 1 365 ? -3.065 -11.368 -23.574 1.00 97.25 365 GLU A O 1
ATOM 2957 N N . LEU A 1 366 ? -0.988 -11.373 -22.791 1.00 97.75 366 LEU A N 1
ATOM 2958 C CA . LEU A 1 366 ? -0.997 -9.943 -22.455 1.00 97.75 366 LEU A CA 1
ATOM 2959 C C . LEU A 1 366 ? -0.761 -8.989 -23.642 1.00 97.75 366 LEU A C 1
ATOM 2961 O O . LEU A 1 366 ? -0.853 -7.774 -23.460 1.00 97.75 366 LEU A O 1
ATOM 2965 N N . TYR A 1 367 ? -0.433 -9.498 -24.832 1.00 97.06 367 TYR A N 1
ATOM 2966 C CA . TYR A 1 367 ? 0.117 -8.700 -25.933 1.00 97.06 367 TYR A CA 1
ATOM 2967 C C . TYR A 1 367 ? -0.548 -9.007 -27.276 1.00 97.06 367 TYR A C 1
ATOM 2969 O O . TYR A 1 367 ? -0.791 -10.164 -27.607 1.00 97.06 367 TYR A O 1
ATOM 2977 N N . ALA A 1 368 ? -0.790 -7.962 -28.074 1.00 92.31 368 ALA A N 1
ATOM 2978 C CA . ALA A 1 368 ? -1.375 -8.080 -29.412 1.00 92.31 368 ALA A CA 1
ATOM 2979 C C . ALA A 1 368 ? -0.392 -8.615 -30.476 1.00 92.31 368 ALA A C 1
ATOM 2981 O O . ALA A 1 368 ? -0.821 -9.105 -31.519 1.00 92.31 368 ALA A O 1
ATOM 2982 N N . VAL A 1 369 ? 0.917 -8.533 -30.213 1.00 94.62 369 VAL A N 1
ATOM 2983 C CA . VAL A 1 369 ? 1.995 -9.062 -31.066 1.00 94.62 369 VAL A CA 1
ATOM 2984 C C . VAL A 1 369 ? 2.822 -10.103 -30.296 1.00 94.62 369 VAL A C 1
ATOM 2986 O O . VAL A 1 369 ? 2.825 -10.081 -29.060 1.00 94.62 369 VAL A O 1
ATOM 2989 N N . PRO A 1 370 ? 3.537 -11.020 -30.975 1.00 96.75 370 PRO A N 1
ATOM 2990 C CA . PRO A 1 370 ? 4.405 -11.988 -30.311 1.00 96.75 370 PRO A CA 1
ATOM 2991 C C . PRO A 1 370 ? 5.434 -11.310 -29.396 1.00 96.75 370 PRO A C 1
ATOM 2993 O O . PRO A 1 370 ? 6.110 -10.372 -29.798 1.00 96.75 370 PRO A O 1
ATOM 2996 N N . TYR A 1 371 ? 5.619 -11.837 -28.181 1.00 97.50 371 TYR A N 1
ATOM 2997 C CA . TYR A 1 371 ? 6.473 -11.238 -27.137 1.00 97.50 371 TYR A CA 1
ATOM 2998 C C . TYR A 1 371 ? 7.893 -10.832 -27.582 1.00 97.50 371 TYR A C 1
ATOM 3000 O O . TYR A 1 371 ? 8.476 -9.891 -27.054 1.00 97.50 371 TYR A O 1
ATOM 3008 N N . HIS A 1 372 ? 8.464 -11.568 -28.537 1.00 96.31 372 HIS A N 1
ATOM 3009 C CA . HIS A 1 372 ? 9.821 -11.364 -29.047 1.00 96.31 372 HIS A CA 1
ATOM 3010 C C . HIS A 1 372 ? 9.909 -10.339 -30.195 1.00 96.31 372 HIS A C 1
ATOM 3012 O O . HIS A 1 372 ? 11.012 -9.979 -30.590 1.00 96.31 372 HIS A O 1
ATOM 3018 N N . GLU A 1 373 ? 8.768 -9.871 -30.706 1.00 96.88 373 GLU A N 1
ATOM 3019 C CA . GLU A 1 373 ? 8.641 -8.835 -31.741 1.00 96.88 373 GLU A CA 1
ATOM 3020 C C . GLU A 1 373 ? 8.302 -7.454 -31.142 1.00 96.88 373 GLU A C 1
ATOM 3022 O O . GLU A 1 373 ? 8.249 -6.460 -31.863 1.00 96.88 373 GLU A O 1
ATOM 3027 N N . ILE A 1 374 ? 8.077 -7.369 -29.823 1.00 96.62 374 ILE A N 1
ATOM 3028 C CA . ILE A 1 374 ? 7.757 -6.117 -29.125 1.00 96.62 374 ILE A CA 1
ATOM 3029 C C . ILE A 1 374 ? 8.980 -5.187 -29.113 1.00 96.62 374 ILE A C 1
ATOM 3031 O O . ILE A 1 374 ? 10.029 -5.530 -28.562 1.00 96.62 374 ILE A O 1
ATOM 3035 N N . ASP A 1 375 ? 8.822 -3.966 -29.635 1.00 95.31 375 ASP A N 1
ATOM 3036 C CA . ASP A 1 375 ? 9.779 -2.882 -29.398 1.00 95.31 375 ASP A CA 1
ATOM 3037 C C . ASP A 1 375 ? 9.596 -2.326 -27.978 1.00 95.31 375 ASP A C 1
ATOM 3039 O O . ASP A 1 375 ? 8.785 -1.437 -27.705 1.00 95.31 375 ASP A O 1
ATOM 3043 N N . TRP A 1 376 ? 10.387 -2.862 -27.054 1.00 94.44 376 TRP A N 1
ATOM 3044 C CA . TRP A 1 376 ? 10.391 -2.429 -25.662 1.00 94.44 376 TRP A CA 1
ATOM 3045 C C . TRP A 1 376 ? 10.851 -0.978 -25.481 1.00 94.44 376 TRP A C 1
ATOM 3047 O O . TRP A 1 376 ? 10.369 -0.309 -24.570 1.00 94.44 376 TRP A O 1
ATOM 3057 N N . ASN A 1 377 ? 11.715 -0.444 -26.353 1.00 88.44 377 ASN A N 1
ATOM 3058 C CA . ASN A 1 377 ? 12.115 0.964 -26.269 1.00 88.44 377 ASN A CA 1
ATOM 3059 C C . ASN A 1 377 ? 10.936 1.881 -26.616 1.00 88.44 377 ASN A C 1
ATOM 3061 O O . ASN A 1 377 ? 10.756 2.911 -25.967 1.00 88.44 377 ASN A O 1
ATOM 3065 N N . GLN A 1 378 ? 10.105 1.490 -27.588 1.00 88.38 378 GLN A N 1
ATOM 3066 C CA . GLN A 1 378 ? 8.852 2.185 -27.881 1.00 88.38 378 GLN A CA 1
ATOM 3067 C C . GLN A 1 378 ? 7.849 2.035 -26.726 1.00 88.38 378 GLN A C 1
ATOM 3069 O O . GLN A 1 378 ? 7.257 3.027 -26.296 1.00 88.38 378 GLN A O 1
ATOM 3074 N N . ALA A 1 379 ? 7.699 0.824 -26.174 1.00 88.38 379 ALA A N 1
ATOM 3075 C CA . ALA A 1 379 ? 6.802 0.548 -25.050 1.00 88.38 379 ALA A CA 1
ATOM 3076 C C . ALA A 1 379 ? 7.121 1.386 -23.799 1.00 88.38 379 ALA A C 1
ATOM 3078 O O . ALA A 1 379 ? 6.224 1.659 -23.004 1.00 88.38 379 ALA A O 1
ATOM 3079 N N . ARG A 1 380 ? 8.365 1.855 -23.627 1.00 84.62 380 ARG A N 1
ATOM 3080 C CA . ARG A 1 380 ? 8.800 2.669 -22.480 1.00 84.62 380 ARG A CA 1
ATOM 3081 C C . ARG A 1 380 ? 7.913 3.875 -22.189 1.00 84.62 380 ARG A C 1
ATOM 3083 O O . ARG A 1 380 ? 7.496 4.051 -21.044 1.00 84.62 380 ARG A O 1
ATOM 3090 N N . ASN A 1 381 ? 7.573 4.635 -23.227 1.00 80.81 381 ASN A N 1
ATOM 3091 C CA . ASN A 1 381 ? 6.769 5.855 -23.123 1.00 80.81 381 ASN A CA 1
ATOM 3092 C C . ASN A 1 381 ? 5.308 5.649 -23.567 1.00 80.81 381 ASN A C 1
ATOM 3094 O O . ASN A 1 381 ? 4.563 6.615 -23.671 1.00 80.81 381 ASN A O 1
ATOM 3098 N N . GLN A 1 382 ? 4.880 4.407 -23.824 1.00 81.38 382 GLN A N 1
ATOM 3099 C CA . GLN A 1 382 ? 3.465 4.102 -24.054 1.00 81.38 382 GLN A CA 1
ATOM 3100 C C . GLN A 1 382 ? 2.689 4.118 -22.732 1.00 81.38 382 GLN A C 1
ATOM 3102 O O . GLN A 1 382 ? 3.136 3.545 -21.737 1.00 81.38 382 GLN A O 1
ATOM 3107 N N . CYS A 1 383 ? 1.512 4.734 -22.752 1.00 72.81 383 CYS A N 1
ATOM 3108 C CA . CYS A 1 383 ? 0.500 4.684 -21.703 1.00 72.81 383 CYS A CA 1
ATOM 3109 C C . CYS A 1 383 ? -0.880 4.564 -22.372 1.00 72.81 383 CYS A C 1
ATOM 3111 O O . CYS A 1 383 ? -1.052 4.960 -23.531 1.00 72.81 383 CYS A O 1
ATOM 3113 N N . ALA A 1 384 ? -1.854 3.979 -21.683 1.00 73.38 384 ALA A N 1
ATOM 3114 C CA . ALA A 1 384 ? -3.214 3.850 -22.183 1.00 73.38 384 ALA A CA 1
ATOM 3115 C C . ALA A 1 384 ? -3.971 5.183 -22.041 1.00 73.38 384 ALA A C 1
ATOM 3117 O O . ALA A 1 384 ? -3.962 5.825 -20.989 1.00 73.38 384 ALA A O 1
ATOM 3118 N N . LYS A 1 385 ? -4.656 5.602 -23.111 1.00 59.22 385 LYS A N 1
ATOM 3119 C CA . LYS A 1 385 ? -5.404 6.868 -23.131 1.00 59.22 385 LYS A CA 1
ATOM 3120 C C . LYS A 1 385 ? -6.526 6.843 -22.090 1.00 59.22 385 LYS A C 1
ATOM 3122 O O . LYS A 1 385 ? -7.416 6.001 -22.177 1.00 59.22 385 LYS A O 1
ATOM 3127 N N . GLY A 1 386 ? -6.506 7.800 -21.162 1.00 52.88 386 GLY A N 1
ATOM 3128 C CA . GLY A 1 386 ? -7.485 7.916 -20.072 1.00 52.88 386 GLY A CA 1
ATOM 3129 C C . GLY A 1 386 ? -7.016 7.391 -18.708 1.00 52.88 386 GLY A C 1
ATOM 3130 O O . GLY A 1 386 ? -7.765 7.512 -17.743 1.00 52.88 386 GLY A O 1
ATOM 3131 N N . GLU A 1 387 ? -5.793 6.859 -18.599 1.00 50.44 387 GLU A N 1
ATOM 3132 C CA . GLU A 1 387 ? -5.153 6.483 -17.320 1.00 50.44 387 GLU A CA 1
ATOM 3133 C C . GLU A 1 387 ? -4.203 7.543 -16.751 1.00 50.44 387 GLU A C 1
ATOM 3135 O O . GLU A 1 387 ? -3.612 7.356 -15.688 1.00 50.44 387 GLU A O 1
ATOM 3140 N N . GLU A 1 388 ? -4.054 8.660 -17.450 1.00 48.44 388 GLU A N 1
ATOM 3141 C CA . GLU A 1 388 ? -3.133 9.736 -17.107 1.00 48.44 388 GLU A CA 1
ATOM 3142 C C . GLU A 1 388 ? -3.850 10.747 -16.205 1.00 48.44 388 GLU A C 1
ATOM 3144 O O . GLU A 1 388 ? -4.727 11.489 -16.651 1.00 48.44 388 GLU A O 1
ATOM 3149 N N . PHE A 1 389 ? -3.509 10.760 -14.915 1.00 41.59 389 PHE A N 1
ATOM 3150 C CA . PHE A 1 389 ? -4.094 11.693 -13.952 1.00 41.59 389 PHE A CA 1
ATOM 3151 C C . PHE A 1 389 ? -3.476 13.091 -14.091 1.00 41.59 389 PHE A C 1
ATOM 3153 O O . PHE A 1 389 ? -2.280 13.254 -14.312 1.00 41.59 389 PHE A O 1
ATOM 3160 N N . LYS A 1 390 ? -4.316 14.120 -13.954 1.00 39.53 390 LYS A N 1
ATOM 3161 C CA . LYS A 1 390 ? -3.940 15.534 -14.084 1.00 39.53 390 LYS A CA 1
ATOM 3162 C C . LYS A 1 390 ? -3.748 16.205 -12.729 1.00 39.53 390 LYS A C 1
ATOM 3164 O O . LYS A 1 390 ? -4.697 16.247 -11.948 1.00 39.53 390 LYS A O 1
ATOM 3169 N N . VAL A 1 391 ? -2.654 16.949 -12.574 1.00 34.06 391 VAL A N 1
ATOM 3170 C CA . VAL A 1 391 ? -2.638 18.148 -11.719 1.00 34.06 391 VAL A CA 1
ATOM 3171 C C . VAL A 1 391 ? -2.909 19.388 -12.564 1.00 34.06 391 VAL A C 1
ATOM 3173 O O . VAL A 1 391 ? -2.036 19.931 -13.238 1.00 34.06 391 VAL A O 1
ATOM 3176 N N . VAL A 1 392 ? -4.143 19.897 -12.494 1.00 32.28 392 VAL A N 1
ATOM 3177 C CA . VAL A 1 392 ? -4.469 21.254 -12.969 1.00 32.28 392 VAL A CA 1
ATOM 3178 C C . VAL A 1 392 ? -4.234 22.249 -11.835 1.00 32.28 392 VAL A C 1
ATOM 3180 O O . VAL A 1 392 ? -5.163 22.901 -11.369 1.00 32.28 392 VAL A O 1
ATOM 3183 N N . LEU A 1 393 ? -2.989 22.390 -11.378 1.00 35.22 393 LEU A N 1
ATOM 3184 C CA . LEU A 1 393 ? -2.623 23.482 -10.480 1.00 35.22 393 LEU A CA 1
ATOM 3185 C C . LEU A 1 393 ? -1.116 23.753 -10.488 1.00 35.22 393 LEU A C 1
ATOM 3187 O O . LEU A 1 393 ? -0.343 22.999 -9.927 1.00 35.22 393 LEU A O 1
ATOM 3191 N N . LEU A 1 394 ? -0.719 24.857 -11.129 1.00 34.03 394 LEU A N 1
ATOM 3192 C CA . LEU A 1 394 ? 0.377 25.758 -10.724 1.00 34.03 394 LEU A CA 1
ATOM 3193 C C . LEU A 1 394 ? 0.611 26.802 -11.817 1.00 34.03 394 LEU A C 1
ATOM 3195 O O . LEU A 1 394 ? 0.647 27.987 -11.512 1.00 34.03 394 LEU A O 1
ATOM 3199 N N . LEU A 1 395 ? 0.644 26.408 -13.096 1.00 29.55 395 LEU A N 1
ATOM 3200 C CA . LEU A 1 395 ? 0.829 27.336 -14.225 1.00 29.55 395 LEU A CA 1
ATOM 3201 C C . LEU A 1 395 ? -0.315 28.360 -14.342 1.00 29.55 395 LEU A C 1
ATOM 3203 O O . LEU A 1 395 ? -0.059 29.558 -14.456 1.00 29.55 395 LEU A O 1
ATOM 3207 N N . GLN A 1 396 ? -1.577 27.935 -14.200 1.00 29.12 396 GLN A N 1
ATOM 3208 C CA . GLN A 1 396 ? -2.716 28.867 -14.168 1.00 29.12 396 GLN A CA 1
ATOM 3209 C C . GLN A 1 396 ? -2.727 29.761 -12.913 1.00 29.12 396 GLN A C 1
ATOM 3211 O O . GLN A 1 396 ? -3.095 30.934 -13.005 1.00 29.12 396 GLN A O 1
ATOM 3216 N N . ILE A 1 397 ? -2.279 29.253 -11.754 1.00 34.97 397 ILE A N 1
ATOM 3217 C CA . ILE A 1 397 ? -2.111 30.068 -10.538 1.00 34.97 397 ILE A CA 1
ATOM 3218 C C . ILE A 1 397 ? -0.955 31.056 -10.700 1.00 34.97 397 ILE A C 1
ATOM 3220 O O . ILE A 1 397 ? -1.084 32.192 -10.261 1.00 34.97 397 ILE A O 1
ATOM 3224 N N . TRP A 1 398 ? 0.145 30.679 -11.349 1.00 30.84 398 TRP A N 1
ATOM 3225 C CA . TRP A 1 398 ? 1.306 31.539 -11.575 1.00 30.84 398 TRP A CA 1
ATOM 3226 C C . TRP A 1 398 ? 0.981 32.655 -12.573 1.00 30.84 398 TRP A C 1
ATOM 3228 O O . TRP A 1 398 ? 1.249 33.822 -12.295 1.00 30.84 398 TRP A O 1
ATOM 3238 N N . VAL A 1 399 ? 0.271 32.335 -13.662 1.00 37.12 399 VAL A N 1
ATOM 3239 C CA . VAL A 1 399 ? -0.273 33.329 -14.604 1.00 37.12 399 VAL A CA 1
ATOM 3240 C C . VAL A 1 399 ? -1.298 34.247 -13.918 1.00 37.12 399 VAL A C 1
ATOM 3242 O O . VAL A 1 399 ? -1.232 35.462 -14.106 1.00 37.12 399 VAL A O 1
ATOM 3245 N N . LYS A 1 400 ? -2.189 33.732 -13.051 1.00 31.98 400 LYS A N 1
ATOM 3246 C CA . LYS A 1 400 ? -3.065 34.583 -12.216 1.00 31.98 400 LYS A CA 1
ATOM 3247 C C . LYS A 1 400 ? -2.273 35.435 -11.211 1.00 31.98 400 LYS A C 1
ATOM 3249 O O . LYS A 1 400 ? -2.559 36.623 -11.105 1.00 31.98 400 LYS A O 1
ATOM 3254 N N . LYS A 1 401 ? -1.259 34.896 -10.520 1.00 33.72 401 LYS A N 1
ATOM 3255 C CA . LYS A 1 401 ? -0.396 35.630 -9.568 1.00 33.72 401 LYS A CA 1
ATOM 3256 C C . LYS A 1 401 ? 0.388 36.745 -10.259 1.00 33.72 401 LYS A C 1
ATOM 3258 O O . LYS A 1 401 ? 0.487 37.828 -9.695 1.00 33.72 401 LYS A O 1
ATOM 3263 N N . LEU A 1 402 ? 0.888 36.530 -11.477 1.00 36.62 402 LEU A N 1
ATOM 3264 C CA . LEU A 1 402 ? 1.530 37.575 -12.281 1.00 36.62 402 LEU A CA 1
ATOM 3265 C C . LEU A 1 402 ? 0.532 38.665 -12.700 1.00 36.62 402 LEU A C 1
ATOM 3267 O O . LEU A 1 402 ? 0.814 39.851 -12.536 1.00 36.62 402 LEU A O 1
ATOM 3271 N N . ARG A 1 403 ? -0.666 38.278 -13.158 1.00 32.09 403 ARG A N 1
ATOM 3272 C CA . ARG A 1 403 ? -1.723 39.225 -13.559 1.00 32.09 403 ARG A CA 1
ATOM 3273 C C . ARG A 1 403 ? -2.271 40.042 -12.376 1.00 32.09 403 ARG A C 1
ATOM 3275 O O . ARG A 1 403 ? -2.621 41.207 -12.555 1.00 32.09 403 ARG A O 1
ATOM 3282 N N . LEU A 1 404 ? -2.297 39.456 -11.175 1.00 34.47 404 LEU A N 1
ATOM 3283 C CA . LEU A 1 404 ? -2.709 40.103 -9.922 1.00 34.47 404 LEU A CA 1
ATOM 3284 C C . LEU A 1 404 ? -1.600 40.965 -9.291 1.00 34.47 404 LEU A C 1
ATOM 3286 O O . LEU A 1 404 ? -1.894 42.053 -8.802 1.00 34.47 404 LEU A O 1
ATOM 3290 N N . ARG A 1 405 ? -0.321 40.559 -9.356 1.00 32.41 405 ARG A N 1
ATOM 3291 C CA . ARG A 1 405 ? 0.803 41.411 -8.909 1.00 32.41 405 ARG A CA 1
ATOM 3292 C C . ARG A 1 405 ? 0.853 42.726 -9.692 1.00 32.41 405 ARG A C 1
ATOM 3294 O O . ARG A 1 405 ? 0.892 43.786 -9.074 1.00 32.41 405 ARG A O 1
ATOM 3301 N N . GLY A 1 406 ? 0.701 42.668 -11.019 1.00 31.61 406 GLY A N 1
ATOM 3302 C CA . GLY A 1 406 ? 0.647 43.868 -11.867 1.00 31.61 406 GLY A CA 1
ATOM 3303 C C . GLY A 1 406 ? -0.540 44.812 -11.596 1.00 31.61 406 GLY A C 1
ATOM 3304 O O . GLY A 1 406 ? -0.490 45.975 -11.988 1.00 31.61 406 GLY A O 1
ATOM 3305 N N . THR A 1 407 ? -1.597 44.352 -10.913 1.00 32.75 407 THR A N 1
ATOM 3306 C CA . THR A 1 407 ? -2.763 45.183 -10.543 1.00 32.75 407 THR A CA 1
ATOM 3307 C C . THR A 1 407 ? -2.782 45.637 -9.079 1.00 32.75 407 THR A C 1
ATOM 3309 O O . THR A 1 407 ? -3.517 46.571 -8.759 1.00 32.75 407 THR A O 1
ATOM 3312 N N . MET A 1 408 ? -1.971 45.048 -8.191 1.00 27.77 408 MET A N 1
ATOM 3313 C CA . MET A 1 408 ? -1.832 45.520 -6.803 1.00 27.77 408 MET A CA 1
ATOM 3314 C C . MET A 1 408 ? -0.757 46.602 -6.629 1.00 27.77 408 MET A C 1
ATOM 3316 O O . MET A 1 408 ? -0.979 47.549 -5.871 1.00 27.77 408 MET A O 1
ATOM 3320 N N . GLU A 1 409 ? 0.359 46.542 -7.365 1.00 31.34 409 GLU A N 1
ATOM 3321 C CA . GLU A 1 409 ? 1.430 47.557 -7.271 1.00 31.34 409 GLU A CA 1
ATOM 3322 C C . GLU A 1 409 ? 0.983 48.964 -7.718 1.00 31.34 409 GLU A C 1
ATOM 3324 O O . GLU A 1 409 ? 1.564 49.967 -7.306 1.00 31.34 409 GLU A O 1
ATOM 3329 N N . THR A 1 410 ? -0.101 49.064 -8.493 1.00 32.03 410 THR A N 1
ATOM 3330 C CA . THR A 1 410 ? -0.710 50.337 -8.914 1.00 32.03 410 THR A CA 1
ATOM 3331 C C . THR A 1 410 ? -1.761 50.895 -7.945 1.00 32.03 410 THR A C 1
ATOM 3333 O O . THR A 1 410 ? -2.222 52.016 -8.157 1.00 32.03 410 THR A O 1
ATOM 3336 N N . LYS A 1 411 ? -2.139 50.175 -6.873 1.00 31.92 411 LYS A N 1
ATOM 3337 C CA . LYS A 1 411 ? -3.196 50.608 -5.929 1.00 31.92 411 LYS A CA 1
ATOM 3338 C C . LYS A 1 411 ? -2.783 50.781 -4.464 1.00 31.92 411 LYS A C 1
ATOM 3340 O O . LYS A 1 411 ? -3.576 51.327 -3.704 1.00 31.92 411 LYS A O 1
ATOM 3345 N N . MET A 1 412 ? -1.565 50.411 -4.060 1.00 28.98 412 MET A N 1
ATOM 3346 C CA . MET A 1 412 ? -1.078 50.619 -2.681 1.00 28.98 412 MET A CA 1
ATOM 3347 C C . MET A 1 412 ? 0.023 51.685 -2.566 1.00 28.98 412 MET A C 1
ATOM 3349 O O . MET A 1 412 ? 1.124 51.430 -2.089 1.00 28.98 412 MET A O 1
ATOM 3353 N N . LYS A 1 413 ? -0.310 52.928 -2.940 1.00 30.20 413 LYS A N 1
ATOM 3354 C CA . LYS A 1 413 ? 0.410 54.129 -2.483 1.00 30.20 413 LYS A CA 1
ATOM 3355 C C . LYS A 1 413 ? -0.521 55.038 -1.675 1.00 30.20 413 LYS A C 1
ATOM 3357 O O . LYS A 1 413 ? -1.185 55.903 -2.235 1.00 30.20 413 LYS A O 1
ATOM 3362 N N . GLY A 1 414 ? -0.501 54.857 -0.351 1.00 31.53 414 GLY A N 1
ATOM 3363 C CA . GLY A 1 414 ? -0.950 55.859 0.623 1.00 31.53 414 GLY A CA 1
ATOM 3364 C C . GLY A 1 414 ? -2.162 55.495 1.487 1.00 31.53 414 GLY A C 1
ATOM 3365 O O . GLY A 1 414 ? -3.276 55.888 1.152 1.00 31.53 414 GLY A O 1
ATOM 3366 N N . LYS A 1 415 ? -1.917 54.857 2.645 1.00 25.44 415 LYS A N 1
ATOM 3367 C CA . LYS A 1 415 ? -2.392 55.243 4.003 1.00 25.44 415 LYS A CA 1
ATOM 3368 C C . LYS A 1 415 ? -1.961 54.197 5.064 1.00 25.44 415 LYS A C 1
ATOM 3370 O O . LYS A 1 415 ? -1.615 53.086 4.669 1.00 25.44 415 LYS A O 1
ATOM 3375 N N . PRO A 1 416 ? -1.887 54.561 6.364 1.00 29.83 416 PRO A N 1
ATOM 3376 C CA . PRO A 1 416 ? -1.296 53.722 7.414 1.00 29.83 416 PRO A CA 1
ATOM 3377 C C . PRO A 1 416 ? -2.267 52.707 8.056 1.00 29.83 416 PRO A C 1
ATOM 3379 O O . PRO A 1 416 ? -3.452 52.658 7.739 1.00 29.83 416 PRO A O 1
ATOM 3382 N N . THR A 1 417 ? -1.693 51.889 8.938 1.00 32.41 417 THR A N 1
ATOM 3383 C CA . THR A 1 417 ? -2.162 50.631 9.551 1.00 32.41 417 THR A CA 1
ATOM 3384 C C . THR A 1 417 ? -3.189 50.748 10.684 1.00 32.41 417 THR A C 1
ATOM 3386 O O . THR A 1 417 ? -2.986 51.576 11.563 1.00 32.41 417 THR A O 1
ATOM 3389 N N . GLU A 1 418 ? -4.165 49.822 10.733 1.00 24.38 418 GLU A N 1
ATOM 3390 C CA . GLU A 1 418 ? -4.612 49.042 11.922 1.00 24.38 418 GLU A CA 1
ATOM 3391 C C . GLU A 1 418 ? -5.589 47.893 11.488 1.00 24.38 418 GLU A C 1
ATOM 3393 O O . GLU A 1 418 ? -5.811 47.761 10.279 1.00 24.38 418 GLU A O 1
ATOM 3398 N N . PRO A 1 419 ? -6.020 46.936 12.351 1.00 31.08 419 PRO A N 1
ATOM 3399 C CA . PRO A 1 419 ? -5.885 45.500 12.038 1.00 31.08 419 PRO A CA 1
ATOM 3400 C C . PRO A 1 419 ? -7.013 44.806 11.244 1.00 31.08 419 PRO A C 1
ATOM 3402 O O . PRO A 1 419 ? -8.194 45.144 11.301 1.00 31.08 419 PRO A O 1
ATOM 3405 N N . LEU A 1 420 ? -6.616 43.731 10.550 1.00 26.25 420 LEU A N 1
ATOM 3406 C CA . LEU A 1 420 ? -7.450 42.851 9.724 1.00 26.25 420 LEU A CA 1
ATOM 3407 C C . LEU A 1 420 ? -8.137 41.741 10.544 1.00 26.25 420 LEU A C 1
ATOM 3409 O O . LEU A 1 420 ? -7.519 40.723 10.835 1.00 26.25 420 LEU A O 1
ATOM 3413 N N . ILE A 1 421 ? -9.438 41.886 10.815 1.00 25.92 421 ILE A N 1
ATOM 3414 C CA . ILE A 1 421 ? -10.315 40.785 11.288 1.00 25.92 421 ILE A CA 1
ATOM 3415 C C . ILE A 1 421 ? -11.350 40.356 10.215 1.00 25.92 421 ILE A C 1
ATOM 3417 O O . ILE A 1 421 ? -12.012 39.333 10.343 1.00 25.92 421 ILE A O 1
ATOM 3421 N N . ALA A 1 422 ? -11.453 41.077 9.092 1.00 24.41 422 ALA A N 1
ATOM 3422 C CA . ALA A 1 422 ? -12.543 40.928 8.117 1.00 24.41 422 ALA A CA 1
ATOM 3423 C C . ALA A 1 422 ? -12.130 40.347 6.741 1.00 24.41 422 ALA A C 1
ATOM 3425 O O . ALA A 1 422 ? -12.580 40.848 5.711 1.00 24.41 422 ALA A O 1
ATOM 3426 N N . LEU A 1 423 ? -11.271 39.314 6.684 1.00 23.05 423 LEU A N 1
ATOM 3427 C CA . LEU A 1 423 ? -10.814 38.737 5.398 1.00 23.05 423 LEU A CA 1
ATOM 3428 C C . LEU A 1 423 ? -10.770 37.194 5.308 1.00 23.05 423 LEU A C 1
ATOM 3430 O O . L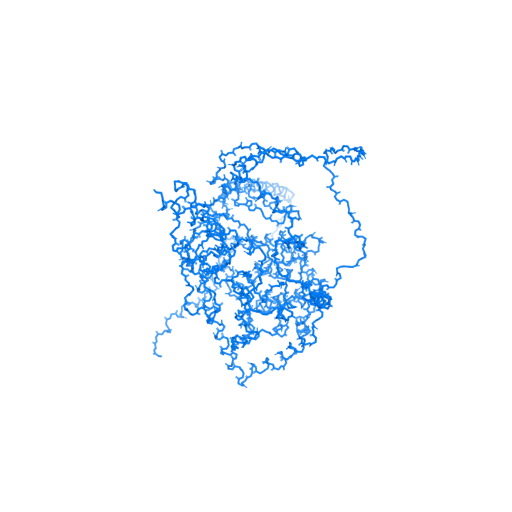EU A 1 423 ? -10.010 36.653 4.510 1.00 23.05 423 LEU A O 1
ATOM 3434 N N . PHE A 1 424 ? -11.602 36.477 6.073 1.00 25.03 424 PHE A N 1
ATOM 3435 C CA . PHE A 1 424 ? -11.655 35.000 6.055 1.00 25.03 424 PHE A CA 1
ATOM 3436 C C . PHE A 1 424 ? -12.858 34.379 5.308 1.00 25.03 424 PHE A C 1
ATOM 3438 O O . PHE A 1 424 ? -13.009 33.163 5.294 1.00 25.03 424 PHE A O 1
ATOM 3445 N N . ALA A 1 425 ? -13.702 35.179 4.642 1.00 25.11 425 ALA A N 1
ATOM 3446 C CA . ALA A 1 425 ? -15.023 34.742 4.156 1.00 25.11 425 ALA A CA 1
ATOM 3447 C C . ALA A 1 425 ? -15.191 34.622 2.617 1.00 25.11 425 ALA A C 1
ATOM 3449 O O . ALA A 1 425 ? -16.314 34.708 2.122 1.00 25.11 425 ALA A O 1
ATOM 3450 N N . SER A 1 426 ? -14.117 34.483 1.820 1.00 22.28 426 SER A N 1
ATOM 3451 C CA . SER A 1 426 ? -14.233 34.546 0.338 1.00 22.28 426 SER A CA 1
ATOM 3452 C C . SER A 1 426 ? -13.413 33.543 -0.490 1.00 22.28 426 SER A C 1
ATOM 3454 O O . SER A 1 426 ? -13.329 33.708 -1.705 1.00 22.28 426 SER A O 1
ATOM 3456 N N . PHE A 1 427 ? -12.854 32.485 0.106 1.00 22.97 427 PHE A N 1
ATOM 3457 C CA . PHE A 1 427 ? -12.180 31.410 -0.645 1.00 22.97 427 PHE A CA 1
ATOM 3458 C C . PHE A 1 427 ? -12.669 30.018 -0.232 1.00 22.97 427 PHE A C 1
ATOM 3460 O O . PHE A 1 427 ? -11.922 29.211 0.308 1.00 22.97 427 PHE A O 1
ATOM 3467 N N . GLY A 1 428 ? -13.942 29.736 -0.515 1.00 21.38 428 GLY A N 1
ATOM 3468 C CA . GLY A 1 428 ? -14.485 28.380 -0.463 1.00 21.38 428 GLY A CA 1
ATOM 3469 C C . GLY A 1 428 ? -14.431 27.701 -1.832 1.00 21.38 428 GLY A C 1
ATOM 3470 O O . GLY A 1 428 ? -14.936 28.248 -2.811 1.00 21.38 428 GLY A O 1
ATOM 3471 N N . CYS A 1 429 ? -13.863 26.496 -1.893 1.00 22.42 429 CYS A N 1
ATOM 3472 C CA . CYS A 1 429 ? -14.180 25.484 -2.903 1.00 22.42 429 CYS A CA 1
ATOM 3473 C C . CYS A 1 429 ? -13.694 24.114 -2.404 1.00 22.42 429 CYS A C 1
ATOM 3475 O O . CYS A 1 429 ? -12.511 23.988 -2.105 1.00 22.42 429 CYS A O 1
ATOM 3477 N N . GLY A 1 430 ? -14.564 23.100 -2.331 1.00 24.50 430 GLY A N 1
ATOM 3478 C CA . GLY A 1 430 ? -14.108 21.704 -2.217 1.00 24.50 430 GLY A CA 1
ATOM 3479 C C . GLY A 1 430 ? -14.902 20.774 -1.299 1.00 24.50 430 GLY A C 1
ATOM 3480 O O . GLY A 1 430 ? -15.226 19.685 -1.746 1.00 24.50 430 GLY A O 1
ATOM 3481 N N . CYS A 1 431 ? -15.255 21.182 -0.072 1.00 23.44 431 CYS A N 1
ATOM 3482 C CA . CYS A 1 431 ? -15.940 20.313 0.908 1.00 23.44 431 CYS A CA 1
ATOM 3483 C C . CYS A 1 431 ? -16.901 21.093 1.829 1.00 23.44 431 CYS A C 1
ATOM 3485 O O . CYS A 1 431 ? -16.721 21.176 3.042 1.00 23.44 431 CYS A O 1
ATOM 3487 N N . GLY A 1 432 ? -17.944 21.691 1.252 1.00 27.67 432 GLY A N 1
ATOM 3488 C CA . GLY A 1 432 ? -19.034 22.288 2.025 1.00 27.67 432 GLY A CA 1
ATOM 3489 C C . GLY A 1 432 ? -20.217 21.334 2.155 1.00 27.67 432 GLY A C 1
ATOM 3490 O O . GLY A 1 432 ? -21.074 21.381 1.285 1.00 27.67 432 GLY A O 1
ATOM 3491 N N . ASP A 1 433 ? -20.261 20.509 3.212 1.00 25.39 433 ASP A N 1
ATOM 3492 C CA . ASP A 1 433 ? -21.525 19.912 3.715 1.00 25.39 433 ASP A CA 1
ATOM 3493 C C . ASP A 1 433 ? -21.471 19.280 5.136 1.00 25.39 433 ASP A C 1
ATOM 3495 O O . ASP A 1 433 ? -22.494 18.806 5.627 1.00 25.39 433 ASP A O 1
ATOM 3499 N N . THR A 1 434 ? -20.335 19.313 5.858 1.00 26.30 434 THR A N 1
ATOM 3500 C CA . THR A 1 434 ? -20.226 18.706 7.217 1.00 26.30 434 THR A CA 1
ATOM 3501 C C . THR A 1 434 ? -19.982 19.706 8.362 1.00 26.30 434 THR A C 1
ATOM 3503 O O . THR A 1 434 ? -20.077 19.336 9.528 1.00 26.30 434 THR A O 1
ATOM 3506 N N . LEU A 1 435 ? -19.675 20.978 8.072 1.00 25.34 435 LEU A N 1
ATOM 3507 C CA . LEU A 1 435 ? -19.038 21.896 9.040 1.00 25.34 435 LEU A CA 1
ATOM 3508 C C . LEU A 1 435 ? -19.863 23.131 9.457 1.00 25.34 435 LEU A C 1
ATOM 3510 O O . LEU A 1 435 ? -19.306 24.106 9.949 1.00 25.34 435 LEU A O 1
ATOM 3514 N N . HIS A 1 436 ? -21.193 23.096 9.307 1.00 23.42 436 H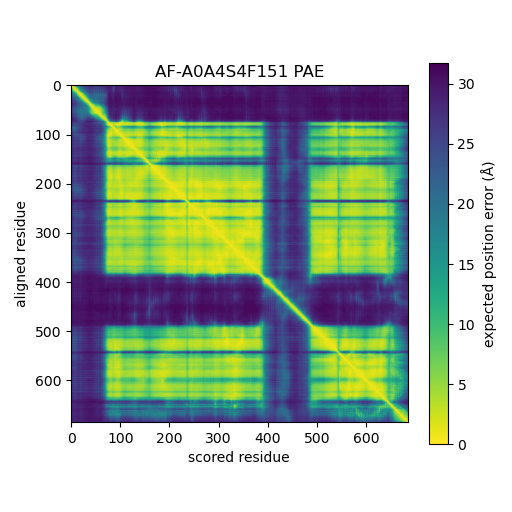IS A N 1
ATOM 3515 C CA . HIS A 1 436 ? -22.066 24.242 9.627 1.00 23.42 436 HIS A CA 1
ATOM 3516 C C . HIS A 1 436 ? -23.024 24.060 10.823 1.00 23.42 436 HIS A C 1
ATOM 3518 O O . HIS A 1 436 ? -23.911 24.889 11.005 1.00 23.42 436 HIS A O 1
ATOM 3524 N N . TYR A 1 437 ? -22.852 23.017 11.651 1.00 23.36 437 TYR A N 1
ATOM 3525 C CA . TYR A 1 437 ? -23.789 22.694 12.749 1.00 23.36 437 TYR A CA 1
ATOM 3526 C C . TYR A 1 437 ? -23.188 22.591 14.167 1.00 23.36 437 TYR A C 1
ATOM 3528 O O . TYR A 1 437 ? -23.894 22.204 15.094 1.00 23.36 437 TYR A O 1
ATOM 3536 N N . PHE A 1 438 ? -21.917 22.961 14.367 1.00 24.11 438 PHE A N 1
ATOM 3537 C CA . PHE A 1 438 ? -21.232 22.881 15.672 1.00 24.11 438 PHE A CA 1
ATOM 3538 C C . PHE A 1 438 ? -20.572 24.204 16.109 1.00 24.11 438 PHE A C 1
ATOM 3540 O O . PHE A 1 438 ? -19.416 24.236 16.511 1.00 24.11 438 PHE A O 1
ATOM 3547 N N . SER A 1 439 ? -21.317 25.315 16.056 1.00 25.45 439 SER A N 1
ATOM 3548 C CA . SER A 1 439 ? -20.927 26.554 16.753 1.00 25.45 439 SER A CA 1
ATOM 3549 C C . SER A 1 439 ? -22.126 27.473 17.023 1.00 25.45 439 SER A C 1
ATOM 3551 O O . SER A 1 439 ? -22.317 28.457 16.312 1.00 25.45 439 SER A O 1
ATOM 3553 N N . THR A 1 440 ? -22.989 27.123 17.998 1.00 26.73 440 THR A N 1
ATOM 3554 C CA . THR A 1 440 ? -23.914 28.067 18.695 1.00 26.73 440 THR A CA 1
ATOM 3555 C C . THR A 1 440 ? -24.675 27.469 19.904 1.00 26.73 440 THR A C 1
ATOM 3557 O O . THR A 1 440 ? -25.863 27.719 20.070 1.00 26.73 440 THR A O 1
ATOM 3560 N N . VAL A 1 441 ? -24.031 26.709 20.808 1.00 27.39 441 VAL A N 1
ATOM 3561 C CA . VAL A 1 441 ? -24.632 26.401 22.138 1.00 27.39 441 VAL A CA 1
ATOM 3562 C C . VAL A 1 441 ? -23.577 26.367 23.257 1.00 27.39 441 VAL A C 1
ATOM 3564 O O . VAL A 1 441 ? -23.336 25.321 23.846 1.00 27.39 441 VAL A O 1
ATOM 3567 N N . LEU A 1 442 ? -22.943 27.505 23.565 1.00 26.17 442 LEU A N 1
ATOM 3568 C CA . LEU A 1 442 ? -22.199 27.712 24.823 1.00 26.17 442 LEU A CA 1
ATOM 3569 C C . LEU A 1 442 ? -22.207 29.197 25.245 1.00 26.17 442 LEU A C 1
ATOM 3571 O O . LEU A 1 442 ? -21.178 29.863 25.213 1.00 26.17 442 LEU A O 1
ATOM 3575 N N . ASP A 1 443 ? -23.361 29.708 25.684 1.00 24.66 443 ASP A N 1
ATOM 3576 C CA . ASP A 1 443 ? -23.391 30.808 26.666 1.00 24.66 443 ASP A CA 1
ATOM 3577 C C . ASP A 1 443 ? -24.656 30.737 27.546 1.00 24.66 443 ASP A C 1
ATOM 3579 O O . ASP A 1 443 ? -25.765 30.994 27.068 1.00 24.66 443 ASP A O 1
ATOM 3583 N N . PRO A 1 444 ? -24.530 30.356 28.830 1.00 28.98 444 PRO A N 1
ATOM 3584 C CA . PRO A 1 444 ? -25.601 30.448 29.805 1.00 28.98 444 PRO A CA 1
ATOM 3585 C C . PRO A 1 444 ? -25.442 31.702 30.686 1.00 28.98 444 PRO A C 1
ATOM 3587 O O . PRO A 1 444 ? -24.987 31.606 31.831 1.00 28.98 444 PRO A O 1
ATOM 3590 N N . ARG A 1 445 ? -25.864 32.873 30.185 1.00 25.67 445 ARG A N 1
ATOM 3591 C CA . ARG A 1 445 ? -26.321 34.049 30.967 1.00 25.67 445 ARG A CA 1
ATOM 3592 C C . ARG A 1 445 ? -27.057 35.057 30.058 1.00 25.67 445 ARG A C 1
ATOM 3594 O O . ARG A 1 445 ? -26.835 35.082 28.857 1.00 25.67 445 ARG A O 1
ATOM 3601 N N . GLY A 1 446 ? -27.993 35.833 30.623 1.00 24.34 446 GLY A N 1
ATOM 3602 C CA . GLY A 1 446 ? -28.789 36.842 29.890 1.00 24.34 446 GLY A CA 1
ATOM 3603 C C . GLY A 1 446 ? -27.962 38.052 29.411 1.00 24.34 446 GLY A C 1
ATOM 3604 O O . GLY A 1 446 ? -26.797 38.173 29.763 1.00 24.34 446 GLY A O 1
ATOM 3605 N N . GLU A 1 447 ? -28.504 39.010 28.650 1.00 23.47 447 GLU A N 1
ATOM 3606 C CA . GLU A 1 447 ? -29.907 39.458 28.581 1.00 23.47 447 GLU A CA 1
ATOM 3607 C C . GLU A 1 447 ? -30.341 39.939 27.174 1.00 23.47 447 GLU A C 1
ATOM 3609 O O . GLU A 1 447 ? -29.560 40.022 26.230 1.00 23.47 447 GLU A O 1
ATOM 3614 N N . SER A 1 448 ? -31.627 40.276 27.030 1.00 25.66 448 SER A N 1
ATOM 3615 C CA . SER A 1 448 ? -32.246 40.737 25.783 1.00 25.66 448 SER A CA 1
ATOM 3616 C C . SER A 1 448 ? -31.819 42.139 25.328 1.00 25.66 448 SER A C 1
ATOM 3618 O O . SER A 1 448 ? -31.857 43.070 26.132 1.00 25.66 448 SER A O 1
ATOM 3620 N N . GLN A 1 449 ? -31.698 42.343 24.010 1.00 22.67 449 GLN A N 1
ATOM 3621 C CA . GLN A 1 449 ? -32.325 43.493 23.334 1.00 22.67 449 GLN A CA 1
ATOM 3622 C C . GLN A 1 449 ? -32.458 43.284 21.815 1.00 22.67 449 GLN A C 1
ATOM 3624 O O . GLN A 1 449 ? -31.562 42.763 21.161 1.00 22.67 449 GLN A O 1
ATOM 3629 N N . ALA A 1 450 ? -33.593 43.706 21.252 1.00 24.19 450 ALA A N 1
ATOM 3630 C CA . ALA A 1 450 ? -33.902 43.631 19.822 1.00 24.19 450 ALA A CA 1
ATOM 3631 C C . ALA A 1 450 ? -34.021 45.036 19.207 1.00 24.19 450 ALA A C 1
ATOM 3633 O O . ALA A 1 450 ? -34.439 45.968 19.898 1.00 24.19 450 ALA A O 1
ATOM 3634 N N . PRO A 1 451 ? -33.810 45.171 17.888 1.00 24.69 451 PRO A N 1
ATOM 3635 C CA . PRO A 1 451 ? -34.575 46.129 17.091 1.00 24.69 451 PRO A CA 1
ATOM 3636 C C . PRO A 1 451 ? -35.326 45.481 15.909 1.00 24.69 451 PRO A C 1
ATOM 3638 O O . PRO A 1 451 ? -35.158 44.310 15.583 1.00 24.69 451 PRO A O 1
ATOM 3641 N N . LYS A 1 452 ? -36.244 46.256 15.317 1.00 22.75 452 LYS A N 1
ATOM 3642 C CA . LYS A 1 452 ? -37.371 45.800 14.479 1.00 22.75 452 LYS A CA 1
ATOM 3643 C C . LYS A 1 452 ? -37.199 46.109 12.981 1.00 22.75 452 LYS A C 1
ATOM 3645 O O . LYS A 1 452 ? -36.533 47.079 12.646 1.00 22.75 452 LYS A O 1
ATOM 3650 N N . SER A 1 453 ? -38.013 45.417 12.162 1.00 23.11 453 SER A N 1
ATOM 3651 C CA . SER A 1 453 ? -38.606 45.828 10.855 1.00 23.11 453 SER A CA 1
ATOM 3652 C C . SER A 1 453 ? -37.652 46.150 9.690 1.00 23.11 453 SER A C 1
ATOM 3654 O O . SER A 1 453 ? -36.766 46.973 9.842 1.00 23.11 453 SER A O 1
ATOM 3656 N N . THR A 1 454 ? -37.810 45.588 8.485 1.00 23.44 454 THR A N 1
ATOM 3657 C CA . THR A 1 454 ? -38.948 45.749 7.540 1.00 23.44 454 THR A CA 1
ATOM 3658 C C . THR A 1 454 ? -39.030 44.542 6.567 1.00 23.44 454 THR A C 1
ATOM 3660 O O . THR A 1 454 ? -37.997 44.039 6.153 1.00 23.44 454 THR A O 1
ATOM 3663 N N . LYS A 1 455 ? -40.179 43.882 6.323 1.00 22.92 455 LYS A N 1
ATOM 3664 C CA . LYS A 1 455 ? -41.400 44.223 5.533 1.00 22.92 455 LYS A CA 1
ATOM 3665 C C . LYS A 1 455 ? -41.332 43.818 4.033 1.00 22.92 455 LYS A C 1
ATOM 3667 O O . LYS A 1 455 ? -40.603 44.455 3.291 1.00 22.92 455 LYS A O 1
ATOM 3672 N N . GLU A 1 456 ? -42.204 42.864 3.643 1.00 23.33 456 GLU A N 1
ATOM 3673 C CA . GLU A 1 456 ? -42.858 42.668 2.311 1.00 23.33 456 GLU A CA 1
ATOM 3674 C C . GLU A 1 456 ? -41.969 42.399 1.063 1.00 23.33 456 GLU A C 1
ATOM 3676 O O . GLU A 1 456 ? -40.873 42.918 0.954 1.00 23.33 456 GLU A O 1
ATOM 3681 N N . SER A 1 457 ? -42.344 41.640 0.018 1.00 22.75 457 SER A N 1
ATOM 3682 C CA . SER A 1 457 ? -43.491 40.769 -0.362 1.00 22.75 457 SER A CA 1
ATOM 3683 C C . SER A 1 457 ? -43.073 39.996 -1.650 1.00 22.75 457 SER A C 1
ATOM 3685 O O . SER A 1 457 ? -42.120 40.424 -2.290 1.00 22.75 457 SER A O 1
ATOM 3687 N N . GLY A 1 458 ? -43.669 38.901 -2.143 1.00 22.64 458 GLY A N 1
ATOM 3688 C CA . GLY A 1 458 ? -44.746 38.000 -1.701 1.00 22.64 458 GLY A CA 1
ATOM 3689 C C . GLY A 1 458 ? -45.096 36.989 -2.828 1.00 22.64 458 GLY A C 1
ATOM 3690 O O . GLY A 1 458 ? -44.669 37.213 -3.951 1.00 22.64 458 GLY A O 1
ATOM 3691 N N . LEU A 1 459 ? -45.902 35.950 -2.522 1.00 21.36 459 LEU A N 1
ATOM 3692 C CA . LEU A 1 459 ? -46.860 35.221 -3.410 1.00 21.36 459 LEU A CA 1
ATOM 3693 C C . LEU A 1 459 ? -46.353 34.555 -4.735 1.00 21.36 459 LEU A C 1
ATOM 3695 O O . LEU A 1 459 ? -45.579 35.132 -5.478 1.00 21.36 459 LEU A O 1
ATOM 3699 N N . SER A 1 460 ? -46.825 33.377 -5.181 1.00 21.31 460 SER A N 1
ATOM 3700 C CA . SER A 1 460 ? -47.756 32.378 -4.614 1.00 21.31 460 SER A CA 1
ATOM 3701 C C . SER A 1 460 ? -47.793 31.061 -5.436 1.00 21.31 460 SER A C 1
ATOM 3703 O O . SER A 1 460 ? -47.460 31.049 -6.614 1.00 21.31 460 SER A O 1
ATOM 3705 N N . HIS A 1 461 ? -48.314 29.994 -4.806 1.00 22.20 461 HIS A N 1
ATOM 3706 C CA . HIS A 1 461 ? -48.841 28.726 -5.374 1.00 22.20 461 HIS A CA 1
ATOM 3707 C C . HIS A 1 461 ? -47.826 27.702 -5.949 1.00 22.20 461 HIS A C 1
ATOM 3709 O O . HIS A 1 461 ? -47.192 27.946 -6.963 1.00 22.20 461 HIS A O 1
ATOM 3715 N N . VAL A 1 462 ? -47.531 26.564 -5.291 1.00 21.03 462 VAL A N 1
ATOM 3716 C CA . VAL A 1 462 ? -48.362 25.407 -4.833 1.00 21.03 462 VAL A CA 1
ATOM 3717 C C . VAL A 1 462 ? -48.659 24.382 -5.940 1.00 21.03 462 VAL A C 1
ATOM 3719 O O . VAL A 1 462 ? -49.621 24.557 -6.677 1.00 21.03 462 VAL A O 1
ATOM 3722 N N . VAL A 1 463 ? -47.921 23.256 -5.935 1.00 20.44 463 VAL A N 1
ATOM 3723 C CA . VAL A 1 463 ? -48.457 21.883 -6.094 1.00 20.44 463 VAL A CA 1
ATOM 3724 C C . VAL A 1 463 ? -47.637 20.901 -5.232 1.00 20.44 463 VAL A C 1
ATOM 3726 O O . VAL A 1 463 ? -46.414 20.865 -5.276 1.00 20.44 463 VAL A O 1
ATOM 3729 N N . THR A 1 464 ? -48.371 20.115 -4.453 1.00 20.22 464 THR A N 1
ATOM 3730 C CA . THR A 1 464 ? -48.044 18.970 -3.584 1.00 20.22 464 THR A CA 1
ATOM 3731 C C . THR A 1 464 ? -46.902 18.022 -3.999 1.00 20.22 464 THR A C 1
ATOM 3733 O O . THR A 1 464 ? -46.907 17.477 -5.101 1.00 20.22 464 THR A O 1
ATOM 3736 N N . LEU A 1 465 ? -46.041 17.652 -3.035 1.00 22.53 465 LEU A N 1
ATOM 3737 C CA . LEU A 1 465 ? -45.187 16.454 -3.103 1.00 22.53 465 LEU A CA 1
ATOM 3738 C C . LEU A 1 465 ? -45.855 15.254 -2.408 1.00 22.53 465 LEU A C 1
ATOM 3740 O O . LEU A 1 465 ? -46.009 15.221 -1.188 1.00 22.53 465 LEU A O 1
ATOM 3744 N N . GLY A 1 466 ? -46.230 14.247 -3.199 1.00 20.69 466 GLY A N 1
ATOM 3745 C CA . GLY A 1 466 ? -46.658 12.930 -2.724 1.00 20.69 466 GLY A CA 1
ATOM 3746 C C . GLY A 1 466 ? -45.604 11.865 -3.034 1.00 20.69 466 GLY A C 1
ATOM 3747 O O . GLY A 1 466 ? -45.111 11.786 -4.156 1.00 20.69 466 GLY A O 1
ATOM 3748 N N . TYR A 1 467 ? -45.272 11.026 -2.051 1.00 23.81 467 TYR A N 1
ATOM 3749 C CA . TYR A 1 467 ? -44.348 9.900 -2.223 1.00 23.81 467 TYR A CA 1
ATOM 3750 C C . TYR A 1 467 ? -44.923 8.824 -3.161 1.00 23.81 467 TYR A C 1
ATOM 3752 O O . TYR A 1 467 ? -45.982 8.265 -2.878 1.00 23.81 467 TYR A O 1
ATOM 3760 N N . SER A 1 468 ? -44.174 8.442 -4.201 1.00 21.33 468 SER A N 1
ATOM 3761 C CA . SER A 1 468 ? -44.328 7.153 -4.896 1.00 21.33 468 SER A CA 1
ATOM 3762 C C . SER A 1 468 ? -43.001 6.737 -5.566 1.00 21.33 468 SER A C 1
ATOM 3764 O O . SER A 1 468 ? -42.248 7.614 -5.996 1.00 21.33 468 SER A O 1
ATOM 3766 N N . PRO A 1 469 ? -42.641 5.437 -5.622 1.00 31.91 469 PRO A N 1
ATOM 3767 C CA . PRO A 1 469 ? -41.267 5.012 -5.894 1.00 31.91 469 PRO A CA 1
ATOM 3768 C C . PRO A 1 469 ? -40.990 4.789 -7.391 1.00 31.91 469 PRO A C 1
ATOM 3770 O O . PRO A 1 469 ? -40.959 3.651 -7.860 1.00 31.91 469 PRO A O 1
ATOM 3773 N N . SER A 1 470 ? -40.741 5.864 -8.144 1.00 23.12 470 SER A N 1
ATOM 3774 C CA . SER A 1 470 ? -40.301 5.761 -9.547 1.00 23.12 470 SER A CA 1
ATOM 3775 C C . SER A 1 470 ? -39.586 7.020 -10.061 1.00 23.12 470 SER A C 1
ATOM 3777 O O . SER A 1 470 ? -40.169 7.835 -10.767 1.00 23.12 470 SER A O 1
ATOM 3779 N N . LEU A 1 471 ? -38.298 7.131 -9.733 1.00 23.41 471 LEU A N 1
ATOM 3780 C CA . LEU A 1 471 ? -37.271 7.905 -10.444 1.00 23.41 471 LEU A CA 1
ATOM 3781 C C . LEU A 1 471 ? -35.992 7.059 -10.252 1.00 23.41 471 LEU A C 1
ATOM 3783 O O . LEU A 1 471 ? -35.440 7.018 -9.161 1.00 23.41 471 LEU A O 1
ATOM 3787 N N . GLN A 1 472 ? -35.517 6.220 -11.174 1.00 23.47 472 GLN A N 1
ATOM 3788 C CA . GLN A 1 472 ? -35.470 6.374 -12.625 1.00 23.47 472 GLN A CA 1
ATOM 3789 C C . GLN A 1 472 ? -35.084 7.802 -12.997 1.00 23.47 472 GLN A C 1
ATOM 3791 O O . GLN A 1 472 ? -35.886 8.575 -13.510 1.00 23.47 472 GLN A O 1
ATOM 3796 N N . ILE A 1 473 ? -33.817 8.126 -12.719 1.00 22.39 473 ILE A N 1
ATOM 3797 C CA . ILE A 1 473 ? -33.097 9.201 -13.398 1.00 22.39 473 ILE A CA 1
ATOM 3798 C C . ILE A 1 473 ? -33.119 8.837 -14.887 1.00 22.39 473 ILE A C 1
ATOM 3800 O O . ILE A 1 473 ? -32.245 8.127 -15.386 1.00 22.39 473 ILE A O 1
ATOM 3804 N N . CYS A 1 474 ? -34.181 9.242 -15.587 1.00 19.06 474 CYS A N 1
ATOM 3805 C CA . CYS A 1 474 ? -34.172 9.250 -17.037 1.00 19.06 474 CYS A CA 1
ATOM 3806 C C . CYS A 1 474 ? -33.026 10.170 -17.456 1.00 19.06 474 CYS A C 1
ATOM 3808 O O . CYS A 1 474 ? -32.840 11.227 -16.845 1.00 19.06 474 CYS A O 1
ATOM 3810 N N . PRO A 1 475 ? -32.211 9.742 -18.428 1.00 23.31 475 PRO A N 1
ATOM 3811 C CA . PRO A 1 475 ? -30.944 10.389 -18.677 1.00 23.31 475 PRO A CA 1
ATOM 3812 C C . PRO A 1 475 ? -31.202 11.836 -19.081 1.00 23.31 475 PRO A C 1
ATOM 3814 O O . PRO A 1 475 ? -31.928 12.097 -20.044 1.00 23.31 475 PRO A O 1
ATOM 3817 N N . ALA A 1 476 ? -30.521 12.768 -18.412 1.00 22.33 476 ALA A N 1
ATOM 3818 C CA . ALA A 1 476 ? -30.027 13.912 -19.154 1.00 22.33 476 ALA A CA 1
ATOM 3819 C C . ALA A 1 476 ? -29.295 13.315 -20.357 1.00 22.33 476 ALA A C 1
ATOM 3821 O O . ALA A 1 476 ? -28.391 12.491 -20.182 1.00 22.33 476 ALA A O 1
ATOM 3822 N N . LYS A 1 477 ? -29.757 13.643 -21.564 1.00 22.86 477 LYS A N 1
ATOM 3823 C CA . LYS A 1 477 ? -29.066 13.262 -22.785 1.00 22.86 477 LYS A CA 1
ATOM 3824 C C . LYS A 1 477 ? -27.660 13.849 -22.715 1.00 22.86 477 LYS A C 1
ATOM 3826 O O . LYS A 1 477 ? -27.443 15.006 -23.057 1.00 22.86 477 LYS A O 1
ATOM 3831 N N . LEU A 1 478 ? -26.708 13.021 -22.306 1.00 29.06 478 LEU A N 1
ATOM 3832 C CA . LEU A 1 478 ? -25.346 13.091 -22.801 1.00 29.06 478 LEU A CA 1
ATOM 3833 C C . LEU A 1 478 ? -25.428 12.670 -24.270 1.00 29.06 478 LEU A C 1
ATOM 3835 O O . LEU A 1 478 ? -25.124 11.533 -24.629 1.00 29.06 478 LEU A O 1
ATOM 3839 N N . ASP A 1 479 ? -25.961 13.579 -25.094 1.00 21.16 479 ASP A N 1
ATOM 3840 C CA . ASP A 1 479 ? -25.883 13.472 -26.542 1.00 21.16 479 ASP A CA 1
ATOM 3841 C C . ASP A 1 479 ? -24.391 13.324 -26.886 1.00 21.16 479 ASP A C 1
ATOM 3843 O O . ASP A 1 479 ? -23.533 13.998 -26.313 1.00 21.16 479 ASP A O 1
ATOM 3847 N N . GLY A 1 480 ? -24.080 12.341 -27.734 1.00 29.02 480 GLY A N 1
ATOM 3848 C CA . GLY A 1 480 ? -22.733 11.791 -27.905 1.00 29.02 480 GLY A CA 1
ATOM 3849 C C . GLY A 1 480 ? -21.770 12.703 -28.662 1.00 29.02 480 GLY A C 1
ATOM 3850 O O . GLY A 1 480 ? -21.315 12.347 -29.745 1.00 29.02 480 GLY A O 1
ATOM 3851 N N . THR A 1 481 ? -21.441 13.858 -28.089 1.00 24.91 481 THR A N 1
ATOM 3852 C CA . THR A 1 481 ? -20.515 14.854 -28.637 1.00 24.91 481 THR A CA 1
ATOM 3853 C C . THR A 1 481 ? -19.530 15.314 -27.562 1.00 24.91 481 THR A C 1
ATOM 3855 O O . THR A 1 481 ? -19.645 16.412 -27.032 1.00 24.91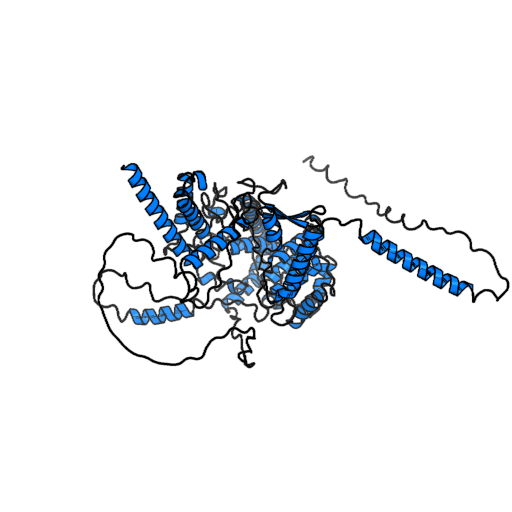 481 THR A O 1
ATOM 3858 N N . ILE A 1 482 ? -18.619 14.391 -27.225 1.00 27.56 482 ILE A N 1
ATOM 3859 C CA . ILE A 1 482 ? -17.151 14.565 -27.199 1.00 27.56 482 ILE A CA 1
ATOM 3860 C C . ILE A 1 482 ? -16.599 15.874 -26.569 1.00 27.56 482 ILE A C 1
ATOM 3862 O O . ILE A 1 482 ? -16.905 16.946 -27.085 1.00 27.56 482 ILE A O 1
ATOM 3866 N N . PRO A 1 483 ? -15.635 15.799 -25.617 1.00 27.44 483 PRO A N 1
ATOM 3867 C CA . PRO A 1 483 ? -15.235 14.616 -24.839 1.00 27.44 483 PRO A CA 1
ATOM 3868 C C . PRO A 1 483 ? -14.714 14.876 -23.404 1.00 27.44 483 PRO A C 1
ATOM 3870 O O . PRO A 1 483 ? -14.702 15.976 -22.859 1.00 27.44 483 PRO A O 1
ATOM 3873 N N . ILE A 1 484 ? -14.189 13.789 -22.835 1.00 32.97 484 ILE A N 1
ATOM 3874 C CA . ILE A 1 484 ? -13.108 13.738 -21.843 1.00 32.97 484 ILE A CA 1
ATOM 3875 C C . ILE A 1 484 ? -11.839 14.378 -22.461 1.00 32.97 484 ILE A C 1
ATOM 3877 O O . ILE A 1 484 ? -10.885 13.683 -22.811 1.00 32.97 484 ILE A O 1
ATOM 3881 N N . GLU A 1 485 ? -11.856 15.692 -22.701 1.00 29.22 485 GLU A N 1
ATOM 3882 C CA . GLU A 1 485 ? -10.745 16.381 -23.365 1.00 29.22 485 GLU A CA 1
ATOM 3883 C C . GLU A 1 485 ? -9.597 16.679 -22.387 1.00 29.22 485 GLU A C 1
ATOM 3885 O O . GLU A 1 485 ? -9.765 17.175 -21.267 1.00 29.22 485 GLU A O 1
ATOM 3890 N N . ASP A 1 486 ? -8.404 16.355 -22.879 1.00 31.11 486 ASP A N 1
ATOM 3891 C CA . ASP A 1 486 ? -7.079 16.750 -22.411 1.00 31.11 486 ASP A CA 1
ATOM 3892 C C . ASP A 1 486 ? -6.407 15.940 -21.289 1.00 31.11 486 ASP A C 1
ATOM 3894 O O . ASP A 1 486 ? -5.426 16.435 -20.747 1.00 31.11 486 ASP A O 1
ATOM 3898 N N . LEU A 1 487 ? -6.839 14.727 -20.912 1.00 40.00 487 LEU A N 1
ATOM 3899 C CA . LEU A 1 487 ? -6.041 13.832 -20.031 1.00 40.00 487 LEU A CA 1
ATOM 3900 C C . LEU A 1 487 ? -4.795 13.272 -20.762 1.00 40.00 487 LEU A C 1
ATOM 3902 O O . LEU A 1 487 ? -4.731 12.082 -21.044 1.00 40.00 487 LEU A O 1
ATOM 3906 N N . TYR A 1 488 ? -3.874 14.174 -21.113 1.00 40.88 488 TYR A N 1
ATOM 3907 C CA . TYR A 1 488 ? -2.485 13.972 -21.529 1.00 40.88 488 TYR A CA 1
ATOM 3908 C C . TYR A 1 488 ? -1.780 15.326 -21.413 1.00 40.88 488 TYR A C 1
ATOM 3910 O O . TYR A 1 488 ? -2.185 16.289 -22.071 1.00 40.88 488 TYR A O 1
ATOM 3918 N N . TYR A 1 489 ? -0.726 15.419 -20.602 1.00 40.91 489 TYR A N 1
ATOM 3919 C CA . TYR A 1 489 ? 0.281 16.455 -20.821 1.00 40.91 489 TYR A CA 1
ATOM 3920 C C . TYR A 1 489 ? 1.386 15.810 -21.663 1.00 40.91 489 TYR A C 1
ATOM 3922 O O . TYR A 1 489 ? 1.952 14.805 -21.229 1.00 40.91 489 TYR A O 1
ATOM 3930 N N . PRO A 1 490 ? 1.690 16.315 -22.873 1.00 50.97 490 PRO A N 1
ATOM 3931 C CA . PRO A 1 490 ? 2.854 15.836 -23.593 1.00 50.97 490 PRO A CA 1
ATOM 3932 C C . PRO A 1 490 ? 4.086 16.108 -22.745 1.00 50.97 490 PRO A C 1
ATOM 3934 O O . PRO A 1 490 ? 4.285 17.252 -22.322 1.00 50.97 490 PRO A O 1
ATOM 3937 N N . HIS A 1 491 ? 4.902 15.066 -22.540 1.00 58.16 491 HIS A N 1
ATOM 3938 C CA . HIS A 1 491 ? 6.191 15.183 -21.871 1.00 58.16 491 HIS A CA 1
ATOM 3939 C C . HIS A 1 491 ? 6.894 16.457 -22.357 1.00 58.16 491 HIS A C 1
ATOM 3941 O O . HIS A 1 491 ? 7.096 16.630 -23.568 1.00 58.16 491 HIS A O 1
ATOM 3947 N N . PRO A 1 492 ? 7.296 17.366 -21.455 1.00 66.50 492 PRO A N 1
ATOM 3948 C CA . PRO A 1 492 ? 8.122 18.489 -21.849 1.00 66.50 492 PRO A CA 1
ATOM 3949 C C . PRO A 1 492 ? 9.374 17.965 -22.559 1.00 66.50 492 PRO A C 1
ATOM 3951 O O . PRO A 1 492 ? 9.977 16.995 -22.106 1.00 66.50 492 PRO A O 1
ATOM 3954 N N . LEU A 1 493 ? 9.842 18.635 -23.617 1.00 69.31 493 LEU A N 1
ATOM 3955 C CA . LEU A 1 493 ? 11.065 18.223 -24.332 1.00 69.31 493 LEU A CA 1
ATOM 3956 C C . LEU A 1 493 ? 12.261 18.015 -23.376 1.00 69.31 493 LEU A C 1
ATOM 3958 O O . LEU A 1 493 ? 13.091 17.138 -23.584 1.00 69.31 493 LEU A O 1
ATOM 3962 N N . VAL A 1 494 ? 12.320 18.794 -22.291 1.00 71.38 494 VAL A N 1
ATOM 3963 C CA . VAL A 1 494 ? 13.308 18.663 -21.208 1.00 71.38 494 VAL A CA 1
ATOM 3964 C C . VAL A 1 494 ? 13.227 17.303 -20.499 1.00 71.38 494 VAL A C 1
ATOM 3966 O O . VAL A 1 494 ? 14.261 16.741 -20.148 1.00 71.38 494 VAL A O 1
ATOM 3969 N N . GLN A 1 495 ? 12.023 16.771 -20.297 1.00 69.56 495 GLN A N 1
ATOM 3970 C CA . GLN A 1 495 ? 11.769 15.475 -19.673 1.00 69.56 495 GLN A CA 1
ATOM 3971 C C . GLN A 1 495 ? 12.137 14.319 -20.605 1.00 69.56 495 GLN A C 1
ATOM 3973 O O . GLN A 1 495 ? 12.851 13.413 -20.184 1.00 69.56 495 GLN A O 1
ATOM 3978 N N . ASP A 1 496 ? 11.754 14.378 -21.883 1.00 73.81 496 ASP A N 1
ATOM 3979 C CA . ASP A 1 496 ? 12.184 13.376 -22.867 1.00 73.81 496 ASP A CA 1
ATOM 3980 C C . ASP A 1 496 ? 13.709 13.367 -23.044 1.00 73.81 496 ASP A C 1
ATOM 3982 O O . ASP A 1 496 ? 14.322 12.300 -23.094 1.00 73.81 496 ASP A O 1
ATOM 3986 N N . VAL A 1 497 ? 14.351 14.542 -23.059 1.00 79.62 497 VAL A N 1
ATOM 3987 C CA . VAL A 1 497 ? 15.819 14.658 -23.069 1.00 79.62 497 VAL A CA 1
ATOM 3988 C C . VAL A 1 497 ? 16.433 14.089 -21.787 1.00 79.62 497 VAL A C 1
ATOM 3990 O O . VAL A 1 497 ? 17.458 13.410 -21.868 1.00 79.62 497 VAL A O 1
ATOM 3993 N N . LEU A 1 498 ? 15.825 14.307 -20.615 1.00 80.62 498 LEU A N 1
ATOM 3994 C CA . LEU A 1 498 ? 16.288 13.733 -19.348 1.00 80.62 498 LEU A CA 1
ATOM 3995 C C . LEU A 1 498 ? 16.202 12.200 -19.363 1.00 80.62 498 LEU A C 1
ATOM 3997 O O . LEU A 1 498 ? 17.207 11.542 -19.095 1.00 80.62 498 LEU A O 1
ATOM 4001 N N . TRP A 1 499 ? 15.055 11.625 -19.734 1.00 79.62 499 TRP A N 1
ATOM 4002 C CA . TRP A 1 499 ? 14.875 10.170 -19.803 1.00 79.62 499 TRP A CA 1
ATOM 4003 C C . TRP A 1 499 ? 15.763 9.523 -20.866 1.00 79.62 499 TRP A C 1
ATOM 4005 O O . TRP A 1 499 ? 16.396 8.502 -20.596 1.00 79.62 499 TRP A O 1
ATOM 4015 N N . ALA A 1 500 ? 15.900 10.147 -22.040 1.00 81.94 500 ALA A N 1
ATOM 4016 C CA . ALA A 1 500 ? 16.828 9.696 -23.071 1.00 81.94 500 ALA A CA 1
ATOM 4017 C C . ALA A 1 500 ? 18.294 9.779 -22.611 1.00 81.94 500 ALA A C 1
ATOM 4019 O O . ALA A 1 500 ? 19.079 8.902 -22.960 1.00 81.94 500 ALA A O 1
ATOM 4020 N N . SER A 1 501 ? 18.670 10.784 -21.814 1.00 83.81 501 SER A N 1
ATOM 4021 C CA . SER A 1 501 ? 20.022 10.899 -21.246 1.00 83.81 501 SER A CA 1
ATOM 4022 C C . SER A 1 501 ? 20.281 9.836 -20.176 1.00 83.81 501 SER A C 1
ATOM 4024 O O . SER A 1 501 ? 21.344 9.212 -20.167 1.00 83.81 501 SER A O 1
ATOM 4026 N N . LEU A 1 502 ? 19.302 9.588 -19.300 1.00 85.00 502 LEU A N 1
ATOM 4027 C CA . LEU A 1 502 ? 19.385 8.544 -18.280 1.00 85.00 502 LEU A CA 1
ATOM 4028 C C . LEU A 1 502 ? 19.539 7.155 -18.920 1.00 85.00 502 LEU A C 1
ATOM 4030 O O . LEU A 1 502 ? 20.439 6.409 -18.548 1.00 85.00 502 LEU A O 1
ATOM 4034 N N . ASP A 1 503 ? 18.730 6.840 -19.931 1.00 84.38 503 ASP A N 1
ATOM 4035 C CA . ASP A 1 503 ? 18.758 5.549 -20.626 1.00 84.38 503 ASP A CA 1
ATOM 4036 C C . ASP A 1 503 ? 19.972 5.370 -21.555 1.00 84.38 503 ASP A C 1
ATOM 4038 O O . ASP A 1 503 ? 20.633 4.336 -21.514 1.00 84.38 503 ASP A O 1
ATOM 4042 N N . LYS A 1 504 ? 20.299 6.362 -22.393 1.00 86.75 504 LYS A N 1
ATOM 4043 C CA . LYS A 1 504 ? 21.321 6.204 -23.447 1.00 86.75 504 LYS A CA 1
ATOM 4044 C C . LYS A 1 504 ? 22.740 6.555 -23.007 1.00 86.75 504 LYS A C 1
ATOM 4046 O O . LYS A 1 504 ? 23.680 6.226 -23.725 1.00 86.75 504 LYS A O 1
ATOM 4051 N N . VAL A 1 505 ? 22.910 7.226 -21.865 1.00 87.44 505 VAL A N 1
ATOM 4052 C CA . VAL A 1 505 ? 24.228 7.655 -21.363 1.00 87.44 505 VAL A CA 1
ATOM 4053 C C . VAL A 1 505 ? 24.484 7.123 -19.956 1.00 87.44 505 VAL A C 1
ATOM 4055 O O . VAL A 1 505 ? 25.468 6.418 -19.740 1.00 87.44 505 VAL A O 1
ATOM 4058 N N . VAL A 1 506 ? 23.603 7.422 -18.998 1.00 86.44 506 VAL A N 1
ATOM 4059 C CA . VAL A 1 506 ? 23.851 7.126 -17.575 1.00 86.44 506 VAL A CA 1
ATOM 4060 C C . VAL A 1 506 ? 23.776 5.623 -17.276 1.00 86.44 506 VAL A C 1
ATOM 4062 O O . VAL A 1 506 ? 24.676 5.083 -16.631 1.00 86.44 506 VAL A O 1
ATOM 4065 N N . GLU A 1 507 ? 22.768 4.918 -17.793 1.00 88.75 507 GLU A N 1
ATOM 4066 C CA . GLU A 1 507 ? 22.644 3.463 -17.632 1.00 88.75 507 GLU A CA 1
ATOM 4067 C C . GLU A 1 507 ? 23.846 2.690 -18.218 1.00 88.75 507 GLU A C 1
ATOM 4069 O O . GLU A 1 507 ? 24.453 1.912 -17.476 1.00 88.75 507 GLU A O 1
ATOM 4074 N N . PRO A 1 508 ? 24.289 2.918 -19.475 1.00 89.50 508 PRO A N 1
ATOM 4075 C CA . PRO A 1 508 ? 25.513 2.318 -20.005 1.00 89.50 508 PRO A CA 1
ATOM 4076 C C . PRO A 1 508 ? 26.752 2.553 -19.135 1.00 89.50 508 PRO A C 1
ATOM 4078 O O . PRO A 1 508 ? 27.534 1.619 -18.949 1.00 89.50 508 PRO A O 1
ATOM 4081 N N . ILE A 1 509 ? 26.922 3.747 -18.553 1.00 89.56 509 ILE A N 1
ATOM 4082 C CA . ILE A 1 509 ? 28.039 4.042 -17.640 1.00 89.56 509 ILE A CA 1
ATOM 4083 C C . ILE A 1 509 ? 27.969 3.159 -16.386 1.00 89.56 509 ILE A C 1
ATOM 4085 O O . ILE A 1 509 ? 28.985 2.588 -15.985 1.00 89.56 509 ILE A O 1
ATOM 4089 N N . PHE A 1 510 ? 26.792 2.999 -15.775 1.00 90.00 510 PHE A N 1
ATOM 4090 C CA . PHE A 1 510 ? 26.629 2.196 -14.556 1.00 90.00 510 PHE A CA 1
ATOM 4091 C C . PHE A 1 510 ? 26.555 0.679 -14.784 1.00 90.00 510 PHE A C 1
ATOM 4093 O O . PHE A 1 510 ? 26.705 -0.089 -13.832 1.00 90.00 510 PHE A O 1
ATOM 4100 N N . LEU A 1 511 ? 26.400 0.219 -16.026 1.00 87.31 511 LEU A N 1
ATOM 4101 C CA . LEU A 1 511 ? 26.543 -1.197 -16.385 1.00 87.31 511 LEU A CA 1
ATOM 4102 C C . LEU A 1 511 ? 28.013 -1.623 -16.575 1.00 87.31 511 LEU A C 1
ATOM 4104 O O . LEU A 1 511 ? 28.337 -2.798 -16.387 1.00 87.31 511 LEU A O 1
ATOM 4108 N N . HIS A 1 512 ? 28.913 -0.683 -16.880 1.00 90.06 512 HIS A N 1
ATOM 4109 C CA . HIS A 1 512 ? 30.330 -0.948 -17.159 1.00 90.06 512 HIS A CA 1
ATOM 4110 C C . HIS A 1 512 ? 31.259 -0.468 -16.035 1.00 90.06 512 HIS A C 1
ATOM 4112 O O . HIS A 1 512 ? 30.878 0.283 -15.141 1.00 90.06 512 HIS A O 1
ATOM 4118 N N . TRP A 1 513 ? 32.514 -0.921 -16.038 1.00 91.00 513 TRP A N 1
ATOM 4119 C CA . TRP A 1 513 ? 33.524 -0.407 -15.109 1.00 91.00 513 TRP A CA 1
ATOM 4120 C C . TRP A 1 513 ? 33.965 1.010 -15.537 1.00 91.00 513 TRP A C 1
ATOM 4122 O O . TRP A 1 513 ? 34.177 1.216 -16.730 1.00 91.00 513 TRP A O 1
ATOM 4132 N N . PRO A 1 514 ? 34.138 1.982 -14.615 1.00 88.50 514 PRO A N 1
ATOM 4133 C CA . PRO A 1 514 ? 34.043 1.860 -13.158 1.00 88.50 514 PRO A CA 1
ATOM 4134 C C . PRO A 1 514 ? 32.633 2.074 -12.579 1.00 88.50 514 PRO A C 1
ATOM 4136 O O . PRO A 1 514 ? 32.428 1.748 -11.410 1.00 88.50 514 PRO A O 1
ATOM 4139 N N . GLY A 1 515 ? 31.665 2.581 -13.354 1.00 90.81 515 GLY A N 1
ATOM 4140 C CA . GLY A 1 515 ? 30.326 2.954 -12.870 1.00 90.81 515 GLY A CA 1
ATOM 4141 C C . GLY A 1 515 ? 29.569 1.822 -12.163 1.00 90.81 515 GLY A C 1
ATOM 4142 O O . GLY A 1 515 ? 28.922 2.058 -11.145 1.00 90.81 515 GLY A O 1
ATOM 4143 N N . LYS A 1 516 ? 29.760 0.572 -12.593 1.00 92.44 516 LYS A N 1
ATOM 4144 C CA . LYS A 1 516 ? 29.245 -0.634 -11.928 1.00 92.44 516 LYS A CA 1
ATOM 4145 C C . LYS A 1 516 ? 29.622 -0.727 -10.442 1.00 92.44 516 LYS A C 1
ATOM 4147 O O . LYS A 1 516 ? 28.814 -1.192 -9.643 1.00 92.44 516 LYS A O 1
ATOM 4152 N N . LYS A 1 517 ? 30.799 -0.236 -10.028 1.00 95.19 517 LYS A N 1
ATOM 4153 C CA . LYS A 1 517 ? 31.165 -0.181 -8.598 1.00 95.19 517 LYS A CA 1
ATOM 4154 C C . LYS A 1 517 ? 30.310 0.821 -7.816 1.00 95.19 517 LYS A C 1
ATOM 4156 O O . LYS A 1 517 ? 30.039 0.585 -6.638 1.00 95.19 517 LYS A O 1
ATOM 4161 N N . LEU A 1 518 ? 29.877 1.916 -8.451 1.00 95.38 518 LEU A N 1
ATOM 4162 C CA . LEU A 1 518 ? 28.939 2.860 -7.841 1.00 95.38 518 LEU A CA 1
ATOM 4163 C C . LEU A 1 518 ? 27.548 2.229 -7.726 1.00 95.38 518 LEU A C 1
ATOM 4165 O O . LEU A 1 518 ? 26.974 2.283 -6.643 1.00 95.38 518 LEU A O 1
ATOM 4169 N N . ARG A 1 519 ? 27.078 1.528 -8.767 1.00 95.50 519 ARG A N 1
ATOM 4170 C CA . ARG A 1 519 ? 25.840 0.729 -8.732 1.00 95.50 519 ARG A CA 1
ATOM 4171 C C . ARG A 1 519 ? 25.835 -0.292 -7.603 1.00 95.50 519 ARG A C 1
ATOM 4173 O O . ARG A 1 519 ? 24.895 -0.364 -6.820 1.00 95.50 519 ARG A O 1
ATOM 4180 N N . GLU A 1 520 ? 26.920 -1.044 -7.448 1.00 96.38 520 GLU A N 1
ATOM 4181 C CA . GLU A 1 520 ? 27.083 -1.997 -6.346 1.00 96.38 520 GLU A CA 1
ATOM 4182 C C . GLU A 1 520 ? 27.098 -1.322 -4.963 1.00 96.38 520 GLU A C 1
ATOM 4184 O O . GLU A 1 520 ? 26.584 -1.904 -4.007 1.00 96.38 520 GLU A O 1
ATOM 4189 N N . LYS A 1 521 ? 27.656 -0.107 -4.834 1.00 97.38 521 LYS A N 1
ATOM 4190 C CA . LYS A 1 521 ? 27.581 0.688 -3.595 1.00 97.38 521 LYS A CA 1
ATOM 4191 C C . LYS A 1 521 ? 26.150 1.165 -3.327 1.00 97.38 521 LYS A C 1
ATOM 4193 O O . LYS A 1 521 ? 25.678 1.011 -2.206 1.00 97.38 521 LYS A O 1
ATOM 4198 N N . ALA A 1 522 ? 25.473 1.692 -4.343 1.00 97.31 522 ALA A N 1
ATOM 4199 C CA . ALA A 1 522 ? 24.112 2.207 -4.251 1.00 97.31 522 ALA A CA 1
ATOM 4200 C C . ALA A 1 522 ? 23.126 1.106 -3.850 1.00 97.31 522 ALA A C 1
ATOM 4202 O O . ALA A 1 522 ? 22.354 1.275 -2.916 1.00 97.31 522 ALA A O 1
ATOM 4203 N N . LEU A 1 523 ? 23.234 -0.072 -4.468 1.00 98.00 523 LEU A N 1
ATOM 4204 C CA . LEU A 1 523 ? 22.418 -1.234 -4.120 1.00 98.00 523 LEU A CA 1
ATOM 4205 C C . LEU A 1 523 ? 22.634 -1.699 -2.670 1.00 98.00 523 LEU A C 1
ATOM 4207 O O . LEU A 1 523 ? 21.675 -2.123 -2.034 1.00 98.00 523 LEU A O 1
ATOM 4211 N N . ARG A 1 524 ? 23.856 -1.615 -2.119 1.00 98.00 524 ARG A N 1
ATOM 4212 C CA . ARG A 1 524 ? 24.084 -1.911 -0.690 1.00 98.00 524 ARG A CA 1
ATOM 4213 C C . ARG A 1 524 ? 23.401 -0.885 0.216 1.00 98.00 524 ARG A C 1
ATOM 4215 O O . ARG A 1 524 ? 22.681 -1.294 1.113 1.00 98.00 524 ARG A O 1
ATOM 4222 N N . PHE A 1 525 ? 23.576 0.404 -0.070 1.00 97.19 525 PHE A N 1
ATOM 4223 C CA . PHE A 1 525 ? 22.966 1.504 0.686 1.00 97.19 525 PHE A CA 1
ATOM 4224 C C . PHE A 1 525 ? 21.428 1.445 0.675 1.00 97.19 525 PHE A C 1
ATOM 4226 O O . PHE A 1 525 ? 20.787 1.575 1.713 1.00 97.19 525 PHE A O 1
ATOM 4233 N N . VAL A 1 526 ? 20.835 1.166 -0.490 1.00 96.88 526 VAL A N 1
ATOM 4234 C CA . VAL A 1 526 ? 19.385 0.983 -0.644 1.00 96.88 526 VAL A CA 1
ATOM 4235 C C . VAL A 1 526 ? 18.885 -0.228 0.151 1.00 96.88 526 VAL A C 1
ATOM 4237 O O . VAL A 1 526 ? 17.873 -0.122 0.831 1.00 96.88 526 VAL A O 1
ATOM 4240 N N . MET A 1 527 ? 19.593 -1.364 0.125 1.00 97.38 527 MET A N 1
ATOM 4241 C CA . MET A 1 527 ? 19.205 -2.544 0.916 1.00 97.38 527 MET A CA 1
ATOM 4242 C C . MET A 1 527 ? 19.330 -2.311 2.429 1.00 97.38 527 MET A C 1
ATOM 4244 O O . MET A 1 527 ? 18.511 -2.802 3.194 1.00 97.38 527 MET A O 1
ATOM 4248 N N . GLU A 1 528 ? 20.326 -1.539 2.859 1.00 96.56 528 GLU A N 1
ATOM 4249 C CA . GLU A 1 528 ? 20.492 -1.124 4.254 1.00 96.56 528 GLU A CA 1
ATOM 4250 C C . GLU A 1 528 ? 19.302 -0.275 4.740 1.00 96.56 528 GLU A C 1
ATOM 4252 O O . GLU A 1 528 ? 18.780 -0.529 5.821 1.00 96.56 528 GLU A O 1
ATOM 4257 N N . HIS A 1 529 ? 18.795 0.641 3.904 1.00 94.31 529 HIS A N 1
ATOM 4258 C CA . HIS A 1 529 ? 17.573 1.404 4.194 1.00 94.31 529 HIS A CA 1
ATOM 4259 C C . HIS A 1 529 ? 16.311 0.530 4.201 1.00 94.31 529 HIS A C 1
ATOM 4261 O O . HIS A 1 529 ? 15.455 0.715 5.061 1.00 94.31 529 HIS A O 1
ATOM 4267 N N . ILE A 1 530 ? 16.199 -0.441 3.284 1.00 92.62 530 ILE A N 1
ATOM 4268 C CA . ILE A 1 530 ? 15.072 -1.392 3.266 1.00 92.62 530 ILE A CA 1
ATOM 4269 C C . ILE A 1 530 ? 15.045 -2.201 4.567 1.00 92.62 530 ILE A C 1
ATOM 4271 O O . ILE A 1 530 ? 14.013 -2.242 5.223 1.00 92.62 530 ILE A O 1
ATOM 4275 N N . HIS A 1 531 ? 16.178 -2.779 4.982 1.00 93.69 531 HIS A N 1
ATOM 4276 C CA . HIS A 1 531 ? 16.260 -3.524 6.242 1.00 93.69 531 HIS A CA 1
ATOM 4277 C C . HIS A 1 531 ? 15.952 -2.651 7.465 1.00 93.69 531 HIS A C 1
ATOM 4279 O O . HIS A 1 531 ? 15.253 -3.108 8.365 1.00 93.69 531 HIS A O 1
ATOM 4285 N N . TYR A 1 532 ? 16.448 -1.408 7.504 1.00 92.12 532 TYR A N 1
ATOM 4286 C CA . TYR A 1 532 ? 16.144 -0.479 8.593 1.00 92.12 532 TYR A CA 1
ATOM 4287 C C . TYR A 1 532 ? 14.636 -0.230 8.720 1.00 92.12 532 TYR A C 1
ATOM 4289 O O . TYR A 1 532 ? 14.071 -0.359 9.806 1.00 92.12 532 TYR A O 1
ATOM 4297 N N . GLU A 1 533 ? 13.974 0.082 7.607 1.00 89.56 533 GLU A N 1
ATOM 4298 C CA . GLU A 1 533 ? 12.543 0.378 7.581 1.00 89.56 533 GLU A CA 1
ATOM 4299 C C . GLU A 1 533 ? 11.681 -0.857 7.870 1.00 89.56 533 GLU A C 1
ATOM 4301 O O . GLU A 1 533 ? 10.759 -0.778 8.684 1.00 89.56 533 GLU A O 1
ATOM 4306 N N . ASP A 1 534 ? 12.019 -2.016 7.302 1.00 87.88 534 ASP A N 1
ATOM 4307 C CA . ASP A 1 534 ? 11.378 -3.303 7.602 1.00 87.88 534 ASP A CA 1
ATOM 4308 C C . ASP A 1 534 ? 11.492 -3.663 9.097 1.00 87.88 534 ASP A C 1
ATOM 4310 O O . ASP A 1 534 ? 10.524 -4.104 9.728 1.00 87.88 534 ASP A O 1
ATOM 4314 N N . GLU A 1 535 ? 12.665 -3.455 9.706 1.00 88.19 535 GLU A N 1
ATOM 4315 C CA . GLU A 1 535 ? 12.854 -3.732 11.127 1.00 88.19 535 GLU A CA 1
ATOM 4316 C C . GLU A 1 535 ? 12.115 -2.739 12.025 1.00 88.19 535 GLU A C 1
ATOM 4318 O O . GLU A 1 535 ? 11.465 -3.165 12.987 1.00 88.19 535 GLU A O 1
ATOM 4323 N N . ASN A 1 536 ? 12.180 -1.447 11.701 1.00 86.00 536 ASN A N 1
ATOM 4324 C CA . ASN A 1 536 ? 11.592 -0.366 12.484 1.00 86.00 536 ASN A CA 1
ATOM 4325 C C . ASN A 1 536 ? 10.055 -0.354 12.423 1.00 86.00 536 ASN A C 1
ATOM 4327 O O . ASN A 1 536 ? 9.397 -0.156 13.443 1.00 86.00 536 ASN A O 1
ATOM 4331 N N . THR A 1 537 ? 9.473 -0.653 11.258 1.00 83.75 537 THR A N 1
ATOM 4332 C CA . THR A 1 537 ? 8.023 -0.868 11.090 1.00 83.75 537 THR A CA 1
ATOM 4333 C C . THR A 1 537 ? 7.562 -2.250 11.564 1.00 83.75 537 THR A C 1
ATOM 4335 O O . THR A 1 537 ? 6.381 -2.567 11.463 1.00 83.75 537 THR A O 1
ATOM 4338 N N . ARG A 1 538 ? 8.469 -3.107 12.064 1.00 85.31 538 ARG A N 1
ATOM 4339 C CA . ARG A 1 538 ? 8.184 -4.498 12.474 1.00 85.31 538 ARG A CA 1
ATOM 4340 C C . ARG A 1 538 ? 7.499 -5.324 11.367 1.00 85.31 538 ARG A C 1
ATOM 4342 O O . ARG A 1 538 ? 6.746 -6.248 11.673 1.00 85.31 538 ARG A O 1
ATOM 4349 N N . TYR A 1 539 ? 7.810 -5.037 10.099 1.00 82.75 539 TYR A N 1
ATOM 4350 C CA . TYR A 1 539 ? 7.179 -5.606 8.897 1.00 82.75 539 TYR A CA 1
ATOM 4351 C C . TYR A 1 539 ? 5.659 -5.343 8.794 1.00 82.75 539 TYR A C 1
ATOM 4353 O O . TYR A 1 539 ? 4.925 -6.125 8.184 1.00 82.75 539 TYR A O 1
ATOM 4361 N N . ILE A 1 540 ? 5.164 -4.263 9.410 1.00 77.12 540 ILE A N 1
ATOM 4362 C CA . ILE A 1 540 ? 3.746 -3.880 9.453 1.00 77.12 540 ILE A CA 1
ATOM 4363 C C . ILE A 1 540 ? 3.508 -2.629 8.598 1.00 77.12 540 ILE A C 1
ATOM 4365 O O . ILE A 1 540 ? 4.280 -1.676 8.623 1.00 77.12 540 ILE A O 1
ATOM 4369 N N . CYS A 1 541 ? 2.403 -2.629 7.853 1.00 66.06 541 CYS A N 1
ATOM 4370 C CA . CYS A 1 541 ? 1.938 -1.485 7.071 1.00 66.06 541 CYS A CA 1
ATOM 4371 C C . CYS A 1 541 ? 0.876 -0.657 7.839 1.00 66.06 541 CYS A C 1
ATOM 4373 O O . CYS A 1 541 ? 0.539 -0.919 8.994 1.00 66.06 541 CYS A O 1
ATOM 4375 N N . ILE A 1 542 ? 0.321 0.349 7.167 1.00 56.88 542 ILE A N 1
ATOM 4376 C CA . ILE A 1 542 ? -0.724 1.262 7.661 1.00 56.88 542 ILE A CA 1
ATOM 4377 C C . ILE A 1 542 ? -2.020 0.492 8.097 1.00 56.88 542 ILE A C 1
ATOM 4379 O O . ILE A 1 542 ? -2.289 -0.597 7.597 1.00 56.88 542 ILE A O 1
ATOM 4383 N N . GLY A 1 543 ? -2.817 1.033 9.034 1.00 49.09 543 GLY A N 1
ATOM 4384 C CA . GLY A 1 543 ? -3.930 0.420 9.821 1.00 49.09 543 GLY A CA 1
ATOM 4385 C C . GLY A 1 543 ? -4.341 1.382 10.972 1.00 49.09 543 GLY A C 1
ATOM 4386 O O . GLY A 1 543 ? -4.021 2.550 10.791 1.00 49.09 543 GLY A O 1
ATOM 4387 N N . PRO A 1 544 ? -4.918 0.979 12.140 1.00 41.94 544 PRO A N 1
ATOM 4388 C CA . PRO A 1 544 ? -4.998 1.925 13.290 1.00 41.94 544 PRO A CA 1
ATOM 4389 C C . PRO A 1 544 ? -4.687 1.505 14.753 1.00 41.94 544 PRO A C 1
ATOM 4391 O O . PRO A 1 544 ? -4.574 0.314 15.028 1.00 41.94 544 PRO A O 1
ATOM 4394 N N . VAL A 1 545 ? -4.593 2.505 15.681 1.00 49.84 545 VAL A N 1
ATOM 4395 C CA . VAL A 1 545 ? -5.077 2.578 17.106 1.00 49.84 545 VAL A CA 1
ATOM 4396 C C . VAL A 1 545 ? -4.161 3.213 18.195 1.00 49.84 545 VAL A C 1
ATOM 4398 O O . VAL A 1 545 ? -4.709 3.822 19.114 1.00 49.84 545 VAL A O 1
ATOM 4401 N N . ASN A 1 546 ? -2.822 3.090 18.197 1.00 61.09 546 ASN A N 1
ATOM 4402 C CA . ASN A 1 546 ? -2.024 3.286 19.441 1.00 61.09 546 ASN A CA 1
ATOM 4403 C C . ASN A 1 546 ? -0.804 4.230 19.360 1.00 61.09 546 ASN A C 1
ATOM 4405 O O . ASN A 1 546 ? -0.055 4.219 18.391 1.00 61.09 546 ASN A O 1
ATOM 4409 N N . LYS A 1 547 ? -0.562 4.979 20.450 1.00 73.50 547 LYS A N 1
ATOM 4410 C CA . LYS A 1 547 ? 0.531 5.960 20.615 1.00 73.50 547 LYS A CA 1
ATOM 4411 C C . LYS A 1 547 ? 1.926 5.318 20.641 1.00 73.50 547 LYS A C 1
ATOM 4413 O O . LYS A 1 547 ? 2.157 4.381 21.406 1.00 73.50 547 LYS A O 1
ATOM 4418 N N . VAL A 1 548 ? 2.869 5.894 19.901 1.00 78.12 548 VAL A N 1
ATOM 4419 C CA . VAL A 1 548 ? 4.298 5.536 19.896 1.00 78.12 548 VAL A CA 1
ATOM 4420 C C . VAL A 1 548 ? 4.972 6.010 21.191 1.00 78.12 548 VAL A C 1
ATOM 4422 O O . VAL A 1 548 ? 4.773 7.148 21.624 1.00 78.12 548 VAL A O 1
ATOM 4425 N N . LEU A 1 549 ? 5.755 5.134 21.831 1.00 82.94 549 LEU A N 1
ATOM 4426 C CA . LEU A 1 549 ? 6.396 5.397 23.132 1.00 82.94 549 LEU A CA 1
ATOM 4427 C C . LEU A 1 549 ? 7.842 5.898 23.028 1.00 82.94 549 LEU A C 1
ATOM 4429 O O . LEU A 1 549 ? 8.265 6.686 23.869 1.00 82.94 549 LEU A O 1
ATOM 4433 N N . ASP A 1 550 ? 8.559 5.474 21.990 1.00 84.75 550 ASP A N 1
ATOM 4434 C CA . ASP A 1 550 ? 9.986 5.714 21.784 1.00 84.75 550 ASP A CA 1
ATOM 4435 C C . ASP A 1 550 ? 10.255 6.050 20.316 1.00 84.75 550 ASP A C 1
ATOM 4437 O O . ASP A 1 550 ? 9.497 5.649 19.431 1.00 84.75 550 ASP A O 1
ATOM 4441 N N . ASP A 1 551 ? 11.345 6.768 20.059 1.00 87.50 551 ASP A N 1
ATOM 4442 C CA . ASP A 1 551 ? 11.761 7.093 18.699 1.00 87.50 551 ASP A CA 1
ATOM 4443 C C . ASP A 1 551 ? 12.338 5.897 17.938 1.00 87.50 551 ASP A C 1
ATOM 4445 O O . ASP A 1 551 ? 12.815 4.910 18.506 1.00 87.50 551 ASP A O 1
ATOM 4449 N N . CYS A 1 552 ? 12.332 6.022 16.611 1.00 85.38 552 CYS A N 1
ATOM 4450 C CA . CYS A 1 552 ? 12.993 5.083 15.715 1.00 85.38 552 CYS A CA 1
ATOM 4451 C C . CYS A 1 552 ? 14.501 5.014 16.057 1.00 85.38 552 CYS A C 1
ATOM 4453 O O . CYS A 1 552 ? 15.131 6.059 16.245 1.00 85.38 552 CYS A O 1
ATOM 4455 N N . PRO A 1 553 ? 15.121 3.823 16.142 1.00 86.94 553 PRO A N 1
ATOM 4456 C CA . PRO A 1 553 ? 16.497 3.699 16.612 1.00 86.94 553 PRO A CA 1
ATOM 4457 C C . PRO A 1 553 ? 17.508 4.308 15.628 1.00 86.94 553 PRO A C 1
ATOM 4459 O O . PRO A 1 553 ? 17.321 4.274 14.413 1.00 86.94 553 PRO A O 1
ATOM 4462 N N . GLY A 1 554 ? 18.639 4.793 16.145 1.00 90.75 554 GLY A N 1
ATOM 4463 C CA . GLY A 1 554 ? 19.741 5.325 15.336 1.00 90.75 554 GLY A CA 1
ATOM 4464 C C . GLY A 1 554 ? 19.620 6.820 15.022 1.00 90.75 554 GLY A C 1
ATOM 4465 O O . GLY A 1 554 ? 19.061 7.585 15.800 1.00 90.75 554 GLY A O 1
ATOM 4466 N N . ASN A 1 555 ? 20.218 7.254 13.909 1.00 92.69 555 ASN A N 1
ATOM 4467 C CA . ASN A 1 555 ? 20.223 8.658 13.495 1.00 92.69 555 ASN A CA 1
ATOM 4468 C C . ASN A 1 555 ? 19.050 8.933 12.539 1.00 92.69 555 ASN A C 1
ATOM 4470 O O . ASN A 1 555 ? 19.097 8.526 11.379 1.00 92.69 555 ASN A O 1
ATOM 4474 N N . LEU A 1 556 ? 18.028 9.642 13.026 1.00 90.75 556 LEU A N 1
ATOM 4475 C CA . LEU A 1 556 ? 16.815 9.963 12.267 1.00 90.75 556 LEU A CA 1
ATOM 4476 C C . LEU A 1 556 ? 17.105 10.728 10.961 1.00 90.75 556 LEU A C 1
ATOM 4478 O O . LEU A 1 556 ? 16.529 10.385 9.929 1.00 90.75 556 LEU A O 1
ATOM 4482 N N . ASP A 1 557 ? 18.050 11.677 10.961 1.00 90.25 557 ASP A N 1
ATOM 4483 C CA . ASP A 1 557 ? 18.422 12.448 9.761 1.00 90.25 557 ASP A CA 1
ATOM 4484 C C . ASP A 1 557 ? 19.023 11.558 8.664 1.00 90.25 557 ASP A C 1
ATOM 4486 O O . ASP A 1 557 ? 18.798 11.787 7.474 1.00 90.25 557 ASP A O 1
ATOM 4490 N N . PHE A 1 558 ? 19.793 10.534 9.055 1.00 91.69 558 PHE A N 1
ATOM 4491 C CA . PHE A 1 558 ? 20.411 9.595 8.115 1.00 91.69 558 PHE A CA 1
ATOM 4492 C C . PHE A 1 558 ? 19.366 8.707 7.431 1.00 91.69 558 PHE A C 1
ATOM 4494 O O . PHE A 1 558 ? 19.462 8.481 6.229 1.00 91.69 558 PHE A O 1
ATOM 4501 N N . TRP A 1 559 ? 18.358 8.255 8.182 1.00 92.38 559 TRP A N 1
ATOM 4502 C CA . TRP A 1 559 ? 17.253 7.433 7.673 1.00 92.38 559 TRP A CA 1
ATOM 4503 C C . TRP A 1 559 ? 16.099 8.251 7.073 1.00 92.38 559 TRP A C 1
ATOM 4505 O O . TRP A 1 559 ? 15.107 7.686 6.612 1.00 92.38 559 TRP A O 1
ATOM 4515 N N . TYR A 1 560 ? 16.215 9.582 7.070 1.00 92.38 560 TYR A N 1
ATOM 4516 C CA . TYR A 1 560 ? 15.171 10.516 6.644 1.00 92.38 560 TYR A CA 1
ATOM 4517 C C . TYR A 1 560 ? 13.860 10.322 7.418 1.00 92.38 560 TYR A C 1
ATOM 4519 O O . TYR A 1 560 ? 12.789 10.348 6.818 1.00 92.38 560 TYR A O 1
ATOM 4527 N N . ARG A 1 561 ? 13.932 10.092 8.732 1.00 91.88 561 ARG A N 1
ATOM 4528 C CA . ARG A 1 561 ? 12.773 9.949 9.624 1.00 91.88 561 ARG A CA 1
ATOM 4529 C C . ARG A 1 561 ? 12.543 11.224 10.422 1.00 91.88 561 ARG A C 1
ATOM 4531 O O . ARG A 1 561 ? 13.488 11.906 10.802 1.00 91.88 561 ARG A O 1
ATOM 4538 N N . HIS A 1 562 ? 11.280 11.533 10.691 1.00 93.44 562 HIS A N 1
ATOM 4539 C CA . HIS A 1 562 ? 10.898 12.567 11.654 1.00 93.44 562 HIS A CA 1
ATOM 4540 C C . HIS A 1 562 ? 10.802 11.996 13.078 1.00 93.44 562 HIS A C 1
ATOM 4542 O O . HIS A 1 562 ? 10.722 10.776 13.244 1.00 93.44 562 HIS A O 1
ATOM 4548 N N . ILE A 1 563 ? 10.799 12.860 14.101 1.00 94.38 563 ILE A N 1
ATOM 4549 C CA . ILE A 1 563 ? 10.562 12.420 15.484 1.00 94.38 563 ILE A CA 1
ATOM 4550 C C . ILE A 1 563 ? 9.147 11.854 15.643 1.00 94.38 563 ILE A C 1
ATOM 4552 O O . ILE A 1 563 ? 8.195 12.289 14.999 1.00 94.38 563 ILE A O 1
ATOM 4556 N N . SER A 1 564 ? 9.033 10.855 16.505 1.00 92.88 564 SER A N 1
ATOM 4557 C CA . SER A 1 564 ? 7.911 9.921 16.586 1.00 92.88 564 SER A CA 1
ATOM 4558 C C . SER A 1 564 ? 7.514 9.562 18.018 1.00 92.88 564 SER A C 1
ATOM 4560 O O . SER A 1 564 ? 6.363 9.192 18.247 1.00 92.88 564 SER A O 1
ATOM 4562 N N . LYS A 1 565 ? 8.408 9.729 19.002 1.00 93.75 565 LYS A N 1
ATOM 4563 C CA . LYS A 1 565 ? 8.095 9.573 20.427 1.00 93.75 565 LYS A CA 1
ATOM 4564 C C . LYS A 1 565 ? 6.942 10.491 20.826 1.00 93.75 565 LYS A C 1
ATOM 4566 O O . LYS A 1 565 ? 7.080 11.707 20.830 1.00 93.75 565 LYS A O 1
ATOM 4571 N N . GLY A 1 566 ? 5.806 9.903 21.197 1.00 92.81 566 GLY A N 1
ATOM 4572 C CA . GLY A 1 566 ? 4.596 10.641 21.549 1.00 92.81 566 GLY A CA 1
ATOM 4573 C C . GLY A 1 566 ? 3.560 10.768 20.437 1.00 92.81 566 GLY A C 1
ATOM 4574 O O . GLY A 1 566 ? 2.426 11.147 20.738 1.00 92.81 566 GLY A O 1
ATOM 4575 N N . ALA A 1 567 ? 3.900 10.424 19.196 1.00 92.50 567 ALA A N 1
ATOM 4576 C CA . ALA A 1 567 ? 2.972 10.467 18.075 1.00 92.50 567 ALA A CA 1
ATOM 4577 C C . ALA A 1 567 ? 1.843 9.439 18.231 1.00 92.50 567 ALA A C 1
ATOM 4579 O O . ALA A 1 567 ? 2.044 8.359 18.795 1.00 92.50 567 ALA A O 1
ATOM 4580 N N . TRP A 1 568 ? 0.680 9.728 17.653 1.00 91.44 568 TRP A N 1
ATOM 4581 C CA . TRP A 1 568 ? -0.210 8.669 17.191 1.00 91.44 568 TRP A CA 1
ATOM 4582 C C . TRP A 1 568 ? 0.037 8.492 15.687 1.00 91.44 568 TRP A C 1
ATOM 4584 O O . TRP A 1 568 ? -0.072 9.461 14.935 1.00 91.44 568 TRP A O 1
ATOM 4594 N N . PRO A 1 569 ? 0.405 7.285 15.232 1.00 88.94 569 PRO A N 1
ATOM 4595 C CA . PRO A 1 569 ? 0.431 6.983 13.810 1.00 88.94 569 PRO A CA 1
ATOM 4596 C C . PRO A 1 569 ? -1.022 6.925 13.300 1.00 88.94 569 PRO A C 1
ATOM 4598 O O . PRO A 1 569 ? -1.939 6.795 14.113 1.00 88.94 569 PRO A O 1
ATOM 4601 N N . PHE A 1 570 ? -1.258 6.889 11.976 1.00 86.12 570 PHE A N 1
ATOM 4602 C CA . PHE A 1 570 ? -2.541 6.331 11.492 1.00 86.12 570 PHE A CA 1
ATOM 4603 C C . PHE A 1 570 ? -2.693 4.938 12.113 1.00 86.12 570 PHE A C 1
ATOM 4605 O O . PHE A 1 570 ? -3.739 4.675 12.678 1.00 86.12 570 PHE A O 1
ATOM 4612 N N . SER A 1 571 ? -1.566 4.188 12.075 1.00 83.00 571 SER A N 1
ATOM 4613 C CA . SER A 1 571 ? -1.127 2.860 12.575 1.00 83.00 571 SER A CA 1
ATOM 4614 C C . SER A 1 571 ? -1.654 2.314 13.913 1.00 83.00 571 SER A C 1
ATOM 4616 O O . SER A 1 571 ? -2.058 3.048 14.809 1.00 83.00 571 SER A O 1
ATOM 4618 N N . THR A 1 572 ? -1.462 1.008 14.132 1.00 84.88 572 THR A N 1
ATOM 4619 C CA . THR A 1 572 ? -1.121 0.494 15.462 1.00 84.88 572 THR A CA 1
ATOM 4620 C C . THR A 1 572 ? 0.217 1.117 15.892 1.00 84.88 572 THR A C 1
ATOM 4622 O O . THR A 1 572 ? 1.006 1.553 15.046 1.00 84.88 572 THR A O 1
ATOM 4625 N N . ALA A 1 573 ? 0.532 1.115 17.193 1.00 83.81 573 ALA A N 1
ATOM 4626 C CA . ALA A 1 573 ? 1.833 1.602 17.680 1.00 83.81 573 ALA A CA 1
ATOM 4627 C C . ALA A 1 573 ? 3.014 0.902 16.982 1.00 83.81 573 ALA A C 1
ATOM 4629 O O . ALA A 1 573 ? 4.054 1.514 16.742 1.00 83.81 573 ALA A O 1
ATOM 4630 N N . ASP A 1 574 ? 2.821 -0.359 16.584 1.00 85.31 574 ASP A N 1
ATOM 4631 C CA . ASP A 1 574 ? 3.820 -1.172 15.899 1.00 85.31 574 ASP A CA 1
ATOM 4632 C C . ASP A 1 574 ? 4.276 -0.616 14.539 1.00 85.31 574 ASP A C 1
ATOM 4634 O O . ASP A 1 574 ? 5.355 -0.985 14.085 1.00 85.31 574 ASP A O 1
ATOM 4638 N N . HIS A 1 575 ? 3.554 0.305 13.901 1.00 84.81 575 HIS A N 1
ATOM 4639 C CA . HIS A 1 575 ? 4.002 0.921 12.644 1.00 84.81 575 HIS A CA 1
ATOM 4640 C C . HIS A 1 575 ? 5.021 2.054 12.843 1.00 84.81 575 HIS A C 1
ATOM 4642 O O . HIS A 1 575 ? 5.881 2.260 11.990 1.00 84.81 575 HIS A O 1
ATOM 4648 N N . GLY A 1 576 ? 4.972 2.770 13.973 1.00 85.06 576 GLY A N 1
ATOM 4649 C CA . GLY A 1 576 ? 5.997 3.752 14.365 1.00 85.06 576 GLY A CA 1
ATOM 4650 C C . GLY A 1 576 ? 6.165 4.995 13.470 1.00 85.06 576 GLY A C 1
ATOM 4651 O O . GLY A 1 576 ? 7.101 5.763 13.680 1.00 85.06 576 GLY A O 1
ATOM 4652 N N . TRP A 1 577 ? 5.317 5.208 12.460 1.00 88.88 577 TRP A N 1
ATOM 4653 C CA . TRP A 1 577 ? 5.353 6.414 11.621 1.00 88.88 577 TRP A CA 1
ATOM 4654 C C . TRP A 1 577 ? 4.494 7.534 12.221 1.00 88.88 577 TRP A C 1
ATOM 4656 O O . TRP A 1 577 ? 3.283 7.340 12.322 1.00 88.88 577 TRP A O 1
ATOM 4666 N N . PRO A 1 578 ? 5.069 8.690 12.598 1.00 90.38 578 PRO A N 1
ATOM 4667 C CA . PRO A 1 578 ? 4.297 9.814 13.118 1.00 90.38 578 PRO A CA 1
ATOM 4668 C C . PRO A 1 578 ? 3.380 10.382 12.035 1.00 90.38 578 PRO A C 1
ATOM 4670 O O . PRO A 1 578 ? 3.737 10.348 10.859 1.00 90.38 578 PRO A O 1
ATOM 4673 N N . ILE A 1 579 ? 2.221 10.907 12.439 1.00 90.75 579 ILE A N 1
ATOM 4674 C CA . ILE A 1 579 ? 1.344 11.699 11.570 1.00 90.75 579 ILE A CA 1
ATOM 4675 C C . ILE A 1 579 ? 0.797 12.883 12.365 1.00 90.75 579 ILE A C 1
ATOM 4677 O O . ILE A 1 579 ? 0.382 12.711 13.517 1.00 90.75 579 ILE A O 1
ATOM 4681 N N . SER A 1 580 ? 0.806 14.067 11.760 1.00 91.31 580 SER A N 1
ATOM 4682 C CA . SER A 1 580 ? 0.316 15.327 12.330 1.00 91.31 580 SER A CA 1
ATOM 4683 C C . SER A 1 580 ? -1.138 15.218 12.814 1.00 91.31 580 SER A C 1
ATOM 4685 O O . SER A 1 580 ? -1.406 15.381 14.008 1.00 91.31 580 SER A O 1
ATOM 4687 N N . ASP A 1 581 ? -2.069 14.876 11.918 1.00 89.62 581 ASP A N 1
ATOM 4688 C CA . ASP A 1 581 ? -3.512 14.859 12.179 1.00 89.62 581 ASP A CA 1
ATOM 4689 C C . ASP A 1 581 ? -3.918 13.779 13.189 1.00 89.62 581 ASP A C 1
ATOM 4691 O O . ASP A 1 581 ? -4.672 14.052 14.122 1.00 89.62 581 ASP A O 1
ATOM 4695 N N . CYS A 1 582 ? -3.355 12.577 13.068 1.00 92.12 582 CYS A N 1
ATOM 4696 C CA . CYS A 1 582 ? -3.601 11.467 13.980 1.00 92.12 582 CYS A CA 1
ATOM 4697 C C . CYS A 1 582 ? -3.072 11.784 15.382 1.00 92.12 582 CYS A C 1
ATOM 4699 O O . CYS A 1 582 ? -3.725 11.459 16.373 1.00 92.12 582 CYS A O 1
ATOM 4701 N N . THR A 1 583 ? -1.921 12.462 15.485 1.00 93.75 583 THR A N 1
ATOM 4702 C CA . THR A 1 583 ? -1.373 12.907 16.775 1.00 93.75 583 THR A CA 1
ATOM 4703 C C . THR A 1 583 ? -2.217 14.024 17.387 1.00 93.75 583 THR A C 1
ATOM 4705 O O . THR A 1 583 ? -2.463 13.981 18.592 1.00 93.75 583 THR A O 1
ATOM 4708 N N . ALA A 1 584 ? -2.711 14.973 16.585 1.00 94.50 584 ALA A N 1
ATOM 4709 C CA . ALA A 1 584 ? -3.592 16.045 17.046 1.00 94.50 584 ALA A CA 1
ATOM 4710 C C . ALA A 1 584 ? -4.959 15.516 17.521 1.00 94.50 584 ALA A C 1
ATOM 4712 O O . ALA A 1 584 ? -5.377 15.825 18.636 1.00 94.50 584 ALA A O 1
ATOM 4713 N N . GLU A 1 585 ? -5.628 14.664 16.738 1.00 94.12 585 GLU A N 1
ATOM 4714 C CA . GLU A 1 585 ? -6.912 14.058 17.121 1.00 94.12 585 GLU A CA 1
ATOM 4715 C C . GLU A 1 585 ? -6.755 13.061 18.281 1.00 94.12 585 GLU A C 1
ATOM 4717 O O . GLU A 1 585 ? -7.581 13.040 19.193 1.00 94.12 585 GLU A O 1
ATOM 4722 N N . GLY A 1 586 ? -5.661 12.292 18.318 1.00 92.94 586 GLY A N 1
ATOM 4723 C CA . GLY A 1 586 ? -5.322 11.425 19.448 1.00 92.94 586 GLY A CA 1
ATOM 4724 C C . GLY A 1 586 ? -5.108 12.210 20.746 1.00 92.94 586 GLY A C 1
ATOM 4725 O O . GLY A 1 586 ? -5.644 11.831 21.789 1.00 92.94 586 GLY A O 1
ATOM 4726 N N . LEU A 1 587 ? -4.388 13.337 20.682 1.00 94.94 587 LEU A N 1
ATOM 4727 C CA . LEU A 1 587 ? -4.190 14.258 21.805 1.00 94.94 587 LEU A CA 1
ATOM 4728 C C . LEU A 1 587 ? -5.513 14.903 22.253 1.00 94.94 587 LEU A C 1
ATOM 4730 O O . LEU A 1 587 ? -5.829 14.907 23.441 1.00 94.94 587 LEU A O 1
ATOM 4734 N N . LYS A 1 588 ? -6.311 15.401 21.309 1.00 94.50 588 LYS A N 1
ATOM 4735 C CA . LYS A 1 588 ? -7.618 16.012 21.573 1.00 94.50 588 LYS A CA 1
ATOM 4736 C C . LYS A 1 588 ? -8.586 15.030 22.235 1.00 94.50 588 LYS A C 1
ATOM 4738 O O . LYS A 1 588 ? -9.192 15.350 23.254 1.00 94.50 588 LYS A O 1
ATOM 4743 N N . ALA A 1 589 ? -8.671 13.800 21.725 1.00 93.94 589 ALA A N 1
ATOM 4744 C CA . ALA A 1 589 ? -9.511 12.755 22.298 1.00 93.94 589 ALA A CA 1
ATOM 4745 C C . ALA A 1 589 ? -9.147 12.452 23.761 1.00 93.94 589 ALA A C 1
ATOM 4747 O O . ALA A 1 589 ? -10.041 12.350 24.600 1.00 93.94 589 ALA A O 1
ATOM 4748 N N . VAL A 1 590 ? -7.855 12.358 24.107 1.00 93.50 590 VAL A N 1
ATOM 4749 C CA . VAL A 1 590 ? -7.453 12.096 25.503 1.00 93.50 590 VAL A CA 1
ATOM 4750 C C . VAL A 1 590 ? -7.661 13.301 26.428 1.00 93.50 590 VAL A C 1
ATOM 4752 O O . VAL A 1 590 ? -7.978 13.087 27.596 1.00 93.50 590 VAL A O 1
ATOM 4755 N N . LEU A 1 591 ? -7.566 14.538 25.922 1.00 94.06 591 LEU A N 1
ATOM 4756 C CA . LEU A 1 591 ? -7.885 15.766 26.671 1.00 94.06 591 LEU A CA 1
ATOM 4757 C C . LEU A 1 591 ? -9.397 15.938 26.913 1.00 94.06 591 LEU A C 1
ATOM 4759 O O . LEU A 1 591 ? -9.800 16.414 27.974 1.00 94.06 591 LEU A O 1
ATOM 4763 N N . LEU A 1 592 ? -10.242 15.519 25.964 1.00 94.00 592 LEU A N 1
ATOM 4764 C CA . LEU A 1 592 ? -11.700 15.454 26.137 1.00 94.00 592 LEU A CA 1
ATOM 4765 C C . LEU A 1 592 ? -12.099 14.373 27.145 1.00 94.00 592 LEU A C 1
ATOM 4767 O O . LEU A 1 592 ? -12.972 14.593 27.987 1.00 94.00 592 LEU A O 1
ATOM 4771 N N . LEU A 1 593 ? -11.457 13.203 27.073 1.00 92.62 593 LEU A N 1
ATOM 4772 C CA . LEU A 1 593 ? -11.707 12.101 27.998 1.00 92.62 593 LEU A CA 1
ATOM 4773 C C . LEU A 1 593 ? -11.231 12.435 29.417 1.00 92.62 593 LEU A C 1
ATOM 4775 O O . LEU A 1 593 ? -11.943 12.107 30.359 1.00 92.62 593 LEU A O 1
ATOM 4779 N N . SER A 1 594 ? -10.112 13.146 29.605 1.00 91.06 594 SER A N 1
ATOM 4780 C CA . SER A 1 594 ? -9.643 13.530 30.949 1.00 91.06 594 SER A CA 1
ATOM 4781 C C . SER A 1 594 ? -10.576 14.501 31.688 1.00 91.06 594 SER A C 1
ATOM 4783 O O . SER A 1 594 ? -10.463 14.626 32.902 1.00 91.06 594 SER A O 1
ATOM 4785 N N . LYS A 1 595 ? -11.521 15.149 30.987 1.00 91.38 595 LYS A N 1
ATOM 4786 C CA . LYS A 1 595 ? -12.611 15.953 31.580 1.00 91.38 595 LYS A CA 1
ATOM 4787 C C . LYS A 1 595 ? -13.778 15.104 32.115 1.00 91.38 595 LYS A C 1
ATOM 4789 O O . LYS A 1 595 ? -14.703 15.649 32.712 1.00 91.38 595 LYS A O 1
ATOM 4794 N N . GLN A 1 596 ? -13.792 13.793 31.859 1.00 92.88 596 GLN A N 1
ATOM 4795 C CA . GLN A 1 596 ? -14.830 12.863 32.320 1.00 92.88 596 GLN A CA 1
ATOM 4796 C C . GLN A 1 596 ? -14.415 12.161 33.619 1.00 92.88 596 GLN A C 1
ATOM 4798 O O . GLN A 1 596 ? -13.232 12.082 33.946 1.00 92.88 596 GLN A O 1
ATOM 4803 N N . SER A 1 597 ? -15.383 11.597 34.355 1.00 92.44 597 SER A N 1
ATOM 4804 C CA . SER A 1 597 ? -15.065 10.809 35.556 1.00 92.44 597 SER A CA 1
ATOM 4805 C C . SER A 1 597 ? -14.174 9.612 35.213 1.00 92.44 597 SER A C 1
ATOM 4807 O O . SER A 1 597 ? -14.480 8.829 34.307 1.00 92.44 597 SER A O 1
ATOM 4809 N N . SER A 1 598 ? -13.114 9.426 35.998 1.00 90.88 598 SER A N 1
ATOM 4810 C CA . SER A 1 598 ? -12.195 8.292 35.884 1.00 90.88 598 SER A CA 1
ATOM 4811 C C . SER A 1 598 ? -12.854 6.938 36.177 1.00 90.88 598 SER A C 1
ATOM 4813 O O . SER A 1 598 ? -12.352 5.911 35.721 1.00 90.88 598 SER A O 1
ATOM 4815 N N . ASP A 1 599 ? -14.023 6.923 36.828 1.00 92.00 599 ASP A N 1
ATOM 4816 C CA . ASP A 1 599 ? -14.873 5.729 36.964 1.00 92.00 599 ASP A CA 1
ATOM 4817 C C . ASP A 1 599 ? -15.447 5.249 35.615 1.00 92.00 599 ASP A C 1
ATOM 4819 O O . ASP A 1 599 ? -15.826 4.086 35.478 1.00 92.00 599 ASP A O 1
ATOM 4823 N N . ILE A 1 600 ? -15.539 6.144 34.622 1.00 88.94 600 ILE A N 1
ATOM 4824 C CA . ILE A 1 600 ? -16.102 5.875 33.290 1.00 88.94 600 ILE A CA 1
ATOM 4825 C C . ILE A 1 600 ? -14.989 5.620 32.269 1.00 88.94 600 ILE A C 1
ATOM 4827 O O . ILE A 1 600 ? -15.072 4.665 31.499 1.00 88.94 600 ILE A O 1
ATOM 4831 N N . VAL A 1 601 ? -13.963 6.478 32.244 1.00 89.06 601 VAL A N 1
ATOM 4832 C CA . VAL A 1 601 ? -12.914 6.469 31.201 1.00 89.06 601 VAL A CA 1
ATOM 4833 C C . VAL A 1 601 ? -11.580 5.868 31.656 1.00 89.06 601 VAL A C 1
ATOM 4835 O O . VAL A 1 601 ? -10.661 5.726 30.852 1.00 89.06 601 VAL A O 1
ATOM 4838 N N . GLY A 1 602 ? -11.459 5.494 32.931 1.00 89.88 602 GLY A N 1
ATOM 4839 C CA . GLY A 1 602 ? -10.211 5.029 33.529 1.00 89.88 602 GLY A CA 1
ATOM 4840 C C . GLY A 1 602 ? -9.287 6.170 33.966 1.00 89.88 602 GLY A C 1
ATOM 4841 O O . GLY A 1 602 ? -9.691 7.322 34.117 1.00 89.88 602 GLY A O 1
ATOM 4842 N N . LYS A 1 603 ? -8.016 5.843 34.220 1.00 90.81 603 LYS A N 1
ATOM 4843 C CA . LYS A 1 603 ? -7.017 6.840 34.635 1.00 90.81 603 LYS A CA 1
ATOM 4844 C C . LYS A 1 603 ? -6.586 7.702 33.438 1.00 90.81 603 LYS A C 1
ATOM 4846 O O . LYS A 1 603 ? -6.360 7.135 32.368 1.00 90.81 603 LYS A O 1
ATOM 4851 N N . PRO A 1 604 ? -6.407 9.025 33.612 1.00 88.94 604 PRO A N 1
ATOM 4852 C CA . PRO A 1 604 ? -5.862 9.881 32.563 1.00 88.94 604 PRO A CA 1
ATOM 4853 C C . PRO A 1 604 ? -4.437 9.456 32.185 1.00 88.94 604 PRO A C 1
ATOM 4855 O O . PRO A 1 604 ? -3.733 8.799 32.960 1.00 88.94 604 PRO A O 1
ATOM 4858 N N . LEU A 1 605 ? -4.004 9.840 30.982 1.00 90.44 605 LEU A N 1
ATOM 4859 C CA . LEU A 1 605 ? -2.616 9.660 30.566 1.00 90.44 605 LEU A CA 1
ATOM 4860 C C . LEU A 1 605 ? -1.677 10.528 31.408 1.00 90.44 605 LEU A C 1
ATOM 4862 O O . LEU A 1 605 ? -2.014 11.646 31.784 1.00 90.44 605 LEU A O 1
ATOM 4866 N N . ASP A 1 606 ? -0.469 10.015 31.640 1.00 92.38 606 ASP A N 1
ATOM 4867 C CA . ASP A 1 606 ? 0.614 10.784 32.248 1.00 92.38 606 ASP A CA 1
ATOM 4868 C C . ASP A 1 606 ? 0.927 12.052 31.431 1.00 92.38 606 ASP A C 1
ATOM 4870 O O . ASP A 1 606 ? 1.019 12.004 30.199 1.00 92.38 606 ASP A O 1
ATOM 4874 N N . VAL A 1 607 ? 1.113 13.181 32.120 1.00 92.44 607 VAL A N 1
ATOM 4875 C CA . VAL A 1 607 ? 1.282 14.499 31.491 1.00 92.44 607 VAL A CA 1
ATOM 4876 C C . VAL A 1 607 ? 2.525 14.582 30.598 1.00 92.44 607 VAL A C 1
ATOM 4878 O O . VAL A 1 607 ? 2.482 15.240 29.559 1.00 92.44 607 VAL A O 1
ATOM 4881 N N . MET A 1 608 ? 3.603 13.847 30.902 1.00 94.56 608 MET A N 1
ATOM 4882 C CA . MET A 1 608 ? 4.794 13.819 30.044 1.00 94.56 608 MET A CA 1
ATOM 4883 C C . MET A 1 608 ? 4.491 13.170 28.693 1.00 94.56 608 MET A C 1
ATOM 4885 O O . MET A 1 608 ? 4.999 13.618 27.669 1.00 94.56 608 MET A O 1
ATOM 4889 N N . ARG A 1 609 ? 3.580 12.186 28.649 1.00 93.81 609 ARG A N 1
ATOM 4890 C CA . ARG A 1 609 ? 3.107 11.593 27.385 1.00 93.81 609 ARG A CA 1
ATOM 4891 C C . ARG A 1 609 ? 2.270 12.581 26.563 1.00 93.81 609 ARG A C 1
ATOM 4893 O O . ARG A 1 609 ? 2.228 12.452 25.336 1.00 93.81 609 ARG A O 1
ATOM 4900 N N . LEU A 1 610 ? 1.594 13.538 27.202 1.00 94.44 610 LEU A N 1
ATOM 4901 C CA . LEU A 1 610 ? 0.900 14.628 26.507 1.00 94.44 610 LEU A CA 1
ATOM 4902 C C . LEU A 1 610 ? 1.919 15.624 25.933 1.00 94.44 610 LEU A C 1
ATOM 4904 O O . LEU A 1 610 ? 1.829 15.963 24.755 1.00 94.44 610 LEU A O 1
ATOM 4908 N N . TYR A 1 611 ? 2.940 16.003 26.709 1.00 95.69 611 TYR A N 1
ATOM 4909 C CA . TYR A 1 611 ? 4.032 16.859 26.230 1.00 95.69 611 TYR A CA 1
ATOM 4910 C C . TYR A 1 611 ? 4.843 16.231 25.090 1.00 95.69 611 TYR A C 1
ATOM 4912 O O . TYR A 1 611 ? 5.154 16.933 24.133 1.00 95.69 611 TYR A O 1
ATOM 4920 N N . ASP A 1 612 ? 5.102 14.920 25.119 1.00 96.62 612 ASP A N 1
ATOM 4921 C CA . ASP A 1 612 ? 5.715 14.205 23.991 1.00 96.62 612 ASP A CA 1
ATOM 4922 C C . ASP A 1 612 ? 4.879 14.356 22.699 1.00 96.62 612 ASP A C 1
ATOM 4924 O O . ASP A 1 612 ? 5.430 14.572 21.623 1.00 96.62 612 ASP A O 1
ATOM 4928 N N . ALA A 1 613 ? 3.540 14.311 22.793 1.00 95.25 613 ALA A N 1
ATOM 4929 C CA . ALA A 1 613 ? 2.657 14.516 21.635 1.00 95.25 613 ALA A CA 1
ATOM 4930 C C . ALA A 1 613 ? 2.747 15.944 21.089 1.00 95.25 613 ALA A C 1
ATOM 4932 O O . ALA A 1 613 ? 2.901 16.142 19.887 1.00 95.25 613 ALA A O 1
ATOM 4933 N N . VAL A 1 614 ? 2.669 16.935 21.984 1.00 96.00 614 VAL A N 1
ATOM 4934 C CA . VAL A 1 614 ? 2.785 18.357 21.634 1.00 96.00 614 VAL A CA 1
ATOM 4935 C C . VAL A 1 614 ? 4.143 18.635 20.986 1.00 96.00 614 VAL A C 1
ATOM 4937 O O . VAL A 1 614 ? 4.203 19.347 19.990 1.00 96.00 614 VAL A O 1
ATOM 4940 N N . ASN A 1 615 ? 5.221 18.025 21.485 1.00 96.25 615 ASN A N 1
ATOM 4941 C CA . ASN A 1 615 ? 6.558 18.148 20.911 1.00 96.25 615 ASN A CA 1
ATOM 4942 C C . ASN A 1 615 ? 6.635 17.595 19.475 1.00 96.25 615 ASN A C 1
ATOM 4944 O O . ASN A 1 615 ? 7.178 18.270 18.601 1.00 96.25 615 ASN A O 1
ATOM 4948 N N . VAL A 1 616 ? 6.046 16.421 19.201 1.00 93.94 616 VAL A N 1
ATOM 4949 C CA . VAL A 1 616 ? 5.940 15.896 17.825 1.00 93.94 616 VAL A CA 1
ATOM 4950 C C . VAL A 1 616 ? 5.157 16.860 16.939 1.00 93.94 616 VAL A C 1
ATOM 4952 O O . VAL A 1 616 ? 5.665 17.240 15.887 1.00 93.94 616 VAL A O 1
ATOM 4955 N N . ILE A 1 617 ? 3.969 17.301 17.363 1.00 93.25 617 ILE A N 1
ATOM 4956 C CA . ILE A 1 617 ? 3.131 18.194 16.553 1.00 93.25 617 ILE A CA 1
ATOM 4957 C C . ILE A 1 617 ? 3.878 19.498 16.239 1.00 93.25 617 ILE A C 1
ATOM 4959 O O . ILE A 1 617 ? 4.033 19.837 15.071 1.00 93.25 617 ILE A O 1
ATOM 4963 N N . LEU A 1 618 ? 4.421 20.194 17.243 1.00 94.44 618 LEU A N 1
ATOM 4964 C CA . LEU A 1 618 ? 5.154 21.451 17.035 1.00 94.44 618 LEU A CA 1
ATOM 4965 C C . LEU A 1 618 ? 6.385 21.279 16.127 1.00 94.44 618 LEU A C 1
ATOM 4967 O O . LEU A 1 618 ? 6.722 22.189 15.375 1.00 94.44 618 LEU A O 1
ATOM 4971 N N . SER A 1 619 ? 7.032 20.109 16.145 1.00 94.75 619 SER A N 1
ATOM 4972 C CA . SER A 1 619 ? 8.160 19.807 15.253 1.00 94.75 619 SER A CA 1
ATOM 4973 C C . SER A 1 619 ? 7.773 19.572 13.783 1.00 94.75 619 SER A C 1
ATOM 4975 O O . SER A 1 619 ? 8.658 19.556 12.927 1.00 94.75 619 SER A O 1
ATOM 4977 N N . LEU A 1 620 ? 6.483 19.370 13.490 1.00 93.75 620 LEU A N 1
ATOM 4978 C CA . LEU A 1 620 ? 5.927 19.183 12.143 1.00 93.75 620 LEU A CA 1
ATOM 4979 C C . LEU A 1 620 ? 5.411 20.494 11.520 1.00 93.75 620 LEU A C 1
ATOM 4981 O O . LEU A 1 620 ? 4.904 20.475 10.401 1.00 93.75 620 LEU A O 1
ATOM 4985 N N . GLN A 1 621 ? 5.543 21.635 12.208 1.00 92.31 621 GLN A N 1
ATOM 4986 C CA . GLN A 1 621 ? 5.126 22.925 11.660 1.00 92.31 621 GLN A CA 1
ATOM 4987 C C . GLN A 1 621 ? 6.080 23.403 10.554 1.00 92.31 621 GLN A C 1
ATOM 4989 O O . GLN A 1 621 ? 7.272 23.628 10.782 1.00 92.31 621 GLN A O 1
ATOM 4994 N N . ASN A 1 622 ? 5.537 23.632 9.361 1.00 91.19 622 ASN A N 1
ATOM 4995 C CA . ASN A 1 622 ? 6.264 24.213 8.239 1.00 91.19 622 ASN A CA 1
ATOM 4996 C C . ASN A 1 622 ? 6.457 25.733 8.392 1.00 91.19 622 ASN A C 1
ATOM 4998 O O . ASN A 1 622 ? 5.746 26.422 9.122 1.00 91.19 622 ASN A O 1
ATOM 5002 N N . SER A 1 623 ? 7.437 26.287 7.668 1.00 88.69 623 SER A N 1
ATOM 5003 C CA . SER A 1 623 ? 7.839 27.707 7.773 1.00 88.69 623 SER A CA 1
ATOM 5004 C C . SER A 1 623 ? 6.771 28.747 7.387 1.00 88.69 623 SER A C 1
ATOM 5006 O O . SER A 1 623 ? 6.950 29.932 7.662 1.00 88.69 623 SER A O 1
ATOM 5008 N N . ASP A 1 624 ? 5.677 28.332 6.749 1.00 85.88 624 ASP A N 1
ATOM 5009 C CA . ASP A 1 624 ? 4.500 29.155 6.438 1.00 85.88 624 ASP A CA 1
ATOM 5010 C C . ASP A 1 624 ? 3.354 28.982 7.462 1.00 85.88 624 ASP A C 1
ATOM 5012 O O . ASP A 1 624 ? 2.278 29.573 7.319 1.00 85.88 624 ASP A O 1
ATOM 5016 N N . GLY A 1 625 ? 3.589 28.188 8.511 1.00 87.81 625 GLY A N 1
ATOM 5017 C CA . GLY A 1 625 ? 2.613 27.814 9.529 1.00 87.81 625 GLY A CA 1
ATOM 5018 C C . GLY A 1 625 ? 1.592 26.779 9.052 1.00 87.81 625 GLY A C 1
ATOM 5019 O O . GLY A 1 625 ? 0.488 26.731 9.605 1.00 87.81 625 GLY A O 1
ATOM 5020 N N . GLY A 1 626 ? 1.886 26.035 7.984 1.00 86.50 626 GLY A N 1
ATOM 5021 C CA . GLY A 1 626 ? 1.185 24.803 7.631 1.00 86.50 626 GLY A CA 1
ATOM 5022 C C . GLY A 1 626 ? 1.696 23.588 8.416 1.00 86.50 626 GLY A C 1
ATOM 5023 O O . GLY A 1 626 ? 2.666 23.677 9.174 1.00 86.50 626 GLY A O 1
ATOM 5024 N N . PHE A 1 627 ? 1.003 22.468 8.240 1.00 88.62 627 PHE A N 1
ATOM 5025 C CA . PHE A 1 627 ? 1.411 21.135 8.674 1.00 88.62 627 PHE A CA 1
ATOM 5026 C C . PHE A 1 627 ? 1.177 20.187 7.498 1.00 88.62 627 PHE A C 1
ATOM 5028 O O . PHE A 1 627 ? 0.211 20.372 6.751 1.00 88.62 627 PHE A O 1
ATOM 5035 N N . ALA A 1 628 ? 2.079 19.222 7.342 1.00 85.88 628 ALA A N 1
ATOM 5036 C CA . ALA A 1 628 ? 1.997 18.160 6.351 1.00 85.88 628 ALA A CA 1
ATOM 5037 C C . ALA A 1 628 ? 2.024 16.786 7.047 1.00 85.88 628 ALA A C 1
ATOM 5039 O O . ALA A 1 628 ? 2.389 16.674 8.224 1.00 85.88 628 ALA A O 1
ATOM 5040 N N . THR A 1 629 ? 1.648 15.742 6.305 1.00 87.31 629 THR A N 1
ATOM 5041 C CA . THR A 1 629 ? 1.086 14.508 6.870 1.00 87.31 629 THR A CA 1
ATOM 5042 C C . THR A 1 629 ? 2.031 13.759 7.810 1.00 87.31 629 THR A C 1
ATOM 5044 O O . THR A 1 629 ? 1.736 13.613 8.995 1.00 87.31 629 THR A O 1
ATOM 5047 N N . TYR A 1 630 ? 3.164 13.254 7.315 1.00 88.19 630 TYR A N 1
ATOM 5048 C CA . TYR A 1 630 ? 4.090 12.436 8.116 1.00 88.19 630 TYR A CA 1
ATOM 5049 C C . TYR A 1 630 ? 5.310 13.228 8.583 1.00 88.19 630 TYR A C 1
ATOM 5051 O O . TYR A 1 630 ? 5.949 12.874 9.576 1.00 88.19 630 TYR A O 1
ATOM 5059 N N . GLU A 1 631 ? 5.696 14.243 7.812 1.00 91.38 631 GLU A N 1
ATOM 5060 C CA . GLU A 1 631 ? 6.960 14.956 7.945 1.00 91.38 631 GLU A CA 1
ATOM 5061 C C . GLU A 1 631 ? 6.836 16.399 7.444 1.00 91.38 631 GLU A C 1
ATOM 5063 O O . GLU A 1 631 ? 5.904 16.752 6.731 1.00 91.38 631 GLU A O 1
ATOM 5068 N N . LEU A 1 632 ? 7.841 17.225 7.744 1.00 90.50 632 LEU A N 1
ATOM 5069 C CA . LEU A 1 632 ? 7.975 18.555 7.142 1.00 90.50 632 LEU A CA 1
ATOM 5070 C C . LEU A 1 632 ? 8.019 18.508 5.601 1.00 90.50 632 LEU A C 1
ATOM 5072 O O . LEU A 1 632 ? 8.562 17.575 4.999 1.00 90.50 632 LEU A O 1
ATOM 5076 N N . THR A 1 633 ? 7.584 19.599 4.972 1.00 88.62 633 THR A N 1
ATOM 5077 C CA . THR A 1 633 ? 7.650 19.857 3.526 1.00 88.62 633 THR A CA 1
ATOM 5078 C C . THR A 1 633 ? 9.118 20.029 3.083 1.00 88.62 633 THR A C 1
ATOM 5080 O O . THR A 1 633 ? 9.650 21.133 2.961 1.00 88.62 633 THR A O 1
ATOM 5083 N N . ARG A 1 634 ? 9.828 18.907 2.880 1.00 88.81 634 ARG A N 1
ATOM 5084 C CA . ARG A 1 634 ? 11.275 18.843 2.541 1.00 88.81 634 ARG A CA 1
ATOM 5085 C C . ARG A 1 634 ? 11.589 19.043 1.048 1.00 88.81 634 ARG A C 1
ATOM 5087 O O . ARG A 1 634 ? 12.758 19.258 0.686 1.00 88.81 634 ARG A O 1
ATOM 5094 N N . SER A 1 635 ? 10.564 18.929 0.207 1.00 83.75 635 SER A N 1
ATOM 5095 C CA . SER A 1 635 ? 10.608 18.980 -1.259 1.00 83.75 635 SER A CA 1
ATOM 5096 C C . SER A 1 635 ? 10.267 20.377 -1.798 1.00 83.75 635 SER A C 1
ATOM 5098 O O . SER A 1 635 ? 9.938 21.296 -1.055 1.00 83.75 635 SER A O 1
ATOM 5100 N N . TYR A 1 636 ? 10.364 20.555 -3.118 1.00 79.94 636 TYR A N 1
ATOM 5101 C CA . TYR A 1 636 ? 10.016 21.808 -3.793 1.00 79.94 636 TYR A CA 1
ATOM 5102 C C . TYR A 1 636 ? 8.909 21.557 -4.816 1.00 79.94 636 TYR A C 1
ATOM 5104 O O . TYR A 1 636 ? 9.003 20.618 -5.602 1.00 79.94 636 TYR A O 1
ATOM 5112 N N . SER A 1 637 ? 7.921 22.450 -4.890 1.00 72.38 637 SER A N 1
ATOM 5113 C CA . SER A 1 637 ? 6.727 22.298 -5.742 1.00 72.38 637 SER A CA 1
ATOM 5114 C C . SER A 1 637 ? 6.989 22.127 -7.246 1.00 72.38 637 SER A C 1
ATOM 5116 O O . SER A 1 637 ? 6.116 21.667 -7.972 1.00 72.38 637 SER A O 1
ATOM 5118 N N . TRP A 1 638 ? 8.186 22.459 -7.745 1.00 70.50 638 TRP A N 1
ATOM 5119 C CA . TRP A 1 638 ? 8.560 22.196 -9.140 1.00 70.50 638 TRP A CA 1
ATOM 5120 C C . TRP A 1 638 ? 8.972 20.741 -9.413 1.00 70.50 638 TRP A C 1
ATOM 5122 O O . TRP A 1 638 ? 9.090 20.378 -10.586 1.00 70.50 638 TRP A O 1
ATOM 5132 N N . LEU A 1 639 ? 9.234 19.924 -8.381 1.00 68.88 639 LEU A N 1
ATOM 5133 C CA . LEU A 1 639 ? 9.538 18.501 -8.559 1.00 68.88 639 LEU A CA 1
ATOM 5134 C C . LEU A 1 639 ? 8.295 17.676 -8.914 1.00 68.88 639 LEU A C 1
ATOM 5136 O O . LEU A 1 639 ? 8.451 16.720 -9.672 1.00 68.88 639 LEU A O 1
ATOM 5140 N N . GLU A 1 640 ? 7.102 18.063 -8.440 1.00 63.00 640 GLU A N 1
ATOM 5141 C CA . GLU A 1 640 ? 5.824 17.437 -8.833 1.00 63.00 640 GLU A CA 1
ATOM 5142 C C . GLU A 1 640 ? 5.738 17.367 -10.365 1.00 63.00 640 GLU A C 1
ATOM 5144 O O . GLU A 1 640 ? 5.768 16.283 -10.947 1.00 63.00 640 GLU A O 1
ATOM 5149 N N . CYS A 1 641 ? 5.874 18.528 -11.022 1.00 54.88 641 CYS A N 1
ATOM 5150 C CA . CYS A 1 641 ? 5.846 18.717 -12.478 1.00 54.88 641 CYS A CA 1
ATOM 5151 C C . CYS A 1 641 ? 6.889 17.922 -13.304 1.00 54.88 641 CYS A C 1
ATOM 5153 O O . CYS A 1 641 ? 7.002 18.170 -14.502 1.00 54.88 641 CYS A O 1
ATOM 5155 N N . LYS A 1 642 ? 7.732 17.075 -12.698 1.00 52.22 642 LYS A N 1
ATOM 5156 C CA . LYS A 1 642 ? 8.781 16.288 -13.382 1.00 52.22 642 LYS A CA 1
ATOM 5157 C C . LYS A 1 642 ? 8.775 14.792 -13.063 1.00 52.22 642 LYS A C 1
ATOM 5159 O O . LYS A 1 642 ? 9.503 14.040 -13.710 1.00 52.22 642 LYS A O 1
ATOM 5164 N N . ILE A 1 643 ? 8.043 14.369 -12.034 1.00 51.12 643 ILE A N 1
ATOM 5165 C CA . ILE A 1 643 ? 7.993 12.969 -11.573 1.00 51.12 643 ILE A CA 1
ATOM 5166 C C . ILE A 1 643 ? 6.559 12.431 -11.670 1.00 51.12 643 ILE A C 1
ATOM 5168 O O . ILE A 1 643 ? 6.359 11.270 -12.023 1.00 51.12 643 ILE A O 1
ATOM 5172 N N . GLU A 1 644 ? 5.570 13.292 -11.434 1.00 46.50 644 GLU A N 1
ATOM 5173 C CA . GLU A 1 644 ? 4.141 12.976 -11.415 1.00 46.50 644 GLU A CA 1
ATOM 5174 C C . GLU A 1 644 ? 3.614 12.457 -12.767 1.00 46.50 644 GLU A C 1
ATOM 5176 O O . GLU A 1 644 ? 2.815 11.527 -12.790 1.00 46.50 644 GLU A O 1
ATOM 5181 N N . GLU A 1 645 ? 4.151 12.934 -13.900 1.00 46.09 645 GLU A N 1
ATOM 5182 C CA . GLU A 1 645 ? 3.779 12.469 -15.254 1.00 46.09 645 GLU A CA 1
ATOM 5183 C C . GLU A 1 645 ? 4.063 10.970 -15.515 1.00 46.09 645 GLU A C 1
ATOM 5185 O O . GLU A 1 645 ? 3.609 10.421 -16.517 1.00 46.09 645 GLU A O 1
ATOM 5190 N N . GLN A 1 646 ? 4.791 10.272 -14.633 1.00 45.78 646 GLN A N 1
ATOM 5191 C CA . GLN A 1 646 ? 4.982 8.817 -14.727 1.00 45.78 646 GLN A CA 1
ATOM 5192 C C . GLN A 1 646 ? 4.004 7.994 -13.878 1.00 45.78 646 GLN A C 1
ATOM 5194 O O . GLN A 1 646 ? 4.062 6.759 -13.933 1.00 45.78 646 GLN A O 1
ATOM 5199 N N . ILE A 1 647 ? 3.166 8.624 -13.052 1.00 45.81 647 ILE A N 1
ATOM 5200 C CA . ILE A 1 647 ? 2.511 7.974 -11.912 1.00 45.81 647 ILE A CA 1
ATOM 5201 C C . ILE A 1 647 ? 0.998 8.224 -11.950 1.00 45.81 647 ILE A C 1
ATOM 5203 O O . ILE A 1 647 ? 0.518 9.281 -12.330 1.00 45.81 647 ILE A O 1
ATOM 5207 N N . LEU A 1 648 ? 0.221 7.222 -11.535 1.00 40.34 648 LEU A N 1
ATOM 5208 C CA . LEU A 1 648 ? -1.250 7.264 -11.471 1.00 40.34 648 LEU A CA 1
ATOM 5209 C C . LEU A 1 648 ? -1.813 8.163 -10.353 1.00 40.34 648 LEU A C 1
ATOM 5211 O O . LEU A 1 648 ? -3.017 8.140 -10.110 1.00 40.34 648 LEU A O 1
ATOM 5215 N N . VAL A 1 649 ? -0.960 8.868 -9.609 1.00 43.12 649 VAL A N 1
ATOM 5216 C CA . VAL A 1 649 ? -1.323 9.542 -8.358 1.00 43.12 649 VAL A CA 1
ATOM 5217 C C . VAL A 1 649 ? -0.657 10.910 -8.319 1.00 43.12 649 VAL A C 1
ATOM 5219 O O . VAL A 1 649 ? 0.542 11.019 -8.564 1.00 43.12 649 VAL A O 1
ATOM 5222 N N . ALA A 1 650 ? -1.461 11.922 -8.012 1.00 41.34 650 ALA A N 1
ATOM 5223 C CA . ALA A 1 650 ? -1.060 13.316 -7.907 1.00 41.34 650 ALA A CA 1
ATOM 5224 C C . ALA A 1 650 ? -0.690 13.711 -6.466 1.00 41.34 650 ALA A C 1
ATOM 5226 O O . ALA A 1 650 ? -1.229 13.133 -5.523 1.00 41.34 650 ALA A O 1
ATOM 5227 N N . GLY A 1 651 ? 0.166 14.725 -6.308 1.00 47.78 651 GLY A N 1
ATOM 5228 C CA . GLY A 1 651 ? 0.558 15.306 -5.019 1.00 47.78 651 GLY A CA 1
ATOM 5229 C C . GLY A 1 651 ? 1.422 14.375 -4.173 1.00 47.78 651 GLY A C 1
ATOM 5230 O O . GLY A 1 651 ? 1.172 14.224 -2.983 1.00 47.78 651 GLY A O 1
ATOM 5231 N N . ILE A 1 652 ? 2.382 13.688 -4.800 1.00 53.47 652 ILE A N 1
ATOM 5232 C CA . ILE A 1 652 ? 3.132 12.591 -4.165 1.00 53.47 652 ILE A CA 1
ATOM 5233 C C . ILE A 1 652 ? 4.638 12.826 -4.066 1.00 53.47 652 ILE A C 1
ATOM 5235 O O . ILE A 1 652 ? 5.340 11.975 -3.521 1.00 53.47 652 ILE A O 1
ATOM 5239 N N . VAL A 1 653 ? 5.191 13.911 -4.610 1.00 50.47 653 VAL A N 1
ATOM 5240 C CA . VAL A 1 653 ? 6.641 14.155 -4.530 1.00 50.47 653 VAL A CA 1
ATOM 5241 C C . VAL A 1 653 ? 6.996 14.972 -3.292 1.00 50.47 653 VAL A C 1
ATOM 5243 O O . VAL A 1 653 ? 8.054 14.762 -2.696 1.00 50.47 653 VAL A O 1
ATOM 5246 N N . SER A 1 654 ? 6.121 15.871 -2.871 1.00 51.12 654 SER A N 1
ATOM 5247 C CA . SER A 1 654 ? 6.188 16.619 -1.626 1.00 51.12 654 SER A CA 1
ATOM 5248 C C . SER A 1 654 ? 5.122 16.118 -0.665 1.00 51.12 654 SER A C 1
ATOM 5250 O O . SER A 1 654 ? 3.985 15.905 -1.071 1.00 51.12 654 SER A O 1
ATOM 5252 N N . ASP A 1 655 ? 5.473 15.992 0.617 1.00 51.34 655 ASP A N 1
ATOM 5253 C CA . ASP A 1 655 ? 4.445 16.112 1.651 1.00 51.34 655 ASP A CA 1
ATOM 5254 C C . ASP A 1 655 ? 3.899 17.545 1.538 1.00 51.34 655 ASP A C 1
ATOM 5256 O O . ASP A 1 655 ? 4.688 18.483 1.356 1.00 51.34 655 ASP A O 1
ATOM 5260 N N . GLY A 1 656 ? 2.581 17.695 1.466 1.00 52.09 656 GLY A N 1
ATOM 5261 C CA . GLY A 1 656 ? 1.920 18.957 1.141 1.00 52.09 656 GLY A CA 1
ATOM 5262 C C . GLY A 1 656 ? 1.121 19.471 2.326 1.00 52.09 656 GLY A C 1
ATOM 5263 O O . GLY A 1 656 ? 0.477 18.686 3.011 1.00 52.09 656 GLY A O 1
ATOM 5264 N N . ASP A 1 657 ? 1.143 20.783 2.547 1.00 47.59 657 ASP A N 1
ATOM 5265 C CA . ASP A 1 657 ? 0.400 21.395 3.644 1.00 47.59 657 ASP A CA 1
ATOM 5266 C C . ASP A 1 657 ? -1.122 21.303 3.430 1.00 47.59 657 ASP A C 1
ATOM 5268 O O . ASP A 1 657 ? -1.654 21.897 2.483 1.00 47.59 657 ASP A O 1
ATOM 5272 N N . ASP A 1 658 ? -1.831 20.596 4.318 1.00 48.66 658 ASP A N 1
ATOM 5273 C CA . ASP A 1 658 ? -3.290 20.436 4.250 1.00 48.66 658 ASP A CA 1
ATOM 5274 C C . ASP A 1 658 ? -4.021 21.413 5.192 1.00 48.66 658 ASP A C 1
ATOM 5276 O O . ASP A 1 658 ? -3.696 21.622 6.366 1.00 48.66 658 ASP A O 1
ATOM 5280 N N . SER A 1 659 ? -5.077 22.020 4.656 1.00 34.31 659 SER A N 1
ATOM 5281 C CA . SER A 1 659 ? -6.033 22.830 5.400 1.00 34.31 659 SER A CA 1
ATOM 5282 C C . SER A 1 659 ? -6.774 22.068 6.506 1.00 34.31 659 SER A C 1
ATOM 5284 O O . SER A 1 659 ? -7.096 22.683 7.524 1.00 34.31 659 SER A O 1
ATOM 5286 N N . GLU A 1 660 ? -7.029 20.762 6.352 1.00 37.69 660 GLU A N 1
ATOM 5287 C CA . GLU A 1 660 ? -7.662 19.965 7.409 1.00 37.69 660 GLU A CA 1
ATOM 5288 C C . GLU A 1 660 ? -6.744 19.821 8.628 1.00 37.69 660 GLU A C 1
ATOM 5290 O O . GLU A 1 660 ? -7.193 20.045 9.755 1.00 37.69 660 GLU A O 1
ATOM 5295 N N . GLU A 1 661 ? -5.454 19.541 8.419 1.00 43.88 661 GLU A N 1
ATOM 5296 C CA . GLU A 1 661 ? -4.459 19.445 9.496 1.00 43.88 661 GLU A CA 1
ATOM 5297 C C . GLU A 1 661 ? -4.393 20.736 10.312 1.00 43.88 661 GLU A C 1
ATOM 5299 O O . GLU A 1 661 ? -4.443 20.714 11.544 1.00 43.88 661 GLU A O 1
ATOM 5304 N N . LYS A 1 662 ? -4.378 21.880 9.620 1.00 36.22 662 LYS A N 1
ATOM 5305 C CA . LYS A 1 662 ? -4.339 23.204 10.246 1.00 36.22 662 LYS A CA 1
ATOM 5306 C C . LYS A 1 662 ? -5.560 23.482 11.129 1.00 36.22 662 LYS A C 1
ATOM 5308 O O . LYS A 1 662 ? -5.405 24.020 12.223 1.00 36.22 662 LYS A O 1
ATOM 5313 N N . VAL A 1 663 ? -6.764 23.112 10.684 1.00 37.59 663 VAL A N 1
ATOM 5314 C CA . VAL A 1 663 ? -8.002 23.303 11.466 1.00 37.59 663 VAL A CA 1
ATOM 5315 C C . VAL A 1 663 ? -8.035 22.381 12.688 1.00 37.59 663 VAL A C 1
ATOM 5317 O O . VAL A 1 663 ? -8.389 22.825 13.784 1.00 37.59 663 VAL A O 1
ATOM 5320 N N . ARG A 1 664 ? -7.634 21.113 12.528 1.00 42.88 664 ARG A N 1
ATOM 5321 C CA . ARG A 1 664 ? -7.583 20.139 13.631 1.00 42.88 664 ARG A CA 1
ATOM 5322 C C . ARG A 1 664 ? -6.538 20.524 14.683 1.00 42.88 664 ARG A C 1
ATOM 5324 O O . ARG A 1 664 ? -6.824 20.434 15.878 1.00 42.88 664 ARG A O 1
ATOM 5331 N N . PHE A 1 665 ? -5.380 21.040 14.258 1.00 44.38 665 PHE A N 1
ATOM 5332 C CA . PHE A 1 665 ? -4.348 21.558 15.158 1.00 44.38 665 PHE A CA 1
ATOM 5333 C C . PHE A 1 665 ? -4.867 22.695 16.045 1.00 44.38 665 PHE A C 1
ATOM 5335 O O . PHE A 1 665 ? -4.798 22.571 17.269 1.00 44.38 665 PHE A O 1
ATOM 5342 N N . CYS A 1 666 ? -5.447 23.753 15.461 1.00 39.50 666 CYS A N 1
ATOM 5343 C CA . CYS A 1 666 ? -5.971 24.889 16.230 1.00 39.50 666 CYS A CA 1
ATOM 5344 C C . CYS A 1 666 ? -6.999 24.448 17.285 1.00 39.50 666 CYS A C 1
ATOM 5346 O O . CYS A 1 666 ? -6.910 24.866 18.437 1.00 39.50 666 CYS A O 1
ATOM 5348 N N . ALA A 1 667 ? -7.902 23.525 16.935 1.00 39.44 667 ALA A N 1
ATOM 5349 C CA . ALA A 1 667 ? -8.864 22.969 17.887 1.00 39.44 667 ALA A CA 1
ATOM 5350 C C . ALA A 1 667 ? -8.202 22.187 19.044 1.00 39.44 667 ALA A C 1
ATOM 5352 O O . ALA A 1 667 ? -8.732 22.174 20.154 1.00 39.44 667 ALA A O 1
ATOM 5353 N N . SER A 1 668 ? -7.058 21.533 18.808 1.00 37.06 668 SER A N 1
ATOM 5354 C CA . SER A 1 668 ? -6.302 20.826 19.856 1.00 37.06 668 SER A CA 1
ATOM 5355 C C . SER A 1 668 ? -5.498 21.771 20.766 1.00 37.06 668 SER A C 1
ATOM 5357 O O . SER A 1 668 ? -5.386 21.514 21.968 1.00 37.06 668 SER A O 1
ATOM 5359 N N . GLU A 1 669 ? -4.985 22.891 20.237 1.00 39.28 669 GLU A N 1
ATOM 5360 C CA . GLU A 1 669 ? -4.308 23.915 21.045 1.00 39.28 669 GLU A CA 1
ATOM 5361 C C . GLU A 1 669 ? -5.282 24.678 21.943 1.00 39.28 669 GLU A C 1
ATOM 5363 O O . GLU A 1 669 ? -5.001 24.828 23.133 1.00 39.28 669 GLU A O 1
ATOM 5368 N N . GLU A 1 670 ? -6.433 25.108 21.412 1.00 38.41 670 GLU A N 1
ATOM 5369 C CA . GLU A 1 670 ? -7.483 25.781 22.191 1.00 38.41 670 GLU A CA 1
ATOM 5370 C C . GLU A 1 670 ? -7.924 24.918 23.386 1.00 38.41 670 GLU A C 1
ATOM 5372 O O . GLU A 1 670 ? -8.021 25.400 24.516 1.00 38.41 670 GLU A O 1
ATOM 5377 N N . GLU A 1 671 ? -8.105 23.613 23.171 1.00 45.78 671 GLU A N 1
ATOM 5378 C CA . GLU A 1 671 ? -8.455 22.658 24.225 1.00 45.78 671 GLU A CA 1
ATOM 5379 C C . GLU A 1 671 ? -7.317 22.444 25.247 1.00 45.78 671 GLU A C 1
ATOM 5381 O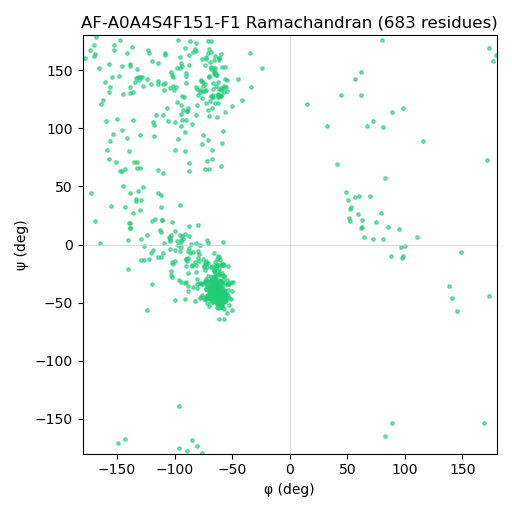 O . GLU A 1 671 ? -7.569 22.362 26.453 1.00 45.78 671 GLU A O 1
ATOM 5386 N N . SER A 1 672 ? -6.055 22.422 24.801 1.00 42.47 672 SER A N 1
ATOM 5387 C CA . SER A 1 672 ? -4.883 22.352 25.690 1.00 42.47 672 SER A CA 1
ATOM 5388 C C . SER A 1 672 ? -4.696 23.615 26.542 1.00 42.47 672 SER A C 1
ATOM 5390 O O . SER A 1 672 ? -4.239 23.528 27.687 1.00 42.47 672 SER A O 1
ATOM 5392 N N . GLN A 1 673 ? -5.029 24.789 26.002 1.00 44.81 673 GLN A N 1
ATOM 5393 C CA . GLN A 1 673 ? -4.979 26.062 26.723 1.00 44.81 673 GLN A CA 1
ATOM 5394 C C . GLN A 1 673 ? -6.100 26.142 27.767 1.00 44.81 673 GLN A C 1
ATOM 5396 O O . GLN A 1 673 ? -5.815 26.413 28.933 1.00 44.81 673 GLN A O 1
ATOM 5401 N N . GLN A 1 674 ? -7.336 25.784 27.399 1.00 43.78 674 GLN A N 1
ATOM 5402 C CA . GLN A 1 674 ? -8.466 25.718 28.336 1.00 43.78 674 GLN A CA 1
ATOM 5403 C C . GLN A 1 674 ? -8.201 24.772 29.519 1.00 43.78 674 GLN A C 1
ATOM 5405 O O . GLN A 1 674 ? -8.527 25.113 30.657 1.00 43.78 674 GLN A O 1
ATOM 5410 N N . ASN A 1 675 ? -7.573 23.611 29.285 1.00 46.59 675 ASN A N 1
ATOM 5411 C CA . ASN A 1 675 ? -7.217 22.697 30.375 1.00 46.59 675 ASN A CA 1
ATOM 5412 C C . ASN A 1 675 ? -6.184 23.313 31.331 1.00 46.59 675 ASN A C 1
ATOM 5414 O O . ASN A 1 675 ? -6.391 23.265 32.543 1.00 46.59 675 ASN A O 1
ATOM 5418 N N . ARG A 1 676 ? -5.135 23.969 30.815 1.00 43.25 676 ARG A N 1
ATOM 5419 C CA . ARG A 1 676 ? -4.140 24.665 31.654 1.00 43.25 676 ARG A CA 1
ATOM 5420 C C . ARG A 1 676 ? -4.757 25.785 32.493 1.00 43.25 676 ARG A C 1
ATOM 5422 O O . ARG A 1 676 ? -4.458 25.885 33.679 1.00 43.25 676 ARG A O 1
ATOM 5429 N N . GLU A 1 677 ? -5.668 26.575 31.926 1.00 40.69 677 GLU A N 1
ATOM 5430 C CA . GLU A 1 677 ? -6.404 27.599 32.684 1.00 40.69 677 GLU A CA 1
ATOM 5431 C C . GLU A 1 677 ? -7.329 27.003 33.762 1.00 40.69 677 GLU A C 1
ATOM 5433 O O . GLU A 1 677 ? -7.579 27.646 34.786 1.00 40.69 677 GLU A O 1
ATOM 5438 N N . SER A 1 678 ? -7.829 25.777 33.562 1.00 37.38 678 SER A N 1
ATOM 5439 C CA . SER A 1 678 ? -8.632 25.067 34.565 1.00 37.38 678 SER A CA 1
ATOM 5440 C C . SER A 1 678 ? -7.782 24.488 35.705 1.00 37.38 678 SER A C 1
ATOM 5442 O O . SER A 1 678 ? -8.119 24.706 36.867 1.00 37.38 678 SER A O 1
ATOM 5444 N N . GLU A 1 679 ? -6.630 23.876 35.407 1.00 41.91 679 GLU A N 1
ATOM 5445 C CA . GLU A 1 679 ? -5.684 23.370 36.417 1.00 41.91 679 GLU A CA 1
ATOM 5446 C C . GLU A 1 679 ? -5.072 24.518 37.242 1.00 41.91 679 GLU A C 1
ATOM 5448 O O . GLU A 1 679 ? -4.974 24.431 38.469 1.00 41.91 679 GLU A O 1
ATOM 5453 N N . GLU A 1 680 ? -4.741 25.653 36.611 1.00 37.31 680 GLU A N 1
ATOM 5454 C CA . GLU A 1 680 ? -4.307 26.862 37.326 1.00 37.31 680 GLU A CA 1
ATOM 5455 C C . GLU A 1 680 ? -5.405 27.471 38.213 1.00 37.31 680 GLU A C 1
ATOM 5457 O O . GLU A 1 680 ? -5.085 28.162 39.184 1.00 37.31 680 GLU A O 1
ATOM 5462 N N . ARG A 1 681 ? -6.689 27.234 37.911 1.00 33.97 681 ARG A N 1
ATOM 5463 C CA . ARG A 1 681 ? -7.800 27.626 38.791 1.00 33.97 681 ARG A CA 1
ATOM 5464 C C . ARG A 1 681 ? -7.963 26.672 39.964 1.00 33.97 681 ARG A C 1
ATOM 5466 O O . ARG A 1 681 ? -8.084 27.156 41.083 1.00 33.97 681 ARG A O 1
ATOM 5473 N N . GLU A 1 682 ? -7.928 25.361 39.738 1.00 35.91 682 GLU A N 1
ATOM 5474 C CA . GLU A 1 682 ? -8.011 24.373 40.823 1.00 35.91 682 GLU A CA 1
ATOM 5475 C C . GLU A 1 682 ? -6.811 24.457 41.778 1.00 35.91 682 GLU A C 1
ATOM 5477 O O . GLU A 1 682 ? -6.973 24.260 42.975 1.00 35.91 682 GLU A O 1
ATOM 5482 N N . THR A 1 683 ? -5.633 24.862 41.292 1.00 36.16 683 THR A N 1
ATOM 5483 C CA . THR A 1 683 ? -4.437 25.079 42.134 1.00 36.16 683 THR A CA 1
ATOM 5484 C C . THR A 1 683 ? -4.449 26.429 42.886 1.00 36.16 683 THR A C 1
ATOM 5486 O O . THR A 1 683 ? -3.556 26.701 43.689 1.00 36.16 683 THR A O 1
ATOM 5489 N N . ARG A 1 684 ? -5.435 27.306 42.635 1.00 33.22 684 ARG A N 1
ATOM 5490 C CA . ARG A 1 684 ? -5.612 28.610 43.319 1.00 33.22 684 ARG A CA 1
ATOM 5491 C C . ARG A 1 684 ? -6.820 28.657 44.271 1.00 33.22 684 ARG A C 1
ATOM 5493 O O . ARG A 1 684 ? -7.063 29.720 44.848 1.00 33.22 684 ARG A O 1
ATOM 5500 N N . ILE A 1 685 ? -7.564 27.557 44.410 1.00 34.06 685 ILE A N 1
ATOM 5501 C CA . ILE A 1 685 ? -8.687 27.379 45.350 1.00 34.06 685 ILE A CA 1
ATOM 5502 C C . ILE A 1 685 ? -8.207 26.566 46.557 1.00 34.06 685 ILE A C 1
ATOM 5504 O O . ILE A 1 685 ? -8.585 26.959 47.683 1.00 34.06 685 ILE A O 1
#

Organism: Camellia sinensis var. sinensis (NCBI:txid542762)

Secondary structure (DSSP, 8-state):
--S--SSSSSS------SSSSSS--S-------------SSSHHHHHHHHHHHHHHHHHHHHHHHHHTTS-----EEEEEES----TT---SSTTTT-EEEEEETT---HHHHHHHHHHHHHHHHHTTT--S-TTHHHHHHHHHHS------------STTS--HHHHHHHHHHHHHHHGGG--TTS--------BSSHHHHHHHHHHHTT-HHHHS-HHHHHHHHHHHHHSS--SSS---B-SBTTSPPBHHHHHHHHHHHHHHT--TTTGGGHHHHHHHHHHHTT-GGG--HHHHHHHHHHTSS-GGGSPP--GGGGGS-TTSTT-GGGS-HHHHHHHHHHHHHHHHT------HHHHHHHHHS-SS-TTT--HHHHTT---TT-------SHHHHHHHHHHHHHHTTT--S-------S-SSS---S--SSSSSSSS----------------------------S----PPP---S----TT------HHHHHHHHHIIIIIHHHHHSTTHHHHHHHHHHHHHHHHHHHHHHTTT--S-------SPPSS-HHHHTPPP-TTPPPSS-GGG----HHHHHHHHHHHHHHTTS-HHHH-SPPPHHHHHHHHHHHHHTB-TTS-B-SSS---S-TTTHHHHGGGSS-SS-SS----HHHHHHHHHHHHHHHHHHHHHHHHTT-

Radius of gyration: 33.26 Å; Cα contacts (8 Å, |Δi|>4): 761; chains: 1; bounding box: 87×129×77 Å

Foldseek 3Di:
DDPPPPPPPDPPDDDPPDVPDPPDDDDDDDDDDDDDDDDDPDPVVVVVVVVVVVVVVVVVVVVVVVVVPPDPQAKDWDKDALDDDPPLQDDPPSRHQDIDIDIDSRDDDPVRVVVVVVLLVVCLVCLQVPLDSFCVSLLSVLCVVQPQPDPQDDDDDDDPVRDDPVNVVSVVCVVVSSQVSQADPSGDHDDDPAWFLQPLLLVLLVCLQVVNNPVPAPPVNLVVLLSNLLSLQDDPPPQLAHDRTSPDDHFLQNLLSSLLSCLSSPADCCPPVCSSVSSLVSLVVQAFNLQHFQVSLLSCQQQVLHALLLAQQLALLLCVDDLPDQSRLLLFFPVVSLVSLVSNLCSLVSHHGDCDPSSVVSNVRGHPDRNVPDPSNVSNPHHGPPLQDDDPDDVVVVVVVVVVVVVVVVPPDDDDDDDDPDPPPPDDDDDPDPPDPPPDPDDPDDDDDDDDDDDDDDDDDDDDDDDDDDDDVPDPPPPPDDDPPDSDDPQDPVLVVVSCCCSVPVVVQCVDPPNVVSSVVSSVLSVVLVVLQCVQLSVDDAGADDAAQDFRDDDCVSSSAAGRHLAGDSDDNSRRQHWLLRLLVVLQVLLVLVVDDCVPSNDRDDVVSSVRSVVRNVQQQEPVRFGFTRHHFSHDPVVQVNPSSSDSDHPGGTRDGDPVSNVSNVVSVVSVVVVVVVVVVVVVD

Solvent-accessible surface area (backbone atoms only — not comparable to full-atom values): 41665 Å² total; per-residue (Å²): 138,83,89,89,82,86,84,87,86,85,87,85,79,84,75,98,77,74,93,83,75,91,86,81,88,79,83,92,78,88,92,84,84,81,89,80,88,81,94,85,77,65,78,68,56,53,56,56,49,54,53,51,49,52,51,48,51,52,52,46,51,54,50,55,61,59,56,71,75,72,73,85,70,21,68,30,77,44,82,42,66,44,67,84,82,54,96,79,66,65,67,86,61,74,39,46,48,42,72,48,80,43,80,36,73,74,38,57,53,77,64,56,50,50,49,53,50,51,52,51,51,51,44,60,77,39,28,90,83,44,74,68,79,79,49,52,76,57,52,59,52,29,53,70,78,38,59,70,89,74,91,69,80,87,82,81,81,77,65,88,85,75,73,48,69,69,54,50,51,53,50,49,53,45,51,51,52,51,55,61,25,52,47,44,98,81,72,42,72,80,79,84,86,78,48,68,43,58,59,67,29,54,52,49,52,51,27,55,50,74,67,41,42,74,80,74,43,47,77,64,53,50,52,52,50,52,50,49,54,66,48,42,45,33,65,93,77,72,59,31,25,18,11,62,26,58,84,45,65,61,32,60,47,16,23,51,42,46,48,52,36,42,48,74,76,65,51,52,68,68,31,79,88,43,48,42,40,31,26,47,50,36,42,48,79,67,66,12,61,54,27,22,42,55,72,42,42,51,56,32,18,39,50,51,57,42,63,71,71,24,43,73,85,48,65,32,51,53,75,70,51,63,79,87,44,87,84,24,48,76,30,33,16,65,69,46,36,64,54,48,47,61,48,12,42,43,53,66,65,66,47,60,34,70,86,40,74,64,38,62,46,46,37,63,62,44,40,80,59,61,66,90,73,61,59,37,70,63,28,36,81,36,59,44,91,76,64,50,64,81,80,94,76,51,69,70,56,49,55,48,51,54,61,47,50,71,59,46,76,79,68,74,85,88,83,88,90,82,87,91,85,87,82,86,87,81,84,87,86,90,83,91,85,83,85,88,82,86,86,88,88,87,79,97,73,88,82,91,87,85,89,80,88,86,82,90,86,78,90,80,87,92,83,87,92,76,93,74,100,80,73,80,82,70,74,77,78,78,65,95,70,82,76,93,76,71,56,65,79,79,74,51,71,70,53,54,51,46,53,50,42,42,58,74,48,50,46,60,44,38,73,33,89,71,36,31,60,50,43,56,49,19,46,51,56,48,50,52,51,50,53,50,50,42,60,61,16,41,75,48,71,85,57,40,73,29,65,22,83,62,58,76,85,80,62,41,79,82,73,55,48,67,76,20,33,27,14,17,21,64,11,24,34,46,31,57,49,29,22,44,53,40,24,32,52,52,51,37,52,53,59,60,48,57,76,46,60,48,94,78,73,41,80,69,78,60,65,68,57,52,50,30,26,52,50,36,47,64,71,25,54,34,99,87,73,37,31,21,54,61,38,55,61,62,40,58,83,73,53,37,83,74,56,38,91,60,41,79,56,77,83,47,43,34,34,55,69,40,71,65,42,48,54,50,42,53,58,32,50,55,53,54,49,53,50,50,59,47,53,59,46,66,76,73,111